Protein AF-A0A960YPJ4-F1 (afdb_monomer_lite)

Foldseek 3Di:
DQQQWDFDADPPPRDGPDIAHAAEPPDPHRDNWDWDDWDQDPVVRWIWTDTQFAIWTADPVNNYIHGDPQGTDDDLVVDPVLCVVQVVVLVVCVVVVFQWKFKWFDDPLFWWIATQHTNNRDPPDDHHPDTDPGTDDPQQSCCQVVQDKDWDDFDQDPVPGTKTKIKGFDADPVGHGGMIMMTIHHCVVVVVVVVVVVVVVVVVVVVVVVVVVVVVVCCCVQPVVLVVLLVVVLVCLVVVNADDQRDDDDDPVSRVVSVVSNVVSVVVVVVVVVVVVVVVVVVVVVVVVVVVVVCVVVCVPDDDDDDPDPPDLAQKEWDDDPFKIKIFGFDDDPDSVVSVVVNVVCNVLQVVCCVPPVPCNVVVCQVCQVGTAKMWMAGQVQRKIKIAGNAWKWKWFQAPQQFTDTDTDGHGIDIDGGHHTFKMKMKPAPPDDDCRVVSRDHDDDCVVVVVVVGDPPIDMDMDGD

Radius of gyration: 75.47 Å; chains: 1; bounding box: 128×49×184 Å

Secondary structure (DSSP, 8-state):
-TTSEEEEEPTTT--EEEEEE-B-TTSSSBPSS-EEEEEEETTTTEEEEEESSEEEEE-TTT-BEEEEEEEE-S-GGG-HHHHHHHHHHHHHHHHHT-SEEEEEEESSSSSBEEEEEETT--TTPPPTTPPPSSBPPHHHHHHHHH---EEPPSEEETTTEEEEEEEEEEE-TTS-EEEEEEEEEE-HHHHHHHHHHHHHHHHHHHHHHHHHHHHHHHHIIIIIHHHHHHHHHHHHHHTT---------SSHHHHHHHHHHHHHHHHHHHHHHHHHHHHHHHHHHHHHHHHHHHHHHHHTTS-------TT---SEEEEE-SSEEEEEE----S-HHHHHHHHHHHHHHHHHHHHH-GGGHHHHHGGGTTT-SEEEEEETTT--EEEEESS-EEEEEEETTS-B--EEE-SEEEEE--SSEEEEEEE--SS----TTTT-SS----HHHHHTT--TT--EEEEE-

Structure (mmCIF, N/CA/C/O backbone):
data_AF-A0A960YPJ4-F1
#
_entry.id   AF-A0A960YPJ4-F1
#
loop_
_atom_site.group_PDB
_atom_site.id
_atom_site.type_symbol
_atom_site.label_atom_id
_atom_site.label_alt_id
_atom_site.label_comp_id
_atom_site.label_asym_id
_atom_site.label_entity_id
_atom_site.label_seq_id
_atom_site.pdbx_PDB_ins_code
_atom_site.Cartn_x
_atom_site.Cartn_y
_atom_site.Cartn_z
_atom_site.occupancy
_atom_site.B_iso_or_equiv
_atom_site.auth_seq_id
_atom_site.auth_comp_id
_atom_site.auth_asym_id
_atom_site.auth_atom_id
_atom_site.pdbx_PDB_model_num
ATOM 1 N N . THR A 1 1 ? 51.411 17.695 -60.878 1.00 45.34 1 THR A N 1
ATOM 2 C CA . THR A 1 1 ? 51.989 18.753 -60.005 1.00 45.34 1 THR A CA 1
ATOM 3 C C . THR A 1 1 ? 50.868 19.485 -59.275 1.00 45.34 1 THR A C 1
ATOM 5 O O . THR A 1 1 ? 49.739 19.438 -59.752 1.00 45.34 1 THR A O 1
ATOM 8 N N . ASN A 1 2 ? 51.149 20.204 -58.177 1.00 50.31 2 ASN A N 1
ATOM 9 C CA . ASN A 1 2 ? 50.180 21.051 -57.434 1.00 50.31 2 ASN A CA 1
ATOM 10 C C . ASN A 1 2 ? 49.534 22.189 -58.265 1.00 50.31 2 ASN A C 1
ATOM 12 O O . ASN A 1 2 ? 48.888 23.071 -57.719 1.00 50.31 2 ASN A O 1
ATOM 16 N N . HIS A 1 3 ? 49.750 22.205 -59.580 1.00 54.28 3 HIS A N 1
ATOM 17 C CA . HIS A 1 3 ? 49.311 23.253 -60.495 1.00 54.28 3 HIS A CA 1
ATOM 18 C C . HIS A 1 3 ? 48.054 22.854 -61.285 1.00 54.28 3 HIS A C 1
ATOM 20 O O . HIS A 1 3 ? 47.686 23.564 -62.215 1.00 54.28 3 HIS A O 1
ATOM 26 N N . PHE A 1 4 ? 47.414 21.724 -60.945 1.00 73.56 4 PHE A N 1
ATOM 27 C CA . PHE A 1 4 ? 46.169 21.248 -61.570 1.00 73.56 4 PHE A CA 1
ATOM 28 C C . PHE A 1 4 ? 46.222 21.242 -63.107 1.00 73.56 4 PHE A C 1
ATOM 30 O O . PHE A 1 4 ? 45.236 21.525 -63.782 1.00 73.56 4 PHE A O 1
ATOM 37 N N . GLN A 1 5 ? 47.399 20.969 -63.675 1.00 82.50 5 GLN A N 1
ATOM 38 C CA . GLN A 1 5 ? 47.633 20.979 -65.113 1.00 82.50 5 GLN A CA 1
ATOM 39 C C . GLN A 1 5 ? 48.712 19.969 -65.507 1.00 82.50 5 GLN A C 1
ATOM 41 O O . GLN A 1 5 ? 49.647 19.716 -64.743 1.00 82.50 5 GLN A O 1
ATOM 46 N N . ILE A 1 6 ? 48.586 19.418 -66.711 1.00 82.88 6 ILE A N 1
ATOM 47 C CA . ILE A 1 6 ? 49.595 18.594 -67.379 1.00 82.88 6 ILE A CA 1
ATOM 48 C C . ILE A 1 6 ? 50.412 19.507 -68.291 1.00 82.88 6 ILE A C 1
ATOM 50 O O . ILE A 1 6 ? 49.844 20.285 -69.057 1.00 82.88 6 ILE A O 1
ATOM 54 N N . LEU A 1 7 ? 51.738 19.418 -68.203 1.00 85.44 7 LEU A N 1
ATOM 55 C CA . LEU A 1 7 ? 52.663 20.144 -69.070 1.00 85.44 7 LEU A CA 1
ATOM 56 C C . LEU A 1 7 ? 53.291 19.162 -70.056 1.00 85.44 7 LEU A C 1
ATOM 58 O O . LEU A 1 7 ? 53.812 18.127 -69.649 1.00 85.44 7 LEU A O 1
ATOM 62 N N . PHE A 1 8 ? 53.244 19.501 -71.337 1.00 83.94 8 PHE A N 1
ATOM 63 C CA . PHE A 1 8 ? 53.968 18.806 -72.391 1.00 83.94 8 PHE A CA 1
ATOM 64 C C . PHE A 1 8 ? 55.266 19.566 -72.618 1.00 83.94 8 PHE A C 1
ATOM 66 O O . PHE A 1 8 ? 55.231 20.749 -72.965 1.00 83.94 8 PHE A O 1
ATOM 73 N N . LEU A 1 9 ? 56.387 18.901 -72.360 1.00 86.75 9 LEU A N 1
ATOM 74 C CA . LEU A 1 9 ? 57.717 19.481 -72.476 1.00 86.75 9 LEU A CA 1
ATOM 75 C C . LEU A 1 9 ? 58.381 19.002 -73.762 1.00 86.75 9 LEU A C 1
ATOM 77 O O . LEU A 1 9 ? 58.233 17.837 -74.137 1.00 86.75 9 LEU A O 1
ATOM 81 N N . ASP A 1 10 ? 59.130 19.891 -74.402 1.00 87.31 10 ASP A N 1
ATOM 82 C CA . ASP A 1 10 ? 60.068 19.515 -75.446 1.00 87.31 10 ASP A CA 1
ATOM 83 C C . ASP A 1 10 ? 61.181 18.645 -74.829 1.00 87.31 10 ASP A C 1
ATOM 85 O O . ASP A 1 10 ? 61.840 19.089 -73.883 1.00 87.31 10 ASP A O 1
ATOM 89 N N . PRO A 1 11 ? 61.417 17.418 -75.321 1.00 84.00 11 PRO A N 1
ATOM 90 C CA . PRO A 1 11 ? 62.430 16.538 -74.745 1.00 84.00 11 PRO A CA 1
ATOM 91 C C . PRO A 1 11 ? 63.865 17.070 -74.864 1.00 84.00 11 PRO A C 1
ATOM 93 O O . PRO A 1 11 ? 64.715 16.687 -74.062 1.00 84.00 11 PRO A O 1
ATOM 96 N N . ALA A 1 12 ? 64.152 17.908 -75.865 1.00 88.25 12 ALA A N 1
ATOM 97 C CA . ALA A 1 12 ? 65.491 18.412 -76.155 1.00 88.25 12 ALA A CA 1
ATOM 98 C C . ALA A 1 12 ? 65.787 19.738 -75.442 1.00 88.25 12 ALA A C 1
ATOM 100 O O . ALA A 1 12 ? 66.910 19.941 -74.980 1.00 88.25 12 ALA A O 1
ATOM 101 N N . THR A 1 13 ? 64.802 20.636 -75.349 1.00 90.31 13 THR A N 1
ATOM 102 C CA . THR A 1 13 ? 64.992 21.975 -74.757 1.00 90.31 13 THR A CA 1
ATOM 103 C C . THR A 1 13 ? 64.404 22.113 -73.353 1.00 90.31 13 THR A C 1
ATOM 105 O O . THR A 1 13 ? 64.778 23.028 -72.622 1.00 90.31 13 THR A O 1
ATOM 108 N N . GLY A 1 14 ? 63.493 21.221 -72.954 1.00 86.94 14 GLY A N 1
ATOM 109 C CA . GLY A 1 14 ? 62.742 21.322 -71.701 1.00 86.94 14 GLY A CA 1
ATOM 110 C C . GLY A 1 14 ? 61.677 22.425 -71.701 1.00 86.94 14 GLY A C 1
ATOM 111 O O . GLY A 1 14 ? 61.039 22.653 -70.671 1.00 86.94 14 GLY A O 1
ATOM 112 N N . GLU A 1 15 ? 61.467 23.114 -72.826 1.00 89.19 15 GLU A N 1
ATOM 113 C CA . GLU A 1 15 ? 60.466 24.174 -72.938 1.00 89.19 15 GLU A CA 1
ATOM 114 C C . GLU A 1 15 ? 59.041 23.610 -72.909 1.00 89.19 15 GLU A C 1
ATOM 116 O O . GLU A 1 15 ? 58.755 22.527 -73.422 1.00 89.19 15 GLU A O 1
ATOM 121 N N . VAL A 1 16 ? 58.112 24.362 -72.314 1.00 86.81 16 VAL A N 1
ATOM 122 C CA . VAL A 1 16 ? 56.696 23.981 -72.267 1.00 86.81 16 VAL A CA 1
ATOM 123 C C . VAL A 1 16 ? 56.066 24.216 -73.639 1.00 86.81 16 VAL A C 1
ATOM 125 O O . VAL A 1 16 ? 55.789 25.353 -74.012 1.00 86.81 16 VAL A O 1
ATOM 128 N N . GLN A 1 17 ? 55.772 23.139 -74.363 1.00 87.44 17 GLN A N 1
ATOM 129 C CA . GLN A 1 17 ? 55.108 23.194 -75.668 1.00 87.44 17 GLN A CA 1
ATOM 130 C C . GLN A 1 17 ? 53.591 23.374 -75.542 1.00 87.44 17 GLN A C 1
ATOM 132 O O . GLN A 1 17 ? 52.955 24.049 -76.350 1.00 87.44 17 GLN A O 1
ATOM 137 N N . LYS A 1 18 ? 52.984 22.745 -74.530 1.00 85.69 18 LYS A N 1
ATOM 138 C CA . LYS A 1 18 ? 51.537 22.795 -74.294 1.00 85.69 18 LYS A CA 1
ATOM 139 C C . LYS A 1 18 ? 51.241 22.625 -72.810 1.00 85.69 18 LYS A C 1
ATOM 141 O O . LYS A 1 18 ? 51.907 21.857 -72.121 1.00 85.69 18 LYS A O 1
ATOM 146 N N . SER A 1 19 ? 50.199 23.290 -72.324 1.00 86.00 19 SER A N 1
ATOM 147 C CA . SER A 1 19 ? 49.628 23.045 -71.001 1.00 86.00 19 SER A CA 1
ATOM 148 C C . SER A 1 19 ? 48.157 22.651 -71.119 1.00 86.00 19 SER A C 1
ATOM 150 O O . SER A 1 19 ? 47.420 23.165 -71.961 1.00 86.00 19 SER A O 1
ATOM 152 N N . LEU A 1 20 ? 47.727 21.703 -70.290 1.00 87.44 20 LEU A N 1
ATOM 153 C CA . LEU A 1 20 ? 46.347 21.237 -70.211 1.00 87.44 20 LEU A CA 1
ATOM 154 C C . LEU A 1 20 ? 45.872 21.345 -68.766 1.00 87.44 20 LEU A C 1
ATOM 156 O O . LEU A 1 20 ? 46.346 20.606 -67.908 1.00 87.44 20 LEU A O 1
ATOM 160 N N . LYS A 1 21 ? 44.932 22.253 -68.492 1.00 88.06 21 LYS A N 1
ATOM 161 C CA . LYS A 1 21 ? 44.326 22.381 -67.161 1.00 88.06 21 LYS A CA 1
ATOM 162 C C . LYS A 1 21 ? 43.356 21.233 -66.911 1.00 88.06 21 LYS A C 1
ATOM 164 O O . LYS A 1 21 ? 42.469 21.001 -67.726 1.00 88.06 21 LYS A O 1
ATOM 169 N N . LEU A 1 22 ? 43.511 20.574 -65.770 1.00 88.06 22 LEU A N 1
ATOM 170 C CA . LEU A 1 22 ? 42.661 19.483 -65.320 1.00 88.06 22 LEU A CA 1
ATOM 171 C C . LEU A 1 22 ? 41.389 20.037 -64.678 1.00 88.06 22 LEU A C 1
ATOM 173 O O . LEU A 1 22 ? 41.462 20.888 -63.788 1.00 88.06 22 LEU A O 1
ATOM 177 N N . ARG A 1 23 ? 40.227 19.560 -65.119 1.00 87.81 23 ARG A N 1
ATOM 178 C CA . ARG A 1 23 ? 38.905 20.037 -64.692 1.00 87.81 23 ARG A CA 1
ATOM 179 C C . ARG A 1 23 ? 38.054 18.896 -64.154 1.00 87.81 23 ARG A C 1
ATOM 181 O O . ARG A 1 23 ? 38.188 17.759 -64.599 1.00 87.81 23 ARG A O 1
ATOM 188 N N . SER A 1 24 ? 37.182 19.209 -63.202 1.00 83.88 24 SER A N 1
ATOM 189 C CA . SER A 1 24 ? 36.220 18.239 -62.667 1.00 83.88 24 SER A CA 1
ATOM 190 C C . SER A 1 24 ? 35.100 17.971 -63.686 1.00 83.88 24 SER A C 1
ATOM 192 O O . SER A 1 24 ? 34.730 18.908 -64.404 1.00 83.88 24 SER A O 1
ATOM 194 N N . PRO A 1 25 ? 34.522 16.754 -63.729 1.00 82.69 25 PRO A N 1
ATOM 195 C CA . PRO A 1 25 ? 33.559 16.368 -64.756 1.00 82.69 25 PRO A CA 1
ATOM 196 C C . PRO A 1 25 ? 32.373 17.322 -64.862 1.00 82.69 25 PRO A C 1
ATOM 198 O O . PRO A 1 25 ? 31.802 17.713 -63.843 1.00 82.69 25 PRO A O 1
ATOM 201 N N . GLY A 1 26 ? 32.016 17.720 -66.083 1.00 78.69 26 GLY A N 1
ATOM 202 C CA . GLY A 1 26 ? 30.877 18.606 -66.348 1.00 78.69 26 GLY A CA 1
ATOM 203 C C . GLY A 1 26 ? 30.973 20.014 -65.739 1.00 78.69 26 GLY A C 1
ATOM 204 O O . GLY A 1 26 ? 29.963 20.715 -65.677 1.00 78.69 26 GLY A O 1
ATOM 205 N N . THR A 1 27 ? 32.151 20.454 -65.277 1.00 79.12 27 THR A N 1
ATOM 206 C CA . THR A 1 27 ? 32.341 21.788 -64.681 1.00 79.12 27 THR A CA 1
ATOM 207 C C . THR A 1 27 ? 33.597 22.486 -65.200 1.00 79.12 27 THR A C 1
ATOM 209 O O . THR A 1 27 ? 34.561 21.857 -65.626 1.00 79.12 27 THR A O 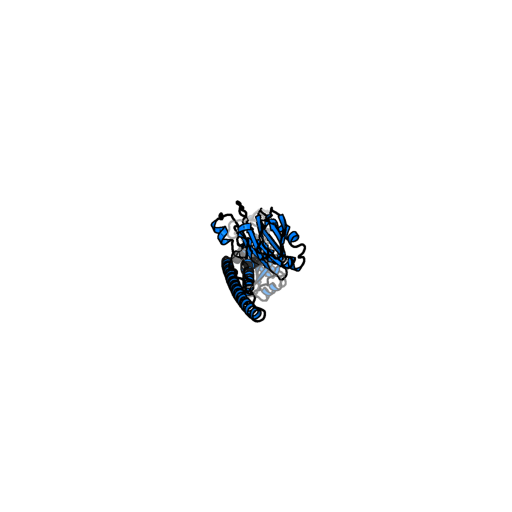1
ATOM 212 N N . GLU A 1 28 ? 33.639 23.815 -65.095 1.00 78.94 28 GLU A N 1
ATOM 213 C CA . GLU A 1 28 ? 34.864 24.584 -65.367 1.00 78.94 28 GLU A CA 1
ATOM 214 C C . GLU A 1 28 ? 35.840 24.625 -64.180 1.00 78.94 28 GLU A C 1
ATOM 216 O O . GLU A 1 28 ? 36.924 25.205 -64.279 1.00 78.94 28 GLU A O 1
ATOM 221 N N . LYS A 1 29 ? 35.476 24.018 -63.044 1.00 83.88 29 LYS A N 1
ATOM 222 C CA . LYS A 1 29 ? 36.307 24.018 -61.838 1.00 83.88 29 LYS A CA 1
ATOM 223 C C . LYS A 1 29 ? 37.515 23.110 -62.029 1.00 83.88 29 LYS A C 1
ATOM 225 O O . LYS A 1 29 ? 37.398 22.017 -62.579 1.00 83.88 29 LYS A O 1
ATOM 230 N N . ALA A 1 30 ? 38.665 23.544 -61.516 1.00 83.06 30 ALA A N 1
ATOM 231 C CA . ALA A 1 30 ? 39.867 22.721 -61.490 1.00 83.06 30 ALA A CA 1
ATOM 232 C C . ALA A 1 30 ? 39.598 21.394 -60.759 1.00 83.06 30 ALA A C 1
ATOM 234 O O . ALA A 1 30 ? 38.867 21.368 -59.765 1.00 83.06 30 ALA A O 1
ATOM 235 N N . TYR A 1 31 ? 40.170 20.297 -61.256 1.00 83.75 31 TYR A N 1
ATOM 236 C CA . TYR A 1 31 ? 40.159 19.029 -60.531 1.00 83.75 31 TYR A CA 1
ATOM 237 C C . TYR A 1 31 ? 40.960 19.215 -59.233 1.00 83.75 31 TYR A C 1
ATOM 239 O O . TYR A 1 31 ? 42.114 19.626 -59.312 1.00 83.75 31 TYR A O 1
ATOM 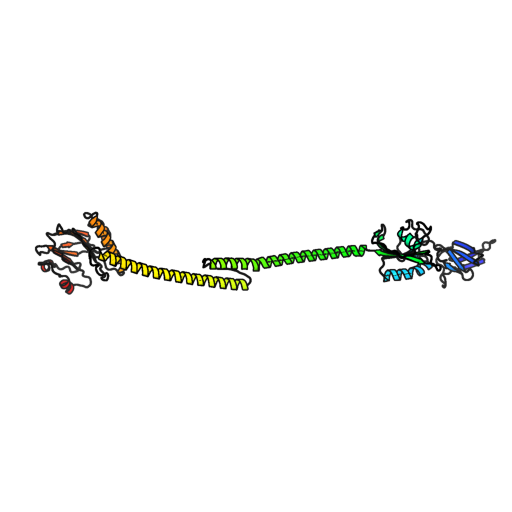247 N N . PRO A 1 32 ? 40.379 18.980 -58.044 1.00 76.88 32 PRO A N 1
ATOM 248 C CA . PRO A 1 32 ? 40.955 19.438 -56.776 1.00 76.88 32 PRO A CA 1
ATOM 249 C C . PRO A 1 32 ? 42.142 18.599 -56.286 1.00 76.88 32 PRO A C 1
ATOM 251 O O . PRO A 1 32 ? 42.755 18.941 -55.276 1.00 76.88 32 PRO A O 1
ATOM 254 N N . PHE A 1 33 ? 42.484 17.518 -56.988 1.00 79.00 33 PHE A N 1
ATOM 255 C CA . PHE A 1 33 ? 43.530 16.584 -56.594 1.00 79.00 33 PHE A CA 1
ATOM 256 C C . PHE A 1 33 ? 44.695 16.593 -57.586 1.00 79.00 33 PHE A C 1
ATOM 258 O O . PHE A 1 33 ? 44.521 16.747 -58.796 1.00 79.00 33 PHE A O 1
ATOM 265 N N . GLY A 1 34 ? 45.911 16.420 -57.069 1.00 76.31 34 GLY A N 1
ATOM 266 C CA . GLY A 1 34 ? 47.095 16.261 -57.908 1.00 76.31 34 GLY A CA 1
ATOM 267 C C . GLY A 1 34 ? 47.073 14.916 -58.631 1.00 76.31 34 GLY A C 1
ATOM 268 O O . GLY A 1 34 ? 46.733 13.909 -58.020 1.00 76.31 34 GLY A O 1
ATOM 269 N N . VAL A 1 35 ? 47.460 14.905 -59.910 1.00 81.25 35 VAL A N 1
ATOM 270 C CA . VAL A 1 35 ? 47.744 13.687 -60.688 1.00 81.25 35 VAL A CA 1
ATOM 271 C C . VAL A 1 35 ? 49.263 13.513 -60.780 1.00 81.25 35 VAL A C 1
ATOM 273 O O . VAL A 1 35 ? 49.973 14.475 -61.107 1.00 81.25 35 VAL A O 1
ATOM 276 N N . PHE A 1 36 ? 49.759 12.318 -60.446 1.00 80.06 36 PHE A N 1
ATOM 277 C CA . PHE A 1 36 ? 51.194 12.037 -60.270 1.00 80.06 36 PHE A CA 1
ATOM 278 C C . PHE A 1 36 ? 51.797 11.145 -61.350 1.00 80.06 36 PHE A C 1
ATOM 280 O O . PHE A 1 36 ? 52.995 11.228 -61.604 1.00 80.06 36 PHE A O 1
ATOM 287 N N . SER A 1 37 ? 50.984 10.322 -62.002 1.00 82.00 37 SER A N 1
ATOM 288 C CA . SER A 1 37 ? 51.407 9.460 -63.103 1.00 82.00 37 SER A CA 1
ATOM 289 C C . SER A 1 37 ? 50.406 9.544 -64.244 1.00 82.00 37 SER A C 1
ATOM 291 O O . SER A 1 37 ? 49.239 9.877 -64.029 1.00 82.00 37 SER A O 1
ATOM 293 N N . LEU A 1 38 ? 50.882 9.263 -65.455 1.00 85.00 38 LEU A N 1
ATOM 294 C CA . LEU A 1 38 ? 50.060 9.170 -66.649 1.00 85.00 38 LEU A CA 1
ATOM 295 C C . LEU A 1 38 ? 50.465 7.912 -67.421 1.00 85.00 38 LEU A C 1
ATOM 297 O O . LEU A 1 38 ? 51.647 7.713 -67.690 1.00 85.00 38 LEU A O 1
ATOM 301 N N . ALA A 1 39 ? 49.493 7.088 -67.780 1.00 87.38 39 ALA A N 1
ATOM 302 C CA . ALA A 1 39 ? 49.658 5.924 -68.634 1.00 87.38 39 ALA A CA 1
ATOM 303 C C . ALA A 1 39 ? 48.670 6.024 -69.796 1.00 87.38 39 ALA A C 1
ATOM 305 O O . ALA A 1 39 ? 47.524 6.435 -69.613 1.00 87.38 39 ALA A O 1
ATOM 306 N N . TYR A 1 40 ? 49.114 5.664 -70.994 1.00 88.06 40 TYR A N 1
ATOM 307 C CA . TYR A 1 40 ? 48.234 5.531 -72.146 1.00 88.06 40 TYR A CA 1
ATOM 308 C C . TYR A 1 40 ? 47.868 4.061 -72.313 1.00 88.06 40 TYR A C 1
ATOM 310 O O . TYR A 1 40 ? 48.757 3.218 -72.411 1.00 88.06 40 TYR A O 1
ATOM 318 N N . ASP A 1 41 ? 46.575 3.764 -72.328 1.00 85.69 41 ASP A N 1
ATOM 319 C CA . ASP A 1 41 ? 46.077 2.436 -72.662 1.00 85.69 41 ASP A CA 1
ATOM 320 C C . ASP A 1 41 ? 45.730 2.382 -74.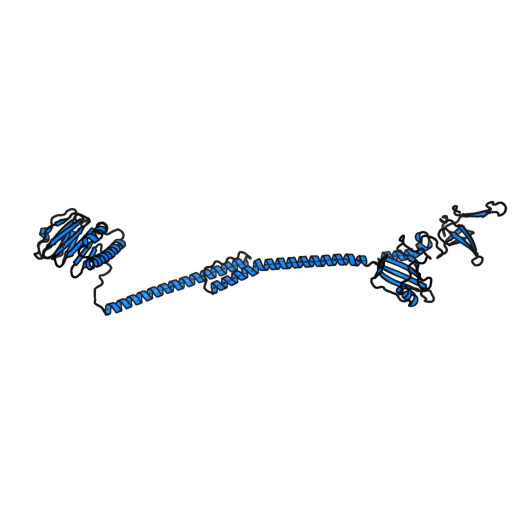154 1.00 85.69 41 ASP A C 1
ATOM 322 O O . ASP A 1 41 ? 44.815 3.069 -74.620 1.00 85.69 41 ASP A O 1
ATOM 326 N N . GLU A 1 42 ? 46.453 1.548 -74.901 1.00 83.50 42 GLU A N 1
ATOM 327 C CA . GLU A 1 42 ? 46.227 1.347 -76.333 1.00 83.50 42 GLU A CA 1
ATOM 328 C C . GLU A 1 42 ? 44.885 0.662 -76.633 1.00 83.50 42 GLU A C 1
ATOM 330 O O . GLU A 1 42 ? 44.295 0.915 -77.688 1.00 83.50 42 GLU A O 1
ATOM 335 N N . VAL A 1 43 ? 44.365 -0.158 -75.710 1.00 84.06 43 VAL A N 1
ATOM 336 C CA . VAL A 1 43 ? 43.126 -0.927 -75.905 1.00 84.06 43 VAL A CA 1
ATOM 337 C C . VAL A 1 43 ? 41.912 -0.011 -75.819 1.00 84.06 43 VAL A C 1
ATOM 339 O O . VAL A 1 43 ? 41.080 0.018 -76.727 1.00 84.06 43 VAL A O 1
ATOM 342 N N . THR A 1 44 ? 41.814 0.780 -74.750 1.00 80.69 44 THR A N 1
ATOM 343 C CA . THR A 1 44 ? 40.703 1.727 -74.556 1.00 80.69 44 THR A CA 1
ATOM 344 C C . THR A 1 44 ? 40.965 3.105 -75.169 1.00 80.69 44 THR A C 1
ATOM 346 O O . THR A 1 44 ? 40.105 3.988 -75.082 1.00 80.69 44 THR A O 1
ATOM 349 N N . ARG A 1 45 ? 42.142 3.312 -75.783 1.00 85.44 45 ARG A N 1
ATOM 350 C CA . ARG A 1 45 ? 42.621 4.589 -76.349 1.00 85.44 45 ARG A CA 1
ATOM 351 C C . ARG A 1 45 ? 42.472 5.764 -75.379 1.00 85.44 45 ARG A C 1
ATOM 353 O O . ARG A 1 45 ? 42.163 6.883 -75.793 1.00 85.44 45 ARG A O 1
ATOM 360 N N . SER A 1 46 ? 42.669 5.503 -74.091 1.00 85.94 46 SER A N 1
ATOM 361 C CA . SER A 1 46 ? 42.403 6.445 -73.005 1.00 85.94 46 SER A CA 1
ATOM 362 C C . SER A 1 46 ? 43.662 6.713 -72.191 1.00 85.94 46 SER A C 1
ATOM 364 O O . SER A 1 46 ? 44.501 5.834 -72.005 1.00 85.94 46 SER A O 1
ATOM 366 N N . TYR A 1 47 ? 43.786 7.940 -71.686 1.00 89.75 47 TYR A N 1
ATOM 367 C CA . TYR A 1 47 ? 44.836 8.283 -70.736 1.00 89.75 47 TYR A CA 1
ATOM 368 C C . TYR A 1 47 ? 44.327 8.060 -69.322 1.00 89.75 47 TYR A C 1
ATOM 370 O O . TYR A 1 47 ? 43.301 8.616 -68.925 1.00 89.75 47 TYR A O 1
ATOM 378 N N . PHE A 1 48 ? 45.064 7.264 -68.566 1.00 89.62 48 PHE A N 1
ATOM 379 C CA . PHE A 1 48 ? 44.847 7.048 -67.149 1.00 89.62 48 PHE A CA 1
ATOM 380 C C . PHE A 1 48 ? 45.906 7.786 -66.350 1.00 89.62 48 PHE A C 1
ATOM 382 O O . PHE A 1 48 ? 47.038 7.950 -66.796 1.00 89.62 48 PHE A O 1
ATOM 389 N N . GLY A 1 49 ? 45.552 8.216 -65.152 1.00 86.75 49 GLY A N 1
ATOM 390 C CA . GLY A 1 49 ? 46.498 8.732 -64.185 1.00 86.75 49 GLY A CA 1
ATOM 391 C C . GLY A 1 49 ? 46.139 8.309 -62.776 1.00 86.75 49 GLY A C 1
ATOM 392 O O . GLY A 1 49 ? 45.035 7.834 -62.515 1.00 86.75 49 GLY A O 1
ATOM 393 N N . VAL A 1 50 ? 47.079 8.485 -61.858 1.00 84.94 50 VAL A N 1
ATOM 394 C CA . VAL A 1 50 ? 46.847 8.257 -60.429 1.00 84.94 50 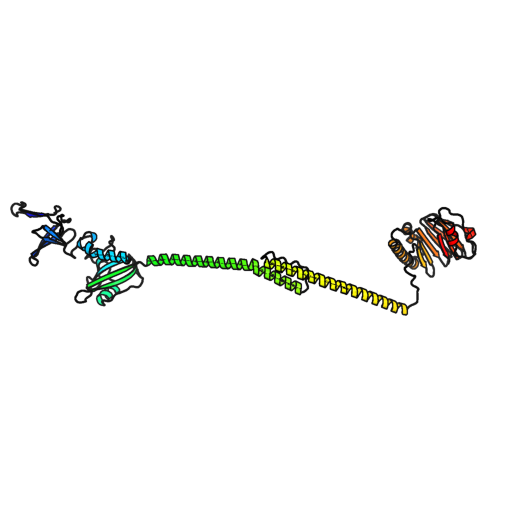VAL A CA 1
ATOM 395 C C . VAL A 1 50 ? 46.735 9.609 -59.741 1.00 84.94 50 VAL A C 1
ATOM 397 O O . VAL A 1 50 ? 47.682 10.402 -59.777 1.00 84.94 50 VAL A O 1
ATOM 400 N N . SER A 1 51 ? 45.571 9.886 -59.152 1.00 80.75 51 SER A N 1
ATOM 401 C CA . SER A 1 51 ? 45.359 11.036 -58.275 1.00 80.75 51 SER A CA 1
ATOM 402 C C . SER A 1 51 ? 45.625 10.676 -56.812 1.00 80.75 51 SER A C 1
ATOM 404 O O . SER A 1 51 ? 45.817 9.509 -56.476 1.00 80.75 51 SER A O 1
ATOM 406 N N . THR A 1 52 ? 45.611 11.663 -55.910 1.00 73.25 52 THR A N 1
ATOM 407 C CA . THR A 1 52 ? 45.701 11.403 -54.457 1.00 73.25 52 THR A CA 1
ATOM 408 C C . THR A 1 52 ? 44.562 10.535 -53.918 1.00 73.25 52 THR A C 1
ATOM 410 O O . THR A 1 52 ? 44.688 10.017 -52.814 1.00 73.25 52 THR A O 1
ATOM 413 N N . VAL A 1 53 ? 43.441 10.429 -54.641 1.00 71.88 53 VAL A N 1
ATOM 414 C CA . VAL A 1 53 ? 42.213 9.792 -54.140 1.00 71.88 53 VAL A CA 1
ATOM 415 C C . VAL A 1 53 ? 41.652 8.698 -55.042 1.00 71.88 53 VAL A C 1
ATOM 417 O O . VAL A 1 53 ? 40.723 8.015 -54.627 1.00 71.88 53 VAL A O 1
ATOM 420 N N . SER A 1 54 ? 42.147 8.532 -56.271 1.00 78.19 54 SER A N 1
ATOM 421 C CA . SER A 1 54 ? 41.630 7.521 -57.199 1.00 78.19 54 SER A CA 1
ATOM 422 C C . SER A 1 54 ? 42.549 7.309 -58.402 1.00 78.19 54 SER A C 1
ATOM 424 O O . SER A 1 54 ? 43.356 8.174 -58.749 1.00 78.19 54 SER A O 1
ATOM 426 N N . ILE A 1 55 ? 42.366 6.202 -59.120 1.00 84.19 55 ILE A N 1
ATOM 427 C CA . ILE A 1 55 ? 42.711 6.156 -60.547 1.00 84.19 55 ILE A CA 1
ATOM 428 C C . ILE A 1 55 ? 41.730 7.063 -61.297 1.00 84.19 55 ILE A C 1
ATOM 430 O O . ILE A 1 55 ? 40.526 7.051 -61.030 1.00 84.19 55 ILE A O 1
ATOM 434 N N . VAL A 1 56 ? 42.240 7.869 -62.222 1.00 86.94 56 VAL A N 1
ATOM 435 C CA . VAL A 1 56 ? 41.459 8.811 -63.023 1.00 86.94 56 VAL A CA 1
ATOM 436 C C . VAL A 1 56 ? 41.667 8.559 -64.509 1.00 86.94 56 VAL A C 1
ATOM 438 O O . VAL A 1 56 ? 42.767 8.234 -64.944 1.00 86.94 56 VAL A O 1
ATOM 441 N N . ARG A 1 57 ? 40.617 8.744 -65.301 1.00 90.19 57 ARG A N 1
ATOM 442 C CA . ARG A 1 57 ? 40.675 8.834 -66.757 1.00 90.19 57 ARG A CA 1
ATOM 443 C C . ARG A 1 57 ? 40.681 10.304 -67.159 1.00 90.19 57 ARG A C 1
ATOM 445 O O . ARG A 1 57 ? 39.880 11.081 -66.647 1.00 90.19 57 ARG A O 1
ATOM 452 N N . ILE A 1 58 ? 41.573 10.682 -68.065 1.00 89.88 58 ILE A N 1
ATOM 453 C CA . ILE A 1 58 ? 41.801 12.075 -68.453 1.00 89.88 58 ILE A CA 1
ATOM 454 C C . ILE A 1 58 ? 41.521 12.230 -69.946 1.00 89.88 58 ILE A C 1
ATOM 456 O O . ILE A 1 58 ? 42.154 11.578 -70.780 1.00 89.88 58 ILE A O 1
ATOM 460 N N . ASP A 1 59 ? 40.594 13.120 -70.294 1.00 88.81 59 ASP A N 1
ATOM 461 C CA . ASP A 1 59 ? 40.406 13.548 -71.678 1.00 88.81 59 ASP A CA 1
ATOM 462 C C . ASP A 1 59 ? 41.481 14.586 -72.033 1.00 88.81 59 ASP A C 1
ATOM 464 O O . ASP A 1 59 ? 41.479 15.721 -71.557 1.00 88.81 59 ASP A O 1
ATOM 468 N N . MET A 1 60 ? 42.425 14.203 -72.895 1.00 86.00 60 MET A N 1
ATOM 469 C CA . MET A 1 60 ? 43.560 15.057 -73.267 1.00 86.00 60 MET A CA 1
ATOM 470 C C . MET A 1 60 ? 43.197 16.226 -74.200 1.00 86.00 60 MET A C 1
ATOM 472 O O . MET A 1 60 ? 44.053 17.074 -74.487 1.00 86.00 60 MET A O 1
ATOM 476 N N . LYS A 1 61 ? 41.955 16.290 -74.698 1.00 85.44 61 LYS A N 1
ATOM 477 C CA . LYS A 1 61 ? 41.432 17.416 -75.484 1.00 85.44 61 LYS A CA 1
ATOM 478 C C . LYS A 1 61 ? 40.770 18.452 -74.584 1.00 85.44 61 LYS A C 1
ATOM 480 O O . LYS A 1 61 ? 41.042 19.639 -74.749 1.00 85.44 61 LYS A O 1
ATOM 485 N N . THR A 1 62 ? 39.920 18.016 -73.655 1.00 86.88 62 THR A N 1
ATOM 486 C CA . THR A 1 62 ? 39.124 18.916 -72.799 1.00 86.88 62 THR A CA 1
ATOM 487 C C . THR A 1 62 ? 39.780 19.200 -71.447 1.00 86.88 62 THR A C 1
ATOM 489 O O . THR A 1 62 ? 39.498 20.227 -70.829 1.00 86.88 62 THR A O 1
ATOM 492 N N . GLY A 1 63 ? 40.682 18.324 -70.997 1.00 86.44 63 GLY A N 1
ATOM 493 C CA . GLY A 1 63 ? 41.266 18.351 -69.657 1.00 86.44 63 GLY A CA 1
ATOM 494 C C . GLY A 1 63 ? 40.328 17.806 -68.583 1.00 86.44 63 GLY A C 1
ATOM 495 O O . GLY A 1 63 ? 40.615 17.948 -67.397 1.00 86.44 63 GLY A O 1
ATOM 496 N N . GLU A 1 64 ? 39.201 17.212 -68.968 1.00 89.12 64 GLU A N 1
ATOM 497 C CA . GLU A 1 64 ? 38.234 16.645 -68.037 1.00 89.12 64 GLU A CA 1
ATOM 498 C C . GLU A 1 64 ? 38.794 15.381 -67.371 1.00 89.12 64 GLU A C 1
ATOM 500 O O . GLU A 1 64 ? 39.325 14.490 -68.039 1.00 89.12 64 GLU A O 1
ATOM 505 N N . VAL A 1 65 ? 38.700 15.324 -66.042 1.00 87.56 65 VAL A N 1
ATOM 506 C CA . VAL A 1 65 ? 39.222 14.231 -65.218 1.00 87.56 65 VAL A CA 1
ATO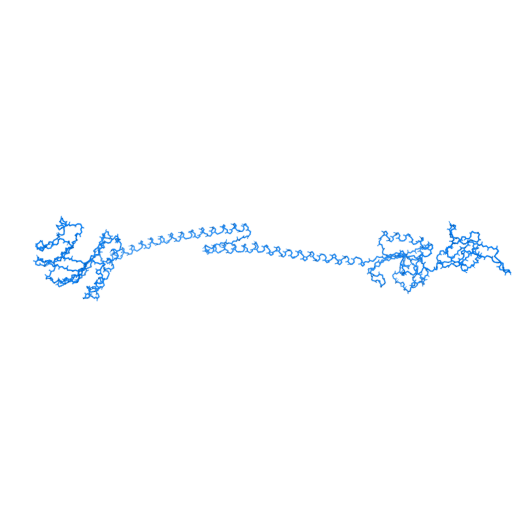M 507 C C . VAL A 1 65 ? 38.068 13.470 -64.598 1.00 87.56 65 VAL A C 1
ATOM 509 O O . VAL A 1 65 ? 37.382 13.989 -63.724 1.00 87.56 65 VAL A O 1
ATOM 512 N N . GLN A 1 66 ? 37.885 12.222 -65.008 1.00 88.00 66 GLN A N 1
ATOM 513 C CA . GLN A 1 66 ? 36.858 11.340 -64.473 1.00 88.00 66 GLN A CA 1
ATOM 514 C C . GLN A 1 66 ? 37.480 10.307 -63.534 1.00 88.00 66 GLN A C 1
ATOM 516 O O . GLN A 1 66 ? 38.352 9.542 -63.938 1.00 88.00 66 GLN A O 1
ATOM 521 N N . GLU A 1 67 ? 37.025 10.258 -62.285 1.00 83.06 67 GLU A N 1
ATOM 522 C CA . GLU A 1 67 ? 37.421 9.207 -61.342 1.00 83.06 67 GLU A CA 1
ATOM 523 C C . GLU A 1 67 ? 36.911 7.849 -61.838 1.00 83.06 67 GLU A C 1
ATOM 525 O O . GLU A 1 67 ? 35.744 7.717 -62.215 1.00 83.06 67 GLU A O 1
ATOM 530 N N . VAL A 1 68 ? 37.794 6.849 -61.885 1.00 77.88 68 VAL A N 1
ATOM 531 C CA . VAL A 1 68 ? 37.430 5.481 -62.262 1.00 77.88 68 VAL A CA 1
ATOM 532 C C . VAL A 1 68 ? 36.725 4.834 -61.066 1.00 77.88 68 VAL A C 1
ATOM 534 O O . VAL A 1 68 ? 37.343 4.692 -60.007 1.00 77.88 68 VAL A O 1
ATOM 537 N N . PRO A 1 69 ? 35.450 4.425 -61.201 1.00 64.69 69 PRO A N 1
ATOM 538 C CA . PRO A 1 69 ? 34.716 3.811 -60.101 1.00 64.69 69 PRO A CA 1
ATOM 539 C C . PRO A 1 69 ? 35.426 2.559 -59.572 1.00 64.69 69 PRO A C 1
ATOM 541 O O . PRO A 1 69 ? 35.894 1.732 -60.352 1.00 64.69 69 PRO A O 1
ATOM 544 N N . GLY A 1 70 ? 35.483 2.415 -58.246 1.00 59.12 70 GLY A N 1
ATOM 545 C CA . GLY A 1 70 ? 36.039 1.233 -57.577 1.00 59.12 70 GLY A CA 1
ATOM 546 C C . GLY A 1 70 ? 37.557 1.241 -57.356 1.00 59.12 70 GLY A C 1
ATOM 547 O O . GLY A 1 70 ? 38.050 0.377 -56.643 1.00 59.12 70 GLY A O 1
ATOM 548 N N . PHE A 1 71 ? 38.292 2.221 -57.891 1.00 63.75 71 PHE A N 1
ATOM 549 C CA . PHE A 1 71 ? 39.747 2.345 -57.715 1.00 63.75 71 PHE A CA 1
ATOM 550 C C . PHE A 1 71 ? 40.119 3.575 -56.887 1.00 63.75 71 PHE A C 1
ATOM 552 O O . PHE A 1 71 ? 40.865 4.442 -57.342 1.00 63.75 71 PHE A O 1
ATOM 559 N N . GLY A 1 72 ? 39.560 3.656 -55.682 1.00 63.38 72 GLY A N 1
ATOM 560 C CA . GLY A 1 72 ? 39.757 4.763 -54.757 1.00 63.38 72 GLY A CA 1
ATOM 561 C C . GLY A 1 72 ? 40.943 4.561 -53.811 1.00 63.38 72 GLY A C 1
ATOM 562 O O . GLY A 1 72 ? 41.180 3.464 -53.318 1.00 63.38 72 GLY A O 1
ATOM 563 N N . PHE A 1 73 ? 41.655 5.643 -53.512 1.00 61.72 73 PHE A N 1
ATOM 564 C CA . PHE A 1 73 ? 42.712 5.712 -52.506 1.00 61.72 73 PHE A CA 1
ATOM 565 C C . PHE A 1 73 ? 42.290 6.681 -51.387 1.00 61.72 73 PHE A C 1
ATOM 567 O O . PHE A 1 73 ? 41.646 7.701 -51.639 1.00 61.72 73 PHE A O 1
ATOM 574 N N . GLY A 1 74 ? 42.644 6.381 -50.136 1.00 61.66 74 GLY A N 1
ATOM 575 C CA . GLY A 1 74 ? 42.346 7.256 -48.994 1.00 61.66 74 GLY A CA 1
ATOM 576 C C . GLY A 1 74 ? 40.872 7.260 -48.538 1.00 61.66 74 GLY A C 1
ATOM 577 O O . GLY A 1 74 ? 40.101 6.382 -48.925 1.00 61.66 74 GLY A O 1
ATOM 578 N N . PRO A 1 75 ? 40.464 8.219 -47.678 1.00 61.97 75 PRO A N 1
ATOM 579 C CA . PRO A 1 75 ? 39.167 8.198 -46.993 1.00 61.97 75 PRO A CA 1
ATOM 580 C C . PRO A 1 75 ? 37.977 8.225 -47.954 1.00 61.97 75 PRO A C 1
ATOM 582 O O . PRO A 1 75 ? 37.917 9.071 -48.849 1.00 61.97 75 PRO A O 1
ATOM 585 N N . ALA A 1 76 ? 36.973 7.378 -47.710 1.00 63.06 76 ALA A N 1
ATOM 586 C CA . ALA A 1 76 ? 35.809 7.236 -48.589 1.00 63.06 76 ALA A CA 1
ATOM 587 C C . ALA A 1 76 ? 35.025 8.556 -48.775 1.00 63.06 76 ALA A C 1
ATOM 589 O O . ALA A 1 76 ? 34.500 8.845 -49.849 1.00 63.06 76 ALA A O 1
ATOM 590 N N . LYS A 1 77 ? 35.024 9.428 -47.754 1.00 63.88 77 LYS A N 1
ATOM 591 C CA . LYS A 1 77 ? 34.413 10.774 -47.790 1.00 63.88 77 LYS A CA 1
ATOM 592 C C . LYS A 1 77 ? 35.036 11.710 -48.839 1.00 63.88 77 LYS A C 1
ATOM 594 O O . LYS A 1 77 ? 34.376 12.658 -49.268 1.00 63.88 77 LYS A O 1
ATOM 599 N N . SER A 1 78 ? 36.284 11.468 -49.240 1.00 63.72 78 SER A N 1
ATOM 600 C CA . SER A 1 78 ? 37.023 12.310 -50.190 1.00 63.72 78 SER A CA 1
ATOM 601 C C . SER A 1 78 ? 36.740 11.958 -51.652 1.00 63.72 78 SER A C 1
ATOM 603 O O . SER A 1 78 ? 37.024 12.768 -52.532 1.00 63.72 78 SER A O 1
ATOM 605 N N . GLN A 1 79 ? 36.154 10.787 -51.916 1.00 69.00 79 GLN A N 1
ATOM 606 C CA . GLN A 1 79 ? 35.853 10.304 -53.264 1.00 69.00 79 GLN A CA 1
ATOM 607 C C . GLN A 1 79 ? 34.465 10.787 -53.703 1.00 69.00 79 GLN A C 1
ATOM 609 O O . GLN A 1 79 ? 33.473 10.651 -52.977 1.00 69.00 79 GLN A O 1
ATOM 614 N N . SER A 1 80 ? 34.374 11.384 -54.892 1.00 70.50 80 SER A N 1
ATOM 615 C CA . SER A 1 80 ? 33.111 11.947 -55.394 1.00 70.50 80 SER A CA 1
ATOM 616 C C . SER A 1 80 ? 32.066 10.856 -55.649 1.00 70.50 80 SER A C 1
ATOM 618 O O . SER A 1 80 ? 30.950 10.940 -55.137 1.00 70.50 80 SER A O 1
ATOM 620 N N . VAL A 1 81 ? 32.486 9.781 -56.316 1.00 71.62 81 VAL A N 1
ATOM 621 C CA . VAL A 1 81 ? 31.658 8.623 -56.674 1.00 71.62 81 VAL A CA 1
ATOM 622 C C . VAL A 1 81 ? 31.104 7.905 -55.437 1.00 71.62 81 VAL A C 1
ATOM 624 O O . VAL A 1 81 ? 29.919 7.586 -55.388 1.00 71.62 81 VAL A O 1
ATOM 627 N N . TYR A 1 82 ? 31.919 7.699 -54.396 1.00 74.56 82 TYR A N 1
ATOM 628 C CA . TYR A 1 82 ? 31.467 7.046 -53.160 1.00 74.56 82 TYR A CA 1
ATOM 629 C C . TYR A 1 82 ? 30.325 7.821 -52.489 1.00 74.56 82 TYR A C 1
ATOM 631 O O . TYR A 1 82 ? 29.317 7.236 -52.089 1.00 74.56 82 TYR A O 1
ATOM 639 N N . ARG A 1 83 ? 30.450 9.155 -52.402 1.00 75.94 83 ARG A N 1
ATOM 640 C CA . ARG A 1 83 ? 29.428 10.018 -51.787 1.00 75.94 83 ARG A CA 1
ATOM 641 C C . ARG A 1 83 ? 28.088 9.940 -52.510 1.00 75.94 83 ARG A C 1
ATOM 643 O O . ARG A 1 83 ? 27.049 9.935 -51.851 1.00 75.94 83 ARG A O 1
ATOM 650 N N . GLU A 1 84 ? 28.108 9.869 -53.836 1.00 79.38 84 GLU A N 1
ATOM 651 C CA . GLU A 1 84 ? 26.892 9.724 -54.638 1.00 79.38 84 GLU A CA 1
ATOM 652 C C . GLU A 1 84 ? 26.221 8.366 -54.403 1.00 79.38 84 GLU A C 1
ATOM 654 O O . GLU A 1 84 ? 25.006 8.310 -54.197 1.00 79.38 84 GLU A O 1
ATOM 659 N N . LEU A 1 85 ? 27.008 7.288 -54.350 1.00 80.00 85 LEU A N 1
ATOM 660 C CA . LEU A 1 85 ? 26.505 5.925 -54.163 1.00 80.00 85 LEU A CA 1
ATOM 661 C C . LEU A 1 85 ? 25.983 5.653 -52.745 1.00 80.00 85 LEU A C 1
ATOM 663 O O . LEU A 1 85 ? 24.993 4.941 -52.587 1.00 80.00 85 LEU A O 1
ATOM 667 N N . VAL A 1 86 ? 26.595 6.236 -51.710 1.00 82.50 86 VAL A N 1
ATOM 668 C CA . VAL A 1 86 ? 26.181 6.020 -50.311 1.00 82.50 86 VAL A CA 1
ATOM 669 C C . VAL A 1 86 ? 24.982 6.887 -49.895 1.00 82.50 86 VAL A C 1
ATOM 671 O O . VAL A 1 86 ? 24.258 6.554 -48.953 1.00 82.50 86 VAL A O 1
ATOM 674 N N . ALA A 1 87 ? 24.720 8.002 -50.588 1.00 85.38 87 ALA A N 1
ATOM 675 C CA . ALA A 1 87 ? 23.665 8.949 -50.215 1.00 85.38 87 ALA A CA 1
ATOM 676 C C . ALA A 1 87 ? 22.250 8.329 -50.114 1.00 85.38 87 ALA A C 1
ATOM 678 O O . ALA A 1 87 ? 21.534 8.649 -49.158 1.00 85.38 87 ALA A O 1
ATOM 679 N N . PRO A 1 88 ? 21.808 7.441 -51.028 1.00 90.06 88 PRO A N 1
ATOM 680 C CA . PRO A 1 88 ? 20.549 6.715 -50.872 1.00 90.06 88 PRO A CA 1
ATOM 681 C C . PRO A 1 88 ? 20.502 5.849 -49.609 1.00 90.06 88 PRO A C 1
ATOM 683 O O . PRO A 1 88 ? 19.491 5.871 -48.910 1.00 90.06 88 PRO A O 1
ATOM 686 N N . MET A 1 89 ? 21.592 5.150 -49.270 1.00 87.81 89 MET A N 1
ATOM 687 C CA . MET A 1 89 ? 21.657 4.298 -48.075 1.00 87.81 89 MET A CA 1
ATOM 688 C C . MET A 1 89 ? 21.505 5.121 -46.795 1.00 87.81 89 MET A C 1
ATOM 690 O O . MET A 1 89 ? 20.780 4.729 -45.888 1.00 87.81 89 MET A O 1
ATOM 694 N N . ILE A 1 90 ? 22.101 6.313 -46.739 1.00 87.19 90 ILE A N 1
ATOM 695 C CA . ILE A 1 90 ? 21.947 7.227 -45.595 1.00 87.19 90 ILE A CA 1
ATOM 696 C C . ILE A 1 90 ? 20.489 7.641 -45.414 1.00 87.19 90 ILE A C 1
ATOM 698 O O . ILE A 1 90 ? 19.984 7.624 -44.292 1.00 87.19 90 ILE A O 1
ATOM 702 N N . ARG A 1 91 ? 19.796 7.980 -46.510 1.00 91.12 91 ARG A N 1
ATOM 703 C CA . ARG A 1 91 ? 18.369 8.327 -46.452 1.00 91.12 91 ARG A CA 1
ATOM 704 C C . ARG A 1 91 ? 17.531 7.164 -45.933 1.00 91.12 91 ARG A C 1
ATOM 706 O O . ARG A 1 91 ? 16.659 7.389 -45.099 1.00 91.12 91 ARG A O 1
ATOM 713 N N . VAL A 1 92 ? 17.816 5.942 -46.389 1.00 91.00 92 VAL A N 1
ATOM 714 C CA . VAL A 1 92 ? 17.139 4.731 -45.905 1.00 91.00 92 VAL A CA 1
ATOM 715 C C . VAL A 1 92 ? 17.403 4.536 -44.417 1.00 91.00 92 VAL A C 1
ATOM 717 O O . VAL A 1 92 ? 16.443 4.474 -43.660 1.00 91.00 92 VAL A O 1
ATOM 720 N N . ARG A 1 93 ? 18.668 4.539 -43.979 1.00 90.19 93 ARG A N 1
ATOM 721 C CA . ARG A 1 93 ? 19.049 4.355 -42.570 1.00 90.19 93 ARG A CA 1
ATOM 722 C C . ARG A 1 93 ? 18.341 5.345 -41.642 1.00 90.19 93 ARG A C 1
ATOM 724 O O . ARG A 1 93 ? 17.751 4.944 -40.643 1.00 90.19 93 ARG A O 1
ATOM 731 N N . ILE A 1 94 ? 18.363 6.635 -41.987 1.00 89.00 94 ILE A N 1
ATOM 732 C CA . ILE A 1 94 ? 17.705 7.687 -41.195 1.00 89.00 94 ILE A CA 1
ATOM 733 C C . ILE A 1 94 ? 16.182 7.488 -41.187 1.00 89.00 94 ILE A C 1
ATOM 735 O O . ILE A 1 94 ? 15.551 7.633 -40.140 1.00 89.00 94 ILE A O 1
ATOM 739 N N . GLY A 1 95 ? 15.589 7.143 -42.334 1.00 90.88 95 GLY A N 1
ATOM 740 C CA . GLY A 1 95 ? 14.145 6.938 -42.468 1.00 90.88 95 GLY A CA 1
ATOM 741 C C . GLY A 1 95 ? 13.622 5.708 -41.721 1.00 90.88 95 GLY A C 1
ATOM 742 O O . GLY A 1 95 ? 12.536 5.763 -41.145 1.00 90.88 95 GLY A O 1
ATOM 743 N N . THR A 1 96 ? 14.390 4.618 -41.692 1.00 89.69 96 THR A N 1
ATOM 744 C CA . THR A 1 96 ? 14.018 3.359 -41.024 1.00 89.69 96 THR A CA 1
ATOM 745 C C . THR A 1 96 ? 14.489 3.275 -39.576 1.00 89.69 96 THR A C 1
ATOM 747 O O . THR A 1 96 ? 14.028 2.400 -38.847 1.00 89.69 96 THR A O 1
ATOM 750 N N . LYS A 1 97 ? 15.366 4.190 -39.139 1.00 87.44 97 LYS A N 1
ATOM 751 C CA . LYS A 1 97 ? 15.997 4.209 -37.807 1.00 87.44 97 LYS A CA 1
ATOM 752 C C . LYS A 1 97 ? 16.829 2.959 -37.495 1.00 87.44 97 LYS A C 1
ATOM 754 O O . LYS A 1 97 ? 16.963 2.581 -36.335 1.00 87.44 97 LYS A O 1
ATOM 759 N N . ILE A 1 98 ? 17.381 2.329 -38.525 1.00 88.00 98 ILE A N 1
ATOM 760 C CA . ILE A 1 98 ? 18.379 1.266 -38.371 1.00 88.00 98 ILE A CA 1
ATOM 761 C C . ILE A 1 98 ? 19.701 1.918 -37.926 1.00 88.00 98 ILE A C 1
ATOM 763 O O . ILE A 1 98 ? 20.011 3.034 -38.350 1.00 88.00 98 ILE A O 1
ATOM 767 N N . THR A 1 99 ? 20.472 1.262 -37.058 1.00 86.81 99 THR A N 1
ATOM 768 C CA . THR A 1 99 ? 21.710 1.827 -36.497 1.00 86.81 99 THR A CA 1
ATOM 769 C C . THR A 1 99 ? 22.842 1.813 -37.526 1.00 86.81 99 THR A C 1
ATOM 771 O O . THR A 1 99 ? 23.455 2.857 -37.787 1.00 86.81 99 THR A O 1
ATOM 774 N N . TYR A 1 100 ? 23.055 0.663 -38.173 1.00 86.00 100 TYR A N 1
ATOM 775 C CA . TYR A 1 100 ? 24.081 0.458 -39.200 1.00 86.00 100 TYR A CA 1
ATOM 776 C C . TYR A 1 100 ? 23.451 -0.073 -40.489 1.00 86.00 100 TYR A C 1
ATOM 778 O O . TYR A 1 100 ? 22.560 -0.915 -40.452 1.00 86.00 100 TYR A O 1
ATOM 786 N N . LEU A 1 101 ? 23.888 0.443 -41.639 1.00 87.94 101 LEU A N 1
ATOM 787 C CA . LEU A 1 101 ? 23.484 -0.061 -42.954 1.00 87.94 101 LEU A CA 1
ATOM 788 C C . LEU A 1 101 ? 24.684 0.016 -43.893 1.00 87.94 101 LEU A C 1
ATOM 790 O O . LEU A 1 101 ? 25.170 1.118 -44.182 1.00 87.94 101 LEU A O 1
ATOM 794 N N . TYR A 1 102 ? 25.125 -1.139 -44.374 1.00 86.12 102 TYR A N 1
ATOM 795 C CA . TYR A 1 102 ? 26.328 -1.287 -45.183 1.00 86.12 102 TYR A CA 1
ATOM 796 C C . TYR A 1 102 ? 26.176 -2.383 -46.238 1.00 86.12 102 TYR A C 1
ATOM 798 O O . TYR A 1 102 ? 25.237 -3.175 -46.219 1.00 86.12 102 TYR A O 1
ATOM 806 N N . SER A 1 103 ? 27.115 -2.425 -47.173 1.00 86.56 103 SER A N 1
ATOM 807 C CA . SER A 1 103 ? 27.285 -3.514 -48.128 1.00 86.56 103 SER A CA 1
ATOM 808 C C . SER A 1 103 ? 28.735 -3.950 -48.156 1.00 86.56 103 SER A C 1
ATOM 810 O O . SER A 1 103 ? 29.620 -3.089 -48.131 1.00 86.56 103 SER A O 1
ATOM 812 N N . ALA A 1 104 ? 28.979 -5.248 -48.277 1.00 82.56 104 ALA A N 1
ATOM 813 C CA . ALA A 1 104 ? 30.325 -5.781 -48.297 1.00 82.56 104 ALA A CA 1
ATOM 814 C C . ALA A 1 104 ? 30.479 -6.984 -49.238 1.00 82.56 104 ALA A C 1
ATOM 816 O O . ALA A 1 104 ? 29.505 -7.629 -49.633 1.00 82.56 104 ALA A O 1
ATOM 817 N N . ILE A 1 105 ? 31.721 -7.237 -49.642 1.00 80.56 105 ILE A N 1
ATOM 818 C CA . ILE A 1 105 ? 32.119 -8.258 -50.615 1.00 80.56 105 ILE A CA 1
ATOM 819 C C . ILE A 1 105 ? 33.043 -9.252 -49.915 1.00 80.56 105 ILE A C 1
ATOM 821 O O . ILE A 1 105 ? 33.907 -8.851 -49.139 1.00 80.56 105 ILE A O 1
ATOM 825 N N . LEU A 1 106 ? 32.886 -10.540 -50.214 1.00 76.25 106 LEU A N 1
ATOM 826 C CA . LEU A 1 106 ? 33.786 -11.585 -49.735 1.00 76.25 106 LEU A CA 1
ATOM 827 C C . LEU A 1 106 ? 34.987 -11.699 -50.688 1.00 76.25 106 LEU A C 1
ATOM 829 O O . LEU A 1 106 ? 34.796 -11.959 -51.875 1.00 76.25 106 LEU A O 1
ATOM 833 N N . VAL A 1 107 ? 36.207 -11.495 -50.190 1.00 69.06 107 VAL A N 1
ATOM 834 C CA . VAL A 1 107 ? 37.406 -11.373 -51.044 1.00 69.06 107 VAL A CA 1
ATOM 835 C C . VAL A 1 107 ? 37.953 -12.735 -51.480 1.00 69.06 107 VAL A C 1
ATOM 837 O O . VAL A 1 107 ? 38.184 -12.945 -52.665 1.00 69.06 107 VAL A O 1
ATOM 840 N N . ASP A 1 108 ? 38.076 -13.692 -50.555 1.00 65.50 108 ASP A N 1
ATOM 841 C CA . ASP A 1 108 ? 38.856 -14.924 -50.788 1.00 65.50 108 ASP A CA 1
ATOM 842 C C . ASP A 1 108 ? 38.049 -16.222 -50.661 1.00 65.50 108 ASP A C 1
ATOM 844 O O . ASP A 1 108 ? 38.599 -17.265 -50.321 1.00 65.50 108 ASP A O 1
ATOM 848 N N . ARG A 1 109 ? 36.725 -16.187 -50.872 1.00 57.91 109 ARG A N 1
ATOM 849 C CA . ARG A 1 109 ? 35.791 -17.315 -50.622 1.00 57.91 109 ARG A CA 1
ATOM 850 C C . ARG A 1 109 ? 35.826 -17.914 -49.208 1.00 57.91 109 ARG A C 1
ATOM 852 O O . ARG A 1 109 ? 34.960 -18.735 -48.906 1.00 57.91 109 ARG A O 1
ATOM 859 N N . GLU A 1 110 ? 36.746 -17.499 -48.336 1.00 58.69 110 GLU A N 1
ATOM 860 C CA . GLU A 1 110 ? 36.926 -18.149 -47.047 1.00 58.69 110 GLU A CA 1
ATOM 861 C C . GLU A 1 110 ? 36.832 -17.251 -45.820 1.00 58.69 110 GLU A C 1
ATOM 863 O O . GLU A 1 110 ? 36.204 -17.695 -44.875 1.00 58.69 110 GLU A O 1
ATOM 868 N N . THR A 1 111 ? 37.294 -16.001 -45.783 1.00 61.88 111 THR A N 1
ATOM 869 C CA . THR A 1 111 ? 37.125 -15.244 -44.522 1.00 61.88 111 THR A CA 1
ATOM 870 C C . THR A 1 111 ? 37.116 -13.733 -44.638 1.00 61.88 111 THR A C 1
ATOM 872 O O . THR A 1 111 ? 36.479 -13.109 -43.818 1.00 61.88 111 THR A O 1
ATOM 875 N N . HIS A 1 112 ? 37.770 -13.081 -45.591 1.00 70.12 112 HIS A N 1
ATOM 876 C CA . HIS A 1 112 ? 37.898 -11.619 -45.493 1.00 70.12 112 HIS A CA 1
ATOM 877 C C . HIS A 1 112 ? 36.733 -10.866 -46.140 1.00 70.12 112 HIS A C 1
ATOM 879 O O . HIS A 1 112 ? 36.300 -11.198 -47.252 1.00 70.12 112 HIS A O 1
ATOM 885 N N . ILE A 1 113 ? 36.247 -9.841 -45.437 1.00 75.00 113 ILE A N 1
ATOM 886 C CA . ILE A 1 113 ? 35.181 -8.947 -45.890 1.00 75.00 113 ILE A CA 1
ATOM 887 C C . ILE A 1 113 ? 35.791 -7.604 -46.287 1.00 75.00 113 ILE A C 1
ATOM 889 O O . ILE A 1 113 ? 36.515 -6.984 -45.514 1.00 75.00 113 ILE A O 1
ATOM 893 N N . ASN A 1 114 ? 35.432 -7.121 -47.474 1.00 75.06 114 ASN A N 1
ATOM 894 C CA . ASN A 1 114 ? 35.664 -5.743 -47.895 1.00 75.06 114 ASN A CA 1
ATOM 895 C C . ASN A 1 114 ? 34.357 -4.966 -47.812 1.00 75.06 114 ASN A C 1
ATOM 897 O O . ASN A 1 114 ? 33.449 -5.210 -48.613 1.00 75.06 114 ASN A O 1
ATOM 901 N N . TYR A 1 115 ? 34.269 -3.984 -46.917 1.00 76.19 115 TYR A N 1
ATOM 902 C CA . TYR A 1 115 ? 33.164 -3.029 -46.962 1.00 76.19 115 TYR A CA 1
ATOM 903 C C . TYR A 1 115 ? 33.238 -2.205 -48.252 1.00 76.19 115 TYR A C 1
ATOM 905 O O . TYR A 1 115 ? 34.267 -1.620 -48.595 1.00 76.19 115 TYR A O 1
ATOM 913 N N . ALA A 1 116 ? 32.128 -2.184 -48.987 1.00 76.69 116 ALA A N 1
ATOM 914 C CA . ALA A 1 116 ? 31.991 -1.451 -50.239 1.00 76.69 116 ALA A CA 1
ATOM 915 C C . ALA A 1 116 ? 31.329 -0.087 -50.020 1.00 76.69 116 ALA A C 1
ATOM 917 O O . ALA A 1 116 ? 31.857 0.927 -50.463 1.00 76.69 116 ALA A O 1
ATOM 918 N N . LEU A 1 117 ? 30.187 -0.052 -49.327 1.00 79.69 117 LEU A N 1
ATOM 919 C CA . LEU A 1 117 ? 29.451 1.168 -48.989 1.00 79.69 117 LEU A CA 1
ATOM 920 C C . LEU A 1 117 ? 28.970 1.069 -47.545 1.00 79.69 117 LEU A C 1
ATOM 922 O O . LEU A 1 117 ? 28.364 0.070 -47.172 1.00 79.69 117 LEU A O 1
ATOM 926 N N . ASP A 1 118 ? 29.185 2.116 -46.758 1.00 80.94 118 ASP A N 1
ATOM 927 C CA . ASP A 1 118 ? 28.719 2.217 -45.373 1.00 80.94 118 ASP A CA 1
ATOM 928 C C . ASP A 1 118 ? 28.099 3.596 -45.113 1.00 80.94 118 ASP A C 1
ATOM 930 O O . ASP A 1 118 ? 28.718 4.650 -45.307 1.00 80.94 118 ASP A O 1
ATOM 934 N N . SER A 1 119 ? 26.843 3.581 -44.668 1.00 81.44 119 SER A N 1
ATOM 935 C CA . SER A 1 119 ? 26.033 4.772 -44.414 1.00 81.44 119 SER A CA 1
ATOM 936 C C . SER A 1 119 ? 26.312 5.469 -43.078 1.00 81.44 119 SER A C 1
ATOM 938 O O . SER A 1 119 ? 25.785 6.565 -42.851 1.00 81.44 119 SER A O 1
ATOM 940 N N . THR A 1 120 ? 27.106 4.879 -42.185 1.00 71.06 120 THR A N 1
ATOM 941 C CA . THR A 1 120 ? 27.362 5.433 -40.847 1.00 71.06 120 THR A CA 1
ATOM 942 C C . THR A 1 120 ? 28.384 6.560 -40.833 1.00 71.06 120 THR A C 1
ATOM 944 O O . THR A 1 120 ? 28.288 7.437 -39.975 1.00 71.06 120 THR A O 1
ATOM 947 N N . GLN A 1 121 ? 29.259 6.623 -41.844 1.00 62.16 121 GLN A N 1
ATOM 948 C CA . GLN A 1 121 ? 30.224 7.707 -42.074 1.00 62.16 121 GLN A CA 1
ATOM 949 C C . GLN A 1 121 ? 31.039 8.110 -40.822 1.00 62.16 121 GLN A C 1
ATOM 951 O O . GLN A 1 121 ? 31.345 9.292 -40.635 1.00 62.16 121 GLN A O 1
ATOM 956 N N . SER A 1 122 ? 31.402 7.148 -39.970 1.00 57.41 122 SER A N 1
ATOM 957 C CA . SER A 1 122 ? 32.271 7.369 -38.802 1.00 57.41 122 SER A CA 1
ATOM 958 C C . SER A 1 122 ? 33.761 7.346 -39.182 1.00 57.41 122 SER A C 1
ATOM 960 O O . SER A 1 122 ? 34.106 7.012 -40.313 1.00 57.41 122 SER A O 1
ATOM 962 N N . ASP A 1 123 ? 34.657 7.697 -38.259 1.00 50.66 123 ASP A N 1
ATOM 963 C CA . ASP A 1 123 ? 36.119 7.700 -38.467 1.00 50.66 123 ASP A CA 1
ATOM 964 C C . ASP A 1 123 ? 36.752 6.292 -38.379 1.00 50.66 123 ASP A C 1
ATOM 966 O O . ASP A 1 123 ? 37.956 6.139 -38.552 1.00 50.66 123 ASP A O 1
ATOM 970 N N . ILE A 1 124 ? 35.926 5.264 -38.158 1.00 46.34 124 ILE A N 1
ATOM 971 C CA . ILE A 1 124 ? 36.303 3.863 -37.890 1.00 46.34 124 ILE A CA 1
ATOM 972 C C . ILE A 1 124 ? 35.925 2.903 -39.039 1.00 46.34 124 ILE A C 1
ATOM 974 O O . ILE A 1 124 ? 35.739 1.714 -38.818 1.00 46.34 124 ILE A O 1
ATOM 978 N N . HIS A 1 125 ? 35.776 3.397 -40.273 1.00 56.69 125 HIS A N 1
ATOM 979 C CA . HIS A 1 125 ? 35.430 2.543 -41.418 1.00 56.69 125 HIS A CA 1
ATOM 980 C C . HIS A 1 125 ? 36.678 1.993 -42.118 1.00 56.69 125 HIS A C 1
ATOM 982 O O . HIS A 1 125 ? 37.640 2.730 -42.353 1.00 56.69 125 HIS A O 1
ATOM 988 N N . SER A 1 126 ? 36.627 0.726 -42.533 1.00 54.41 126 SER A N 1
ATOM 989 C CA . SER A 1 126 ? 37.591 0.171 -43.484 1.00 54.41 126 SER A CA 1
ATOM 990 C C . SER A 1 126 ? 37.534 0.967 -44.787 1.00 54.41 126 SER A C 1
ATOM 992 O O . SER A 1 126 ? 36.457 1.293 -45.298 1.00 54.41 126 SER A O 1
ATOM 994 N N . PHE A 1 127 ? 38.699 1.326 -45.324 1.00 55.06 127 PHE A N 1
ATOM 995 C CA . PHE A 1 127 ? 38.766 2.010 -46.611 1.00 55.06 127 PHE A CA 1
ATOM 996 C C . PHE A 1 127 ? 38.191 1.108 -47.710 1.00 55.06 127 PHE A C 1
ATOM 998 O O . PHE A 1 127 ? 38.376 -0.108 -47.690 1.00 55.06 127 PHE A O 1
ATOM 1005 N N . VAL A 1 128 ? 37.518 1.709 -48.693 1.00 57.12 128 VAL A N 1
ATOM 1006 C CA . VAL A 1 128 ? 36.948 0.973 -49.831 1.00 57.12 128 VAL A CA 1
ATOM 1007 C C . VAL A 1 128 ? 38.061 0.180 -50.523 1.00 57.12 128 VAL A C 1
ATOM 1009 O O . VAL A 1 128 ? 39.057 0.758 -50.953 1.00 57.12 128 VAL A O 1
ATOM 1012 N N . GLY A 1 129 ? 37.883 -1.139 -50.623 1.00 54.69 129 GLY A N 1
ATOM 1013 C CA . GLY A 1 129 ? 38.858 -2.050 -51.232 1.00 54.69 129 GLY A CA 1
ATOM 1014 C C . GLY A 1 129 ? 39.931 -2.595 -50.282 1.00 54.69 129 GLY A C 1
ATOM 1015 O O . GLY A 1 129 ? 40.761 -3.387 -50.726 1.00 54.69 129 GLY A O 1
ATOM 1016 N N . ILE A 1 130 ? 39.912 -2.220 -49.000 1.00 58.47 130 ILE A N 1
ATOM 1017 C CA . ILE A 1 130 ? 40.772 -2.806 -47.967 1.00 58.47 130 ILE A CA 1
ATOM 1018 C C . ILE A 1 130 ? 39.982 -3.859 -47.188 1.00 58.47 130 ILE A C 1
ATOM 1020 O O . ILE A 1 130 ? 38.875 -3.589 -46.719 1.00 58.47 130 ILE A O 1
ATOM 1024 N N . ALA A 1 131 ? 40.584 -5.043 -47.058 1.00 59.75 131 ALA A N 1
ATOM 1025 C CA . ALA A 1 131 ? 40.071 -6.126 -46.231 1.00 59.75 131 ALA A CA 1
ATOM 1026 C C . ALA A 1 131 ? 40.014 -5.709 -44.775 1.00 59.75 131 ALA A C 1
ATOM 1028 O O . ALA A 1 131 ? 40.988 -5.188 -44.230 1.00 59.75 131 ALA A O 1
ATOM 1029 N N . ASP A 1 132 ? 38.854 -5.945 -44.168 1.00 65.62 132 ASP A N 1
ATOM 1030 C CA . ASP A 1 132 ? 38.732 -5.928 -42.726 1.00 65.62 132 ASP A CA 1
ATOM 1031 C C . ASP A 1 132 ? 39.722 -6.944 -42.136 1.00 65.62 132 ASP A C 1
ATOM 1033 O O . ASP A 1 132 ? 39.950 -8.024 -42.695 1.00 65.62 132 ASP A O 1
ATOM 1037 N N . SER A 1 133 ? 40.343 -6.571 -41.020 1.00 59.56 133 SER A N 1
ATOM 1038 C CA . SER A 1 133 ? 41.233 -7.453 -40.272 1.00 59.56 133 SER A CA 1
ATOM 1039 C C . SER A 1 133 ? 40.485 -8.638 -39.670 1.00 59.56 133 SER A C 1
ATOM 1041 O O . SER A 1 133 ? 41.105 -9.666 -39.396 1.00 59.56 133 SER A O 1
ATOM 1043 N N . ASN A 1 134 ? 39.170 -8.504 -39.474 1.00 62.59 134 ASN A N 1
ATOM 1044 C CA . ASN A 1 134 ? 38.351 -9.545 -38.877 1.00 62.59 134 ASN A CA 1
ATOM 1045 C C . ASN A 1 134 ? 37.747 -10.476 -39.946 1.00 62.59 134 ASN A C 1
ATOM 1047 O O . ASN A 1 134 ? 37.231 -10.008 -40.966 1.00 62.59 134 ASN A O 1
ATOM 1051 N N . PRO A 1 135 ? 37.789 -11.804 -39.729 1.00 63.31 135 PRO A N 1
ATOM 1052 C CA . PRO A 1 135 ? 37.144 -12.755 -40.618 1.00 63.31 135 PRO A CA 1
ATOM 1053 C C . PRO A 1 135 ? 35.610 -12.645 -40.543 1.00 63.31 135 PRO A C 1
ATOM 1055 O O . PRO A 1 135 ? 35.033 -12.344 -39.502 1.00 63.31 135 PRO A O 1
ATOM 1058 N N . ALA A 1 136 ? 34.954 -12.950 -41.657 1.00 63.53 136 ALA A N 1
ATOM 1059 C CA . ALA A 1 136 ? 33.526 -13.121 -41.815 1.00 63.53 136 ALA A CA 1
ATOM 1060 C C . ALA A 1 136 ? 33.037 -14.240 -40.909 1.00 63.53 136 ALA A C 1
ATOM 1062 O O . ALA A 1 136 ? 33.570 -15.351 -40.950 1.00 63.53 136 ALA A O 1
ATOM 1063 N N . GLU A 1 137 ? 31.971 -13.971 -40.164 1.00 67.62 137 GLU A N 1
ATOM 1064 C CA . GLU A 1 137 ? 31.252 -15.017 -39.451 1.00 67.62 137 GLU A CA 1
ATOM 1065 C C . GLU A 1 137 ? 30.691 -16.059 -40.431 1.00 67.62 137 GLU A C 1
ATOM 1067 O O . GLU A 1 137 ? 30.281 -15.737 -41.553 1.00 67.62 137 GLU A O 1
ATOM 1072 N N . ASP A 1 138 ? 30.595 -17.312 -39.982 1.00 63.22 138 ASP A N 1
ATOM 1073 C CA . ASP A 1 138 ? 30.051 -18.419 -40.780 1.00 63.22 138 ASP A CA 1
ATOM 1074 C C . ASP A 1 138 ? 28.625 -18.133 -41.288 1.00 63.22 138 ASP A C 1
ATOM 1076 O O . ASP A 1 138 ? 28.258 -18.513 -42.401 1.00 63.22 138 ASP A O 1
ATOM 1080 N N . ASN A 1 139 ? 27.857 -17.347 -40.532 1.00 73.44 139 ASN A N 1
ATOM 1081 C CA . ASN A 1 139 ? 26.505 -16.918 -40.889 1.00 73.44 139 ASN A CA 1
ATOM 1082 C C . ASN A 1 139 ? 26.466 -15.994 -42.122 1.00 73.44 139 ASN A C 1
ATOM 1084 O O . ASN A 1 139 ? 25.517 -16.035 -42.902 1.00 73.44 139 ASN A O 1
ATOM 1088 N N . ILE A 1 140 ? 27.502 -15.175 -42.333 1.00 73.81 140 ILE A N 1
ATOM 1089 C CA . ILE A 1 140 ? 27.626 -14.296 -43.510 1.00 73.81 140 ILE A CA 1
ATOM 1090 C C . ILE A 1 140 ? 28.025 -15.124 -44.736 1.00 73.81 140 ILE A C 1
ATOM 1092 O O . ILE A 1 140 ? 27.553 -14.877 -45.850 1.00 73.81 140 ILE A O 1
ATOM 1096 N N . ARG A 1 141 ? 28.861 -16.149 -44.537 1.00 73.25 141 ARG A N 1
ATOM 1097 C CA . ARG A 1 141 ? 29.241 -17.092 -45.601 1.00 73.25 141 ARG A CA 1
ATOM 1098 C C . ARG A 1 141 ? 28.009 -17.831 -46.110 1.00 73.25 141 ARG A C 1
ATOM 1100 O O . ARG A 1 141 ? 27.819 -17.929 -47.321 1.00 73.25 141 ARG A O 1
ATOM 1107 N N . ASP A 1 142 ? 27.136 -18.253 -45.202 1.00 77.88 142 ASP A N 1
ATOM 1108 C CA . ASP A 1 142 ? 25.859 -18.881 -45.532 1.00 77.88 142 ASP A CA 1
ATOM 1109 C C . ASP A 1 142 ? 24.941 -17.975 -46.363 1.00 77.88 142 ASP A C 1
ATOM 1111 O O . ASP A 1 142 ? 24.329 -18.455 -47.312 1.00 77.88 142 ASP A O 1
ATOM 1115 N N . VAL A 1 143 ? 24.890 -16.668 -46.099 1.00 82.44 143 VAL A N 1
ATOM 1116 C CA . VAL A 1 143 ? 24.084 -15.713 -46.891 1.00 82.44 143 VAL A CA 1
ATOM 1117 C C . VAL A 1 143 ? 24.522 -15.692 -48.353 1.00 82.44 143 VAL A C 1
ATOM 1119 O O . VAL A 1 143 ? 23.687 -15.710 -49.260 1.00 82.44 143 VAL A O 1
ATOM 1122 N N . ILE A 1 144 ? 25.833 -15.690 -48.600 1.00 81.50 144 ILE A N 1
ATOM 1123 C CA . ILE A 1 144 ? 26.388 -15.686 -49.959 1.00 81.50 144 ILE A CA 1
ATOM 1124 C C . ILE A 1 144 ? 26.241 -17.069 -50.609 1.00 81.50 144 ILE A C 1
ATOM 1126 O O . ILE A 1 144 ? 25.809 -17.170 -51.758 1.00 81.50 144 ILE A O 1
ATOM 1130 N N . LEU A 1 145 ? 26.571 -18.146 -49.891 1.00 79.56 145 LEU A N 1
ATOM 1131 C CA . LEU A 1 145 ? 26.560 -19.509 -50.432 1.00 79.56 145 LEU A CA 1
ATOM 1132 C C . LEU A 1 145 ? 25.140 -20.036 -50.666 1.00 79.56 145 LEU A C 1
ATOM 1134 O O . LEU A 1 145 ? 24.862 -20.596 -51.728 1.00 79.56 145 LEU A O 1
ATOM 1138 N N . LYS A 1 146 ? 24.240 -19.846 -49.696 1.00 83.88 146 LYS A N 1
ATOM 1139 C CA . LYS A 1 146 ? 22.847 -20.317 -49.739 1.00 83.88 146 LYS A CA 1
ATOM 1140 C C . LYS A 1 146 ? 21.919 -19.340 -50.456 1.00 83.88 146 LYS A C 1
ATOM 1142 O O . LYS A 1 146 ? 20.847 -19.748 -50.884 1.00 83.88 146 LYS A O 1
ATOM 1147 N N . ARG A 1 147 ? 22.342 -18.082 -50.649 1.00 86.25 147 ARG A N 1
ATOM 1148 C CA . ARG A 1 147 ? 21.548 -17.011 -51.287 1.00 86.25 147 ARG A CA 1
ATOM 1149 C C . ARG A 1 147 ? 20.248 -16.717 -50.531 1.00 86.25 147 ARG A C 1
ATOM 1151 O O . ARG A 1 147 ? 19.251 -16.313 -51.127 1.00 86.25 147 ARG A O 1
ATOM 1158 N N . GLU A 1 148 ? 20.271 -16.900 -49.217 1.00 85.44 148 GLU A N 1
ATOM 1159 C CA . GLU A 1 148 ? 19.129 -16.684 -48.334 1.00 85.44 148 GLU A CA 1
ATOM 1160 C C . GLU A 1 148 ? 19.355 -15.469 -47.441 1.00 85.44 148 GLU A C 1
ATOM 1162 O O . GLU A 1 148 ? 20.485 -15.098 -47.122 1.00 85.44 148 GLU A O 1
ATOM 1167 N N . ILE A 1 149 ? 18.252 -14.838 -47.037 1.00 88.06 149 ILE A N 1
ATOM 1168 C CA . ILE A 1 149 ? 18.292 -13.777 -46.036 1.00 88.06 149 ILE A CA 1
ATOM 1169 C C . ILE A 1 149 ? 18.599 -14.421 -44.690 1.00 88.06 149 ILE A C 1
ATOM 1171 O O . ILE A 1 149 ? 17.866 -15.303 -44.244 1.00 88.06 149 ILE A O 1
ATOM 1175 N N . TYR A 1 150 ? 19.635 -13.930 -44.023 1.00 88.50 150 TYR A N 1
ATOM 1176 C CA . TYR A 1 150 ? 19.928 -14.304 -42.649 1.00 88.50 150 TYR A CA 1
ATOM 1177 C C . TYR A 1 150 ? 19.445 -13.218 -41.696 1.00 88.50 150 TYR A C 1
ATOM 1179 O O . TYR A 1 150 ? 19.584 -12.017 -41.954 1.00 88.50 150 TYR A O 1
ATOM 1187 N N . LEU A 1 151 ? 18.882 -13.653 -40.577 1.00 88.56 151 LEU A N 1
ATOM 1188 C CA . LEU A 1 151 ? 18.513 -12.801 -39.462 1.00 88.56 151 LEU A CA 1
ATOM 1189 C C . LEU A 1 151 ? 19.161 -13.384 -38.212 1.00 88.56 151 LEU A C 1
ATOM 1191 O O . LEU A 1 151 ? 18.884 -14.529 -37.862 1.00 88.56 151 LEU A O 1
ATOM 1195 N N . SER A 1 152 ? 20.010 -12.602 -37.554 1.00 86.56 152 SER A N 1
ATOM 1196 C CA . SER A 1 152 ? 20.658 -13.026 -36.321 1.00 86.56 152 SER A CA 1
ATOM 1197 C C . SER A 1 152 ? 19.679 -12.994 -35.147 1.00 86.56 152 SER A C 1
ATOM 1199 O O . SER A 1 152 ? 18.717 -12.210 -35.109 1.00 86.56 152 SER A O 1
ATOM 1201 N N . ASP A 1 153 ? 19.985 -13.794 -34.131 1.00 86.56 153 ASP A N 1
ATOM 1202 C CA . ASP A 1 153 ? 19.512 -13.521 -32.782 1.00 86.56 153 ASP A CA 1
ATOM 1203 C C . ASP A 1 153 ? 20.163 -12.241 -32.231 1.00 86.56 153 ASP A C 1
ATOM 1205 O O . ASP A 1 153 ? 21.052 -11.641 -32.844 1.00 86.56 153 ASP A O 1
ATOM 1209 N N . ILE A 1 154 ? 19.676 -11.784 -31.079 1.00 85.44 154 ILE A N 1
ATOM 1210 C CA . ILE A 1 154 ? 20.296 -10.671 -30.361 1.00 85.44 154 ILE A CA 1
ATOM 1211 C C . ILE A 1 154 ? 21.620 -11.170 -29.781 1.00 85.44 154 ILE A C 1
ATOM 1213 O O . ILE A 1 154 ? 21.612 -12.052 -28.921 1.00 85.44 154 ILE A O 1
ATOM 1217 N N . GLN A 1 155 ? 22.736 -10.594 -30.223 1.00 82.12 155 GLN A N 1
ATOM 1218 C CA . GLN A 1 155 ? 24.070 -11.017 -29.799 1.00 82.12 155 GLN A CA 1
ATOM 1219 C C . GLN A 1 155 ? 24.985 -9.820 -29.505 1.00 82.12 155 GLN A C 1
ATOM 1221 O O . GLN A 1 155 ? 24.806 -8.748 -30.090 1.00 82.12 155 GLN A O 1
ATOM 1226 N N . PRO A 1 156 ? 25.939 -9.959 -28.568 1.00 80.31 156 PRO A N 1
ATOM 1227 C CA . PRO A 1 156 ? 26.897 -8.905 -28.264 1.00 80.31 156 PRO A CA 1
ATOM 1228 C C . PRO A 1 156 ? 28.016 -8.873 -29.309 1.00 80.31 156 PRO A C 1
ATOM 1230 O O . PRO A 1 156 ? 28.625 -9.897 -29.604 1.00 80.31 156 PRO A O 1
ATOM 1233 N N . TRP A 1 157 ? 28.309 -7.682 -29.817 1.00 74.94 157 TRP A N 1
ATOM 1234 C CA . TRP A 1 157 ? 29.435 -7.390 -30.697 1.00 74.94 157 TRP A CA 1
ATOM 1235 C C . TRP A 1 157 ? 30.459 -6.558 -29.930 1.00 74.94 157 TRP A C 1
ATOM 1237 O O . TRP A 1 157 ? 30.099 -5.542 -29.333 1.00 74.94 157 TRP A O 1
ATOM 1247 N N . GLU A 1 158 ? 31.724 -6.986 -29.946 1.00 68.38 158 GLU A N 1
ATOM 1248 C CA . GLU A 1 158 ? 32.797 -6.411 -29.118 1.00 68.38 158 GLU A CA 1
ATOM 1249 C C . GLU A 1 158 ? 32.948 -4.895 -29.322 1.00 68.38 158 GLU A C 1
ATOM 1251 O O . GLU A 1 158 ? 32.959 -4.141 -28.350 1.00 68.38 158 GLU A O 1
ATOM 1256 N N . ASP A 1 159 ? 32.928 -4.447 -30.579 1.00 68.88 159 ASP A N 1
ATOM 1257 C CA . ASP A 1 159 ? 33.098 -3.033 -30.935 1.00 68.88 159 ASP A CA 1
ATOM 1258 C C . ASP A 1 159 ? 31.777 -2.265 -31.115 1.00 68.88 159 ASP A C 1
ATOM 1260 O O . ASP A 1 159 ? 31.772 -1.033 -31.175 1.00 68.88 159 ASP A O 1
ATOM 1264 N N . TRP A 1 160 ? 30.643 -2.971 -31.209 1.00 70.81 160 TRP A N 1
ATOM 1265 C CA . TRP A 1 160 ? 29.383 -2.395 -31.708 1.00 70.81 160 TRP A CA 1
ATOM 1266 C C . TRP A 1 160 ? 28.174 -2.577 -30.779 1.00 70.81 160 TRP A C 1
ATOM 1268 O O . TRP A 1 160 ? 27.099 -2.047 -31.058 1.00 70.81 160 TRP A O 1
ATOM 1278 N N . GLY A 1 161 ? 28.342 -3.262 -29.645 1.00 75.88 161 GLY A N 1
ATOM 1279 C CA . GLY A 1 161 ? 27.302 -3.423 -28.629 1.00 75.88 161 GLY A CA 1
ATOM 1280 C C . GLY A 1 161 ? 26.309 -4.545 -28.935 1.00 75.88 161 GLY A C 1
ATOM 1281 O O . GLY A 1 161 ? 26.602 -5.485 -29.667 1.00 75.88 161 GLY A O 1
ATOM 1282 N N . LEU A 1 162 ? 25.130 -4.500 -28.314 1.00 85.62 162 LEU A N 1
ATOM 1283 C CA . LEU A 1 162 ? 24.139 -5.569 -28.432 1.00 85.62 162 LEU A CA 1
ATOM 1284 C C . LEU A 1 162 ? 23.300 -5.352 -29.700 1.00 85.62 162 LEU A C 1
ATOM 1286 O O . LEU A 1 162 ? 22.440 -4.470 -29.744 1.00 85.62 162 LEU A O 1
ATOM 1290 N N . LEU A 1 163 ? 23.562 -6.146 -30.737 1.00 86.81 163 LEU A N 1
ATOM 1291 C CA . LEU A 1 163 ? 22.969 -5.955 -32.057 1.00 86.81 163 LEU A CA 1
ATOM 1292 C C . LEU A 1 163 ? 22.014 -7.084 -32.427 1.00 86.81 163 LEU A C 1
ATOM 1294 O O . LEU A 1 163 ? 22.202 -8.250 -32.071 1.00 86.81 163 LEU A O 1
ATOM 1298 N N . LYS A 1 164 ? 21.000 -6.714 -33.209 1.00 89.38 164 LYS A N 1
ATOM 1299 C CA . LYS A 1 164 ? 20.256 -7.636 -34.061 1.00 89.38 164 LYS A CA 1
ATOM 1300 C C . LYS A 1 164 ? 20.503 -7.266 -35.517 1.00 89.38 164 LYS A C 1
ATOM 1302 O O . LYS A 1 164 ? 20.183 -6.147 -35.923 1.00 89.38 164 LYS A O 1
ATOM 1307 N N . SER A 1 165 ? 21.023 -8.217 -36.275 1.00 88.69 165 SER A N 1
ATOM 1308 C CA . SER A 1 165 ? 21.567 -8.007 -37.612 1.00 88.69 165 SER A CA 1
ATOM 1309 C C . SER A 1 165 ? 20.785 -8.792 -38.653 1.00 88.69 165 SER A C 1
ATOM 1311 O O . SER A 1 165 ? 20.348 -9.918 -38.411 1.00 88.69 165 SER A O 1
ATOM 1313 N N . SER A 1 166 ? 20.601 -8.210 -39.833 1.00 90.94 166 SER A N 1
ATOM 1314 C CA . SER A 1 166 ? 20.077 -8.911 -41.002 1.00 90.94 166 SER A CA 1
ATOM 1315 C C . SER A 1 166 ? 21.017 -8.749 -42.183 1.00 90.94 166 SER A C 1
ATOM 1317 O O . SER A 1 166 ? 21.458 -7.639 -42.480 1.00 90.94 166 SER A O 1
ATOM 1319 N N . TYR A 1 167 ? 21.283 -9.858 -42.869 1.00 90.00 167 TYR A N 1
ATOM 1320 C CA . TYR A 1 167 ? 22.138 -9.911 -44.046 1.00 90.00 167 TYR A CA 1
ATOM 1321 C C . TYR A 1 167 ? 21.339 -10.404 -45.248 1.00 90.00 167 TYR A C 1
ATOM 1323 O O . TYR A 1 167 ? 20.657 -11.428 -45.180 1.00 90.00 167 TYR A O 1
ATOM 1331 N N . VAL A 1 168 ? 21.434 -9.677 -46.358 1.00 91.50 168 VAL A N 1
ATOM 1332 C CA . VAL A 1 168 ? 20.729 -9.977 -47.610 1.00 91.50 168 VAL A CA 1
ATOM 1333 C C . VAL A 1 168 ? 21.749 -10.105 -48.740 1.00 91.50 168 VAL A C 1
ATOM 1335 O O . VAL A 1 168 ? 22.569 -9.198 -48.903 1.00 91.50 168 VAL A O 1
ATOM 1338 N N . PRO A 1 169 ? 21.715 -11.173 -49.554 1.00 91.62 169 PRO A N 1
ATOM 1339 C CA . PRO A 1 169 ? 22.648 -11.324 -50.662 1.00 91.62 169 PRO A CA 1
ATOM 1340 C C . PRO A 1 169 ? 22.330 -10.334 -51.789 1.00 91.62 169 PRO A C 1
ATOM 1342 O O . PRO A 1 169 ? 21.174 -10.091 -52.137 1.00 91.62 169 PRO A O 1
ATOM 1345 N N . ILE A 1 170 ? 23.377 -9.787 -52.397 1.00 89.31 170 ILE A N 1
ATOM 1346 C CA . ILE A 1 170 ? 23.309 -8.961 -53.601 1.00 89.31 170 ILE A CA 1
ATOM 1347 C C . ILE A 1 170 ? 23.688 -9.853 -54.780 1.00 89.31 170 ILE A C 1
ATOM 1349 O O . ILE A 1 170 ? 24.806 -10.371 -54.850 1.00 89.31 170 ILE A O 1
ATOM 1353 N N . LEU A 1 171 ? 22.740 -10.035 -55.698 1.00 89.56 171 LEU A N 1
ATOM 1354 C CA . LEU A 1 171 ? 22.874 -10.944 -56.832 1.00 89.56 171 LEU A CA 1
ATOM 1355 C C . LEU A 1 171 ? 23.354 -10.207 -58.091 1.00 89.56 171 LEU A C 1
ATOM 1357 O O . LEU A 1 171 ? 22.965 -9.062 -58.338 1.00 89.56 171 LEU A O 1
ATOM 1361 N N . ASN A 1 172 ? 24.176 -10.871 -58.903 1.00 87.69 172 ASN A N 1
ATOM 1362 C CA . ASN A 1 172 ? 24.492 -10.432 -60.265 1.00 87.69 172 ASN A CA 1
ATOM 1363 C C . ASN A 1 172 ? 23.344 -10.772 -61.244 1.00 87.69 172 ASN A C 1
ATOM 1365 O O . ASN A 1 172 ? 22.275 -11.240 -60.846 1.00 87.69 172 ASN A O 1
ATOM 1369 N N . ARG A 1 173 ? 23.543 -10.523 -62.546 1.00 88.81 173 ARG A N 1
ATOM 1370 C CA . ARG A 1 173 ? 22.518 -10.792 -63.575 1.00 88.81 173 ARG A CA 1
ATOM 1371 C C . ARG A 1 173 ? 22.305 -12.286 -63.817 1.00 88.81 173 ARG A C 1
ATOM 1373 O O . ARG A 1 173 ? 21.235 -12.682 -64.267 1.00 88.81 173 ARG A O 1
ATOM 1380 N N . GLU A 1 174 ? 23.314 -13.084 -63.509 1.00 89.62 174 GLU A N 1
ATOM 1381 C CA . GLU A 1 174 ? 23.343 -14.538 -63.612 1.00 89.62 174 GLU A CA 1
ATOM 1382 C C . GLU A 1 174 ? 22.676 -15.221 -62.398 1.00 89.62 174 GLU A C 1
ATOM 1384 O O . GLU A 1 174 ? 22.426 -16.424 -62.423 1.00 89.62 174 GLU A O 1
ATOM 1389 N N . GLY A 1 175 ? 22.325 -14.452 -61.358 1.00 85.44 175 GLY A N 1
ATOM 1390 C CA . GLY A 1 175 ? 21.669 -14.927 -60.137 1.00 85.44 175 GLY A CA 1
ATOM 1391 C C . GLY A 1 175 ? 22.626 -15.410 -59.042 1.00 85.44 175 GLY A C 1
ATOM 1392 O O . GLY A 1 175 ? 22.169 -15.969 -58.042 1.00 85.44 175 GLY A O 1
ATOM 1393 N N . ASP A 1 176 ? 23.932 -15.206 -59.199 1.00 86.44 176 ASP A N 1
ATOM 1394 C CA . ASP A 1 176 ? 24.949 -15.533 -58.200 1.00 86.44 176 ASP A CA 1
ATOM 1395 C C . ASP A 1 176 ? 25.116 -14.397 -57.187 1.00 86.44 176 ASP A C 1
ATOM 1397 O O . ASP A 1 176 ? 25.138 -13.219 -57.551 1.00 86.44 176 ASP A O 1
ATOM 1401 N N . ALA A 1 177 ? 25.266 -14.746 -55.907 1.00 86.62 177 ALA A N 1
ATOM 1402 C CA . ALA A 1 177 ? 25.565 -13.777 -54.861 1.00 86.62 177 ALA A CA 1
ATOM 1403 C C . ALA A 1 177 ? 27.020 -13.306 -54.977 1.00 86.62 177 ALA A C 1
ATOM 1405 O O . ALA A 1 177 ? 27.954 -14.094 -54.833 1.00 86.62 177 ALA A O 1
ATOM 1406 N N . VAL A 1 178 ? 27.201 -12.013 -55.239 1.00 85.44 178 VAL A N 1
ATOM 1407 C CA . VAL A 1 178 ? 28.519 -11.375 -55.419 1.00 85.44 178 VAL A CA 1
ATOM 1408 C C . VAL A 1 178 ? 28.891 -10.446 -54.264 1.00 85.44 178 VAL A C 1
ATOM 1410 O O . VAL A 1 178 ? 30.050 -10.071 -54.121 1.00 85.44 178 VAL A O 1
ATOM 1413 N N . ALA A 1 179 ? 27.914 -10.073 -53.440 1.00 85.62 179 ALA A N 1
ATOM 1414 C CA . ALA A 1 179 ? 28.077 -9.237 -52.257 1.00 85.62 179 ALA A CA 1
ATOM 1415 C C . ALA A 1 179 ? 26.908 -9.487 -51.292 1.00 85.62 179 ALA A C 1
ATOM 1417 O O . ALA A 1 179 ? 25.996 -10.257 -51.600 1.00 85.62 179 ALA A O 1
ATOM 1418 N N . TYR A 1 180 ? 26.897 -8.813 -50.147 1.00 87.81 180 TYR A N 1
ATOM 1419 C CA . TYR A 1 180 ? 25.741 -8.768 -49.255 1.00 87.81 180 TYR A CA 1
ATOM 1420 C C . TYR A 1 180 ? 25.517 -7.354 -48.716 1.00 87.81 180 TYR A C 1
ATOM 1422 O O . TYR A 1 180 ? 26.436 -6.536 -48.668 1.00 87.81 180 TYR A O 1
ATOM 1430 N N . ALA A 1 181 ? 24.280 -7.065 -48.323 1.00 89.56 181 ALA A N 1
ATOM 1431 C CA . ALA A 1 181 ? 23.897 -5.881 -47.570 1.00 89.56 181 ALA A CA 1
ATOM 1432 C C . ALA A 1 181 ? 23.598 -6.279 -46.120 1.00 89.56 181 ALA A C 1
ATOM 1434 O O . ALA A 1 181 ? 22.848 -7.229 -45.897 1.00 89.56 181 ALA A O 1
ATOM 1435 N N . GLY A 1 182 ? 24.181 -5.565 -45.159 1.00 89.44 182 GLY A N 1
ATOM 1436 C CA . GLY A 1 182 ? 23.959 -5.741 -43.725 1.00 89.44 182 GLY A CA 1
ATOM 1437 C C . GLY A 1 182 ? 23.190 -4.569 -43.126 1.00 89.44 182 GLY A C 1
ATOM 1438 O O . GLY A 1 182 ? 23.441 -3.412 -43.476 1.00 89.44 182 GLY A O 1
ATOM 1439 N N . ALA A 1 183 ? 22.243 -4.871 -42.242 1.00 89.94 183 ALA A N 1
ATOM 1440 C CA . ALA A 1 183 ? 21.455 -3.895 -41.503 1.00 89.94 183 ALA A CA 1
ATOM 1441 C C . ALA A 1 183 ? 21.342 -4.296 -40.029 1.00 89.94 183 ALA A C 1
ATOM 1443 O O . ALA A 1 183 ? 20.800 -5.360 -39.726 1.00 89.94 183 ALA A O 1
ATOM 1444 N N . ASP A 1 184 ? 21.776 -3.415 -39.128 1.00 88.75 184 ASP A N 1
ATOM 1445 C CA . ASP A 1 184 ? 21.864 -3.719 -37.699 1.00 88.75 184 ASP A CA 1
ATOM 1446 C C . ASP A 1 184 ? 21.066 -2.732 -36.851 1.00 88.75 184 ASP A C 1
ATOM 1448 O O . ASP A 1 184 ? 21.092 -1.514 -37.069 1.00 88.75 184 ASP A O 1
ATOM 1452 N N . VAL A 1 185 ? 20.386 -3.260 -35.837 1.00 88.00 185 VAL A N 1
ATOM 1453 C CA . VAL A 1 185 ? 19.675 -2.482 -34.822 1.00 88.00 185 VAL A CA 1
ATOM 1454 C C . VAL A 1 185 ? 20.350 -2.684 -33.474 1.00 88.00 185 VAL A C 1
ATOM 1456 O O . VAL A 1 185 ? 20.452 -3.810 -32.990 1.00 88.00 185 VAL A O 1
ATOM 1459 N N . ASP A 1 186 ? 20.750 -1.577 -32.855 1.00 85.50 186 ASP A N 1
ATOM 1460 C CA . ASP A 1 186 ? 21.241 -1.556 -31.477 1.00 85.50 186 ASP A CA 1
ATOM 1461 C C . ASP A 1 186 ? 20.067 -1.709 -30.504 1.00 85.50 186 ASP A C 1
ATOM 1463 O O . ASP A 1 186 ? 19.203 -0.832 -30.365 1.00 85.50 186 ASP A O 1
ATOM 1467 N N . ILE A 1 187 ? 20.028 -2.859 -29.836 1.00 81.75 187 ILE A N 1
ATOM 1468 C CA . ILE A 1 187 ? 18.965 -3.229 -28.906 1.00 81.75 187 ILE A CA 1
ATOM 1469 C C . ILE A 1 187 ? 19.242 -2.731 -27.479 1.00 81.75 187 ILE A C 1
ATOM 1471 O O . ILE A 1 187 ? 18.333 -2.738 -26.645 1.00 81.75 187 ILE A O 1
ATOM 1475 N N . THR A 1 188 ? 20.446 -2.226 -27.189 1.00 74.56 188 THR A N 1
ATOM 1476 C CA . THR A 1 188 ? 20.832 -1.667 -25.876 1.00 74.56 188 THR A CA 1
ATOM 1477 C C . THR A 1 188 ? 19.886 -0.530 -25.455 1.00 74.56 188 THR A C 1
ATOM 1479 O O . THR A 1 188 ? 19.546 -0.344 -24.278 1.00 74.56 188 THR A O 1
ATOM 1482 N N . ILE A 1 189 ? 19.368 0.208 -26.442 1.00 64.69 189 ILE A N 1
ATOM 1483 C CA . ILE A 1 189 ? 18.361 1.265 -26.264 1.00 64.69 189 ILE A CA 1
ATOM 1484 C C . ILE A 1 189 ? 17.045 0.706 -25.693 1.00 64.69 189 ILE A C 1
ATOM 1486 O O . ILE A 1 189 ? 16.349 1.393 -24.939 1.00 64.69 189 ILE A O 1
ATOM 1490 N N . ILE A 1 190 ? 16.696 -0.538 -26.021 1.00 65.94 190 ILE A N 1
ATOM 1491 C CA . ILE A 1 190 ? 15.474 -1.194 -25.549 1.00 65.94 190 ILE A CA 1
ATOM 1492 C C . ILE A 1 190 ? 15.666 -1.743 -24.133 1.00 65.94 190 ILE A C 1
ATOM 1494 O O . ILE A 1 190 ? 14.777 -1.575 -23.296 1.00 65.94 190 ILE A O 1
ATOM 1498 N N . GLU A 1 191 ? 16.819 -2.331 -23.810 1.00 67.81 191 GLU A N 1
ATOM 1499 C CA . GLU A 1 191 ? 17.068 -2.884 -22.469 1.00 67.81 191 GLU A CA 1
ATOM 1500 C C . GLU A 1 191 ? 17.042 -1.814 -21.369 1.00 67.81 191 GLU A C 1
ATOM 1502 O O . GLU A 1 191 ? 16.391 -1.986 -20.332 1.00 67.81 191 GLU A O 1
ATOM 1507 N N . SER A 1 192 ? 17.684 -0.668 -21.608 1.00 65.12 192 SER A N 1
ATOM 1508 C CA . SER A 1 192 ? 17.746 0.428 -20.630 1.00 65.12 192 SER A CA 1
ATOM 1509 C C . SER A 1 192 ? 16.365 1.018 -20.315 1.00 65.12 192 SER A C 1
ATOM 1511 O O . SER A 1 192 ? 16.034 1.263 -19.150 1.00 65.12 192 SER A O 1
ATOM 1513 N N . ARG A 1 193 ? 15.514 1.184 -21.334 1.00 71.38 193 ARG A N 1
ATOM 1514 C CA . ARG A 1 193 ? 14.130 1.651 -21.162 1.00 71.38 193 ARG A CA 1
ATOM 1515 C C . ARG A 1 193 ? 13.251 0.600 -20.494 1.00 71.38 193 ARG A C 1
ATOM 1517 O O . ARG A 1 193 ? 12.452 0.953 -19.628 1.00 71.38 193 ARG A O 1
ATOM 1524 N N . THR A 1 194 ? 13.434 -0.674 -20.835 1.00 78.50 194 THR A N 1
ATOM 1525 C CA . THR A 1 194 ? 12.704 -1.785 -20.208 1.00 78.50 194 THR A CA 1
ATOM 1526 C C . THR A 1 194 ? 13.021 -1.883 -18.718 1.00 78.50 194 THR A C 1
ATOM 1528 O O . THR A 1 194 ? 12.108 -2.038 -17.910 1.00 78.50 194 THR A O 1
ATOM 1531 N N . ARG A 1 195 ? 14.283 -1.698 -18.312 1.00 79.25 195 ARG A N 1
ATOM 1532 C CA . ARG A 1 195 ? 14.674 -1.717 -16.893 1.00 79.25 195 ARG A CA 1
ATOM 1533 C C . ARG A 1 195 ? 14.022 -0.591 -16.089 1.00 79.25 195 ARG A C 1
ATOM 1535 O O . ARG A 1 195 ? 13.555 -0.830 -14.977 1.00 79.25 195 ARG A O 1
ATOM 1542 N N . LEU A 1 196 ? 13.957 0.619 -16.649 1.00 79.94 196 LEU A N 1
ATOM 1543 C CA . LEU A 1 196 ? 13.259 1.744 -16.019 1.00 79.94 196 LEU A CA 1
ATOM 1544 C C . LEU A 1 196 ? 11.750 1.491 -15.918 1.00 79.94 196 LEU A C 1
ATOM 1546 O O . LEU A 1 196 ? 11.167 1.732 -14.862 1.00 79.94 196 LEU A O 1
ATOM 1550 N N . ALA A 1 197 ? 11.131 0.958 -16.975 1.00 81.25 197 ALA A N 1
ATOM 1551 C CA . ALA A 1 197 ? 9.714 0.600 -16.966 1.00 81.25 197 ALA A CA 1
ATOM 1552 C C . ALA A 1 197 ? 9.403 -0.483 -15.917 1.00 81.25 197 ALA A C 1
ATOM 1554 O O . ALA A 1 197 ? 8.449 -0.347 -15.154 1.00 81.25 197 ALA A O 1
ATOM 1555 N N . LEU A 1 198 ? 10.242 -1.519 -15.808 1.00 89.25 198 LEU A N 1
ATOM 1556 C CA . LEU A 1 198 ? 10.109 -2.555 -14.779 1.00 89.25 198 LEU A CA 1
ATOM 1557 C C . LEU A 1 198 ? 10.216 -1.970 -13.367 1.00 89.25 198 LEU A C 1
ATOM 1559 O O . LEU A 1 198 ? 9.404 -2.296 -12.504 1.00 89.25 198 LEU A O 1
ATOM 1563 N N . LEU A 1 199 ? 11.169 -1.065 -13.132 1.00 91.25 199 LEU A N 1
ATOM 1564 C CA . LEU A 1 199 ? 11.320 -0.397 -11.838 1.00 91.25 199 LEU A CA 1
ATOM 1565 C C . LEU A 1 199 ? 10.096 0.468 -11.494 1.00 91.25 199 LEU A C 1
ATOM 1567 O O . LEU A 1 199 ? 9.647 0.459 -10.349 1.00 91.25 199 LEU A O 1
ATOM 1571 N N . GLN A 1 200 ? 9.502 1.152 -12.475 1.00 91.31 200 GLN A N 1
ATOM 1572 C CA . GLN A 1 200 ? 8.246 1.887 -12.284 1.00 91.31 200 GLN A CA 1
ATOM 1573 C C . GLN A 1 200 ? 7.090 0.958 -11.898 1.00 91.31 200 GLN A C 1
ATOM 1575 O O . GLN A 1 200 ? 6.367 1.259 -10.949 1.00 91.31 200 GLN A O 1
ATOM 1580 N N . VAL A 1 201 ? 6.939 -0.184 -12.575 1.00 95.06 201 VAL A N 1
ATOM 1581 C CA . VAL A 1 201 ? 5.905 -1.181 -12.245 1.00 95.06 201 VAL A CA 1
ATOM 1582 C C . VAL A 1 201 ? 6.082 -1.700 -10.819 1.00 95.06 201 VAL A C 1
ATOM 1584 O O . VAL A 1 201 ? 5.109 -1.767 -10.069 1.00 95.06 201 VAL A O 1
ATOM 1587 N N . VAL A 1 202 ? 7.317 -2.007 -10.413 1.00 95.69 202 VAL A N 1
ATOM 1588 C CA . VAL A 1 202 ? 7.628 -2.456 -9.046 1.00 95.69 202 VAL A CA 1
ATOM 1589 C C . VAL A 1 202 ? 7.262 -1.381 -8.021 1.00 95.69 202 VAL A C 1
ATOM 1591 O O . VAL A 1 202 ? 6.599 -1.690 -7.034 1.00 95.69 202 VAL A O 1
ATOM 1594 N N . ILE A 1 203 ? 7.629 -0.117 -8.258 1.00 96.25 203 ILE A N 1
ATOM 1595 C CA . ILE A 1 203 ? 7.290 0.998 -7.358 1.00 96.25 203 ILE A CA 1
ATOM 1596 C C . ILE A 1 203 ? 5.773 1.155 -7.232 1.00 96.25 203 ILE A C 1
ATOM 1598 O O . ILE A 1 203 ? 5.263 1.249 -6.116 1.00 96.25 203 ILE A O 1
ATOM 1602 N N . ILE A 1 204 ? 5.043 1.143 -8.349 1.00 96.94 204 ILE A N 1
ATOM 1603 C CA . ILE A 1 204 ? 3.576 1.226 -8.345 1.00 96.94 204 ILE A CA 1
ATOM 1604 C C . ILE A 1 204 ? 2.982 0.052 -7.560 1.00 96.94 204 ILE A C 1
ATOM 1606 O O . ILE A 1 204 ? 2.089 0.261 -6.741 1.00 96.94 204 ILE A O 1
ATOM 1610 N N . GLY A 1 205 ? 3.504 -1.162 -7.753 1.00 97.25 205 GLY A N 1
ATOM 1611 C CA . GLY A 1 205 ? 3.083 -2.351 -7.013 1.00 97.25 205 GLY A CA 1
ATOM 1612 C C . GLY A 1 205 ? 3.296 -2.217 -5.503 1.00 97.25 205 GLY A C 1
ATOM 1613 O O . GLY A 1 205 ? 2.380 -2.491 -4.728 1.00 97.25 205 GLY A O 1
ATOM 1614 N N . VAL A 1 206 ? 4.464 -1.733 -5.074 1.00 97.56 206 VAL A N 1
ATOM 1615 C CA . VAL A 1 206 ? 4.773 -1.498 -3.652 1.00 97.56 206 VAL A CA 1
ATOM 1616 C C . VAL A 1 206 ? 3.864 -0.421 -3.058 1.00 97.56 206 VAL A C 1
ATOM 1618 O O . VAL A 1 206 ? 3.327 -0.611 -1.967 1.00 97.56 206 VAL A O 1
ATOM 1621 N N . VAL A 1 207 ? 3.641 0.686 -3.770 1.00 97.56 207 VAL A N 1
ATOM 1622 C CA . VAL A 1 207 ? 2.745 1.765 -3.321 1.00 97.56 207 VAL A CA 1
ATOM 1623 C C . VAL A 1 207 ? 1.303 1.269 -3.215 1.00 97.56 207 VAL A C 1
ATOM 1625 O O . VAL A 1 207 ? 0.639 1.542 -2.216 1.00 97.56 207 VAL A O 1
ATOM 1628 N N . ALA A 1 208 ? 0.823 0.503 -4.196 1.00 97.56 208 ALA A N 1
ATOM 1629 C CA . ALA A 1 208 ? -0.513 -0.084 -4.171 1.00 97.56 208 ALA A CA 1
ATOM 1630 C C . ALA A 1 208 ? -0.681 -1.070 -3.004 1.00 97.56 208 ALA A C 1
ATOM 1632 O O . ALA A 1 208 ? -1.697 -1.032 -2.310 1.00 97.56 208 ALA A O 1
ATOM 1633 N N . LEU A 1 209 ? 0.330 -1.905 -2.737 1.00 97.56 209 LEU A N 1
ATOM 1634 C CA . LEU A 1 209 ? 0.331 -2.826 -1.600 1.00 97.56 209 LEU A CA 1
ATOM 1635 C C . LEU A 1 209 ? 0.302 -2.071 -0.264 1.00 97.56 209 LEU A C 1
ATOM 1637 O O . LEU A 1 209 ? -0.511 -2.387 0.604 1.00 97.56 209 LEU A O 1
ATOM 1641 N N . ALA A 1 210 ? 1.146 -1.048 -0.109 1.00 97.38 210 ALA A N 1
ATOM 1642 C CA . ALA A 1 210 ? 1.180 -0.213 1.089 1.00 97.38 210 ALA A CA 1
ATOM 1643 C C . ALA A 1 210 ? -0.155 0.518 1.312 1.00 97.38 210 ALA A C 1
ATOM 1645 O O . ALA A 1 210 ? -0.663 0.544 2.433 1.00 97.38 210 ALA A O 1
ATOM 1646 N N . ALA A 1 211 ? -0.762 1.053 0.249 1.00 97.44 211 ALA A N 1
ATOM 1647 C CA . ALA A 1 211 ? -2.081 1.676 0.308 1.00 97.44 211 ALA A CA 1
ATOM 1648 C C . ALA A 1 211 ? -3.170 0.665 0.703 1.00 97.44 211 ALA A C 1
ATOM 1650 O O . ALA A 1 211 ? -3.998 0.964 1.563 1.00 97.44 211 ALA A O 1
ATOM 1651 N N . GLY A 1 212 ? -3.142 -0.546 0.139 1.00 97.88 212 GLY A N 1
ATOM 1652 C CA . GLY A 1 212 ? -4.056 -1.628 0.504 1.00 97.88 212 GLY A CA 1
ATOM 1653 C C . GLY A 1 212 ? -3.948 -2.014 1.981 1.00 97.88 212 GLY A C 1
ATOM 1654 O O . GLY A 1 212 ? -4.966 -2.109 2.667 1.00 97.88 212 GLY A O 1
ATOM 1655 N N . LEU A 1 213 ? -2.724 -2.155 2.498 1.00 97.19 213 LEU A N 1
ATOM 1656 C CA . LEU A 1 213 ? -2.471 -2.424 3.918 1.00 97.19 213 LEU A CA 1
ATOM 1657 C C . LEU A 1 213 ? -2.949 -1.280 4.816 1.00 97.19 213 LEU A C 1
ATOM 1659 O O . LEU A 1 213 ? -3.585 -1.534 5.839 1.00 97.19 213 LEU A O 1
ATOM 1663 N N . ALA A 1 214 ? -2.700 -0.028 4.427 1.00 97.06 214 ALA A N 1
ATOM 1664 C CA . ALA A 1 214 ? -3.174 1.135 5.169 1.00 97.06 214 ALA A CA 1
ATOM 1665 C C . ALA A 1 214 ? -4.709 1.162 5.240 1.00 97.06 214 ALA A C 1
ATOM 1667 O O . ALA A 1 214 ? -5.274 1.306 6.324 1.00 97.06 214 ALA A O 1
ATOM 1668 N N . ILE A 1 215 ? -5.396 0.958 4.112 1.00 96.50 215 ILE A N 1
ATOM 1669 C CA . ILE A 1 215 ? -6.864 0.899 4.060 1.00 96.50 215 ILE A CA 1
ATOM 1670 C C . ILE A 1 215 ? -7.388 -0.246 4.936 1.00 96.50 215 ILE A C 1
ATOM 1672 O O . ILE A 1 215 ? -8.295 -0.028 5.740 1.00 96.50 215 ILE A O 1
ATOM 1676 N N . ALA A 1 216 ? -6.804 -1.442 4.837 1.00 95.94 216 ALA A N 1
ATOM 1677 C CA . ALA A 1 216 ? -7.195 -2.592 5.653 1.00 95.94 216 ALA A CA 1
ATOM 1678 C C . ALA A 1 216 ? -7.021 -2.326 7.159 1.00 95.94 216 ALA A C 1
ATOM 1680 O O . ALA A 1 216 ? -7.901 -2.665 7.958 1.00 95.94 216 ALA A O 1
ATOM 1681 N N . TYR A 1 217 ? -5.925 -1.670 7.546 1.00 96.25 217 TYR A N 1
ATOM 1682 C CA . TYR A 1 217 ? -5.691 -1.232 8.920 1.00 96.25 217 TYR A CA 1
ATOM 1683 C C . TYR A 1 217 ? -6.773 -0.248 9.390 1.00 96.25 217 TYR A C 1
ATOM 1685 O O . TYR A 1 217 ? -7.386 -0.456 10.439 1.00 96.25 217 TYR A O 1
ATOM 1693 N N . PHE A 1 218 ? -7.092 0.773 8.586 1.00 93.56 218 PHE A N 1
ATOM 1694 C CA . PHE A 1 218 ? -8.144 1.739 8.920 1.00 93.56 218 PHE A CA 1
ATOM 1695 C C . PHE A 1 218 ? -9.533 1.102 9.024 1.00 93.56 218 PHE A C 1
ATOM 1697 O O . PHE A 1 218 ? -10.283 1.452 9.935 1.00 93.56 218 PHE A O 1
ATOM 1704 N N . ILE A 1 219 ? -9.881 0.166 8.135 1.00 93.00 219 ILE A N 1
ATOM 1705 C CA . ILE A 1 219 ? -11.148 -0.581 8.206 1.00 93.00 219 ILE A CA 1
ATOM 1706 C C . ILE A 1 219 ? -11.206 -1.399 9.496 1.00 93.00 219 ILE A C 1
ATOM 1708 O O . ILE A 1 219 ? -12.225 -1.400 10.187 1.00 93.00 219 ILE A O 1
ATOM 1712 N N . THR A 1 220 ? -10.110 -2.068 9.846 1.00 93.62 220 THR A N 1
ATOM 1713 C CA . THR A 1 220 ? -10.051 -2.888 11.057 1.00 93.62 220 THR A CA 1
ATOM 1714 C C . THR A 1 220 ? -10.260 -2.038 12.306 1.00 93.62 220 THR A C 1
ATOM 1716 O O . THR A 1 220 ? -11.097 -2.379 13.143 1.00 93.62 220 THR A O 1
ATOM 1719 N N . GLU A 1 221 ? -9.569 -0.903 12.405 1.00 90.69 221 GLU A N 1
ATOM 1720 C CA . GLU A 1 221 ? -9.621 -0.057 13.597 1.00 90.69 221 GLU A CA 1
ATOM 1721 C C . GLU A 1 221 ? -10.922 0.750 13.699 1.00 90.69 221 GLU A C 1
ATOM 1723 O O . GLU A 1 221 ? -11.460 0.917 14.792 1.00 90.69 221 GLU A O 1
ATOM 1728 N N . ARG A 1 222 ? -11.472 1.227 12.575 1.00 89.62 222 ARG A N 1
ATOM 1729 C CA . ARG A 1 222 ? -12.696 2.047 12.579 1.00 89.62 222 ARG A CA 1
ATOM 1730 C C . ARG A 1 222 ? -13.985 1.246 12.489 1.00 89.62 222 ARG A C 1
ATOM 1732 O O . ARG A 1 222 ? -15.023 1.769 12.870 1.00 89.62 222 ARG A O 1
ATOM 1739 N N . LEU A 1 223 ? -13.951 0.022 11.974 1.00 90.62 223 LEU A N 1
ATOM 1740 C CA . LEU A 1 223 ? -15.160 -0.756 11.712 1.00 90.62 223 LEU A CA 1
ATOM 1741 C C . LEU A 1 223 ? -15.136 -2.085 12.461 1.00 90.62 223 LEU A C 1
ATOM 1743 O O . LEU A 1 223 ? -15.971 -2.317 13.334 1.00 90.62 223 LEU A O 1
ATOM 1747 N N . THR A 1 224 ? -14.157 -2.941 12.171 1.00 92.62 224 THR A N 1
ATOM 1748 C CA . THR A 1 224 ? -14.138 -4.319 12.683 1.00 92.62 224 THR A CA 1
ATOM 1749 C C . THR A 1 224 ? -14.014 -4.372 14.205 1.00 92.62 224 THR A C 1
ATOM 1751 O O . THR A 1 224 ? -14.768 -5.094 14.861 1.00 92.62 224 THR A O 1
ATOM 1754 N N . ARG A 1 225 ? -13.095 -3.594 14.790 1.00 90.31 225 ARG A N 1
ATOM 1755 C CA . ARG A 1 225 ? -12.846 -3.587 16.236 1.00 90.31 225 ARG A CA 1
ATOM 1756 C C . ARG A 1 225 ? -14.045 -3.039 17.029 1.00 90.31 225 ARG A C 1
ATOM 1758 O O . ARG A 1 225 ? -14.488 -3.744 17.937 1.00 90.31 225 ARG A O 1
ATOM 1765 N N . PRO A 1 226 ? -14.654 -1.887 16.681 1.00 90.44 226 PRO A N 1
ATOM 1766 C CA . PRO A 1 226 ? -15.875 -1.432 17.347 1.00 90.44 226 PRO A CA 1
ATOM 1767 C C . PRO A 1 226 ? -17.067 -2.382 17.187 1.00 90.44 226 PRO A C 1
ATOM 1769 O O . PRO A 1 226 ? -17.806 -2.589 18.146 1.00 90.44 226 PRO A O 1
ATOM 1772 N N . ILE A 1 227 ? -17.241 -3.018 16.020 1.00 93.00 227 ILE A N 1
ATOM 1773 C CA . ILE A 1 227 ? -18.280 -4.047 15.828 1.00 93.00 227 ILE A CA 1
ATOM 1774 C C . ILE A 1 227 ? -18.056 -5.227 16.780 1.00 93.00 227 ILE A C 1
ATOM 1776 O O . ILE A 1 227 ? -19.014 -5.749 17.349 1.00 93.00 227 ILE A O 1
ATOM 1780 N N . HIS A 1 228 ? -16.803 -5.638 16.989 1.00 92.44 228 HIS A N 1
ATOM 1781 C CA . HIS A 1 228 ? -16.486 -6.701 17.938 1.00 92.44 228 HIS A CA 1
ATOM 1782 C C . HIS A 1 228 ? -16.840 -6.313 19.380 1.00 92.44 228 HIS A C 1
ATOM 1784 O O . HIS A 1 228 ? -17.434 -7.122 20.091 1.00 92.44 228 HIS A O 1
ATOM 1790 N N . VAL A 1 229 ? -16.547 -5.074 19.787 1.00 90.31 229 VAL A N 1
ATOM 1791 C CA . VAL A 1 229 ? -16.942 -4.540 21.104 1.00 90.31 229 VAL A CA 1
ATOM 1792 C C . VAL A 1 229 ? -18.464 -4.541 21.252 1.00 90.31 229 VAL A C 1
ATOM 1794 O O . VAL A 1 229 ? -18.979 -5.091 22.220 1.00 90.31 229 VAL A O 1
ATOM 1797 N N . LEU A 1 230 ? -19.200 -4.026 20.260 1.00 91.75 230 LEU A N 1
ATOM 1798 C CA . LEU A 1 230 ? -20.668 -4.036 20.267 1.00 91.75 230 LEU A CA 1
ATOM 1799 C C . LEU A 1 230 ? -21.235 -5.454 20.376 1.00 91.75 230 LEU A C 1
ATOM 1801 O O . LEU A 1 230 ? -22.174 -5.685 21.137 1.00 91.75 230 LEU A O 1
ATOM 1805 N N . LYS A 1 231 ? -20.651 -6.411 19.646 1.00 92.62 231 LYS A N 1
ATOM 1806 C CA . LYS A 1 231 ? -21.028 -7.826 19.724 1.00 92.62 231 LYS A CA 1
ATOM 1807 C C . LYS A 1 231 ? -20.820 -8.377 21.135 1.00 92.62 231 LYS A C 1
ATOM 1809 O O . LYS A 1 231 ? -21.709 -9.049 21.652 1.00 92.62 231 LYS A O 1
ATOM 1814 N N . GLN A 1 232 ? -19.666 -8.121 21.747 1.00 91.56 232 GLN A N 1
ATOM 1815 C CA . GLN A 1 232 ? -19.369 -8.595 23.100 1.00 91.56 232 GLN A CA 1
ATOM 1816 C C . GLN A 1 232 ? -20.321 -7.987 24.133 1.00 91.56 232 GLN A C 1
ATOM 1818 O O . GLN A 1 232 ? -20.887 -8.724 24.936 1.00 91.56 232 GLN A O 1
ATOM 1823 N N . SER A 1 233 ? -20.572 -6.679 24.071 1.00 90.19 233 SER A N 1
ATOM 1824 C CA . SER A 1 233 ? -21.510 -6.025 24.985 1.00 90.19 233 SER A CA 1
ATOM 1825 C C . SER A 1 233 ? -22.945 -6.524 24.801 1.00 90.19 233 SER A C 1
ATOM 1827 O O . SER A 1 233 ? -23.647 -6.743 25.781 1.00 90.19 233 SER A O 1
ATOM 1829 N N . ALA A 1 234 ? -23.385 -6.781 23.565 1.00 90.31 234 ALA A N 1
ATOM 1830 C CA . ALA A 1 234 ? -24.697 -7.380 23.319 1.00 90.31 234 ALA A CA 1
ATOM 1831 C C . ALA A 1 234 ? -24.818 -8.786 23.938 1.00 90.31 234 ALA A C 1
ATOM 1833 O O . ALA A 1 234 ? -25.860 -9.123 24.497 1.00 90.31 234 ALA A O 1
ATOM 1834 N N . LEU A 1 235 ? -23.752 -9.593 23.875 1.00 92.12 235 LEU A N 1
ATOM 1835 C CA . LEU A 1 235 ? -23.708 -10.908 24.522 1.00 92.12 235 LEU A CA 1
ATOM 1836 C C . LEU A 1 235 ? -23.728 -10.805 26.055 1.00 92.12 235 LEU A C 1
ATOM 1838 O O . LEU A 1 235 ? -24.392 -11.616 26.691 1.00 92.12 235 LEU A O 1
ATOM 1842 N N . GLN A 1 236 ? -23.058 -9.812 26.647 1.00 90.06 236 GLN A N 1
ATOM 1843 C CA . GLN A 1 236 ? -23.111 -9.556 28.096 1.00 90.06 236 GLN A CA 1
ATOM 1844 C C . GLN A 1 236 ? -24.528 -9.191 28.556 1.00 90.06 236 GLN A C 1
ATOM 1846 O O . GLN A 1 236 ? -25.043 -9.793 29.496 1.00 90.06 236 GLN A O 1
ATOM 1851 N N . VAL A 1 237 ? -25.200 -8.296 27.825 1.00 90.12 237 VAL A N 1
ATOM 1852 C CA . VAL A 1 237 ? -26.606 -7.943 28.078 1.00 90.12 237 VAL A CA 1
ATOM 1853 C C . VAL A 1 237 ? -27.504 -9.179 27.970 1.00 90.12 237 VAL A C 1
ATOM 1855 O O . VAL A 1 237 ? -28.360 -9.395 28.823 1.00 90.12 237 VAL A O 1
ATOM 1858 N N . ALA A 1 238 ? -27.293 -10.030 26.961 1.00 88.25 238 ALA A N 1
ATOM 1859 C CA . ALA A 1 238 ? -28.047 -11.277 26.809 1.00 88.25 238 ALA A CA 1
ATOM 1860 C C . ALA A 1 238 ? -27.783 -12.290 27.941 1.00 88.25 238 ALA A C 1
ATOM 1862 O O . ALA A 1 238 ? -28.663 -13.084 28.263 1.00 88.25 238 ALA A O 1
ATOM 1863 N N . ALA A 1 239 ? -26.599 -12.254 28.557 1.00 90.31 239 ALA A N 1
ATOM 1864 C CA . ALA A 1 239 ? -26.239 -13.086 29.704 1.00 90.31 239 ALA A CA 1
ATOM 1865 C C . ALA A 1 239 ? -26.784 -12.557 31.048 1.00 90.31 239 ALA A C 1
ATOM 1867 O O . ALA A 1 239 ? -26.601 -13.214 32.072 1.00 90.31 239 ALA A O 1
ATOM 1868 N N . GLY A 1 240 ? -27.465 -11.405 31.057 1.00 86.19 240 GLY A N 1
ATOM 1869 C CA . GLY A 1 240 ? -28.063 -10.812 32.257 1.00 86.19 240 GLY A CA 1
ATOM 1870 C C . GLY A 1 240 ? -27.198 -9.765 32.964 1.00 86.19 240 GLY A C 1
ATOM 1871 O O . GLY A 1 240 ? -27.592 -9.283 34.025 1.00 86.19 240 GLY A O 1
ATOM 1872 N N . ASP A 1 241 ? -26.047 -9.396 32.392 1.00 87.12 241 ASP A N 1
ATOM 1873 C CA . ASP A 1 241 ? -25.205 -8.304 32.891 1.00 87.12 241 ASP A CA 1
ATOM 1874 C C . ASP A 1 241 ? -25.701 -6.965 32.319 1.00 87.12 241 ASP A C 1
ATOM 1876 O O . ASP A 1 241 ? -25.300 -6.522 31.237 1.00 87.12 241 ASP A O 1
ATOM 1880 N N . PHE A 1 242 ? -26.669 -6.363 33.013 1.00 86.31 242 PHE A N 1
ATOM 1881 C CA . PHE A 1 242 ? -27.289 -5.099 32.619 1.00 86.31 242 PHE A CA 1
ATOM 1882 C C . PHE A 1 242 ? -26.643 -3.903 33.328 1.00 86.31 242 PHE A C 1
ATOM 1884 O O . PHE A 1 242 ? -26.364 -3.961 34.523 1.00 86.31 242 PHE A O 1
ATOM 1891 N N . GLY A 1 243 ? -26.518 -2.775 32.621 1.00 70.75 243 GLY A N 1
ATOM 1892 C CA . GLY A 1 243 ? -26.139 -1.486 33.219 1.00 70.75 243 GLY A CA 1
ATOM 1893 C C . GLY A 1 243 ? -24.786 -0.932 32.771 1.00 70.75 243 GLY A C 1
ATOM 1894 O O . GLY A 1 243 ? -24.460 0.205 33.105 1.00 70.75 243 GLY A O 1
ATOM 1895 N N . ASN A 1 244 ? -24.031 -1.679 31.965 1.00 76.12 244 ASN A N 1
ATOM 1896 C CA . ASN A 1 244 ? -22.785 -1.196 31.373 1.00 76.12 244 ASN A CA 1
ATOM 1897 C C . ASN A 1 244 ? -23.066 -0.225 30.209 1.00 76.12 244 ASN A C 1
ATOM 1899 O O . ASN A 1 244 ? -23.835 -0.532 29.295 1.00 76.12 244 ASN A O 1
ATOM 1903 N N . GLU A 1 245 ? -22.428 0.951 30.216 1.00 78.50 245 GLU A N 1
ATOM 1904 C CA . GLU A 1 245 ? -22.510 1.900 29.100 1.00 78.50 245 GLU A CA 1
ATOM 1905 C C . GLU A 1 245 ? -21.617 1.465 27.936 1.00 78.50 245 GLU A C 1
ATOM 1907 O O . GLU A 1 245 ? -20.403 1.305 28.075 1.00 78.50 245 GLU A O 1
ATOM 1912 N N . ILE A 1 246 ? -22.215 1.319 26.753 1.00 84.38 246 ILE A N 1
ATOM 1913 C CA . ILE A 1 246 ? -21.519 0.831 25.563 1.00 84.38 246 ILE A CA 1
ATOM 1914 C C . ILE A 1 246 ? -21.080 2.036 24.733 1.00 84.38 246 ILE A C 1
ATOM 1916 O O . ILE A 1 246 ? -21.836 2.578 23.919 1.00 84.38 246 ILE A O 1
ATOM 1920 N N . HIS A 1 247 ? -19.840 2.468 24.950 1.00 79.12 247 HIS A N 1
ATOM 1921 C CA . HIS A 1 247 ? -19.266 3.626 24.272 1.00 79.12 247 HIS A CA 1
ATOM 1922 C C . HIS A 1 247 ? -18.487 3.230 23.015 1.00 79.12 247 HIS A C 1
ATOM 1924 O O . HIS A 1 247 ? -17.474 2.536 23.076 1.00 79.12 247 HIS A O 1
ATOM 1930 N N . VAL A 1 248 ? -18.949 3.727 21.864 1.00 85.81 248 VAL A N 1
ATOM 1931 C CA . VAL A 1 248 ? -18.250 3.644 20.577 1.00 85.81 248 VAL A CA 1
ATOM 1932 C C . VAL A 1 248 ? -18.239 5.027 19.936 1.00 85.81 248 VAL A C 1
ATOM 1934 O O . VAL A 1 248 ? -19.291 5.583 19.624 1.00 85.81 248 VAL A O 1
ATOM 1937 N N . SER A 1 249 ? -17.048 5.586 19.726 1.00 76.31 249 SER A N 1
ATOM 1938 C CA . SER A 1 249 ? -16.883 6.989 19.321 1.00 76.31 249 SER A CA 1
ATOM 1939 C C . SER A 1 249 ? -16.893 7.221 17.803 1.00 76.31 249 SER A C 1
ATOM 1941 O O . SER A 1 249 ? -16.893 8.372 17.378 1.00 76.31 249 SER A O 1
ATOM 1943 N N . ASN A 1 250 ? -16.857 6.165 16.976 1.00 79.12 250 ASN A N 1
ATOM 1944 C CA . ASN A 1 250 ? -16.926 6.257 15.511 1.00 79.12 250 ASN A CA 1
ATOM 1945 C C . ASN A 1 250 ? -17.083 4.875 14.840 1.00 79.12 250 ASN A C 1
ATOM 1947 O O . ASN A 1 250 ? -16.661 3.879 15.432 1.00 79.12 250 ASN A O 1
ATOM 1951 N N . PRO A 1 251 ? -17.558 4.820 13.576 1.00 84.00 251 PRO A N 1
ATOM 1952 C CA . PRO A 1 251 ? -18.285 5.860 12.835 1.00 84.00 251 PRO A CA 1
ATOM 1953 C C . PRO A 1 251 ? -19.668 6.164 13.434 1.00 84.00 251 PRO A C 1
ATOM 1955 O O . PRO A 1 251 ? -20.154 5.433 14.298 1.00 84.00 251 PRO A O 1
ATOM 1958 N N . ALA A 1 252 ? -20.301 7.252 12.981 1.00 87.88 252 ALA A N 1
ATOM 1959 C CA . ALA A 1 252 ? -21.552 7.778 13.539 1.00 87.88 252 ALA A CA 1
ATOM 1960 C C . ALA A 1 252 ? -22.685 6.737 13.594 1.00 87.88 252 ALA A C 1
ATOM 1962 O O . ALA A 1 252 ? -23.473 6.717 14.543 1.00 87.88 252 ALA A O 1
ATOM 1963 N N . GLU A 1 253 ? -22.754 5.845 12.608 1.00 89.19 253 GLU A N 1
ATOM 1964 C CA . GLU A 1 253 ? -23.698 4.729 12.559 1.00 89.19 253 GLU A CA 1
ATOM 1965 C C . GLU A 1 253 ? -23.488 3.764 13.732 1.00 89.19 253 GLU A C 1
ATOM 1967 O O . GLU A 1 253 ? -24.458 3.364 14.380 1.00 89.19 253 GLU A O 1
ATOM 1972 N N . LEU A 1 254 ? -22.232 3.439 14.059 1.00 91.44 254 LEU A N 1
ATOM 1973 C CA . LEU A 1 254 ? -21.908 2.571 15.193 1.00 91.44 254 LEU A CA 1
ATOM 1974 C C . LEU A 1 254 ? -22.163 3.266 16.531 1.00 91.44 254 LEU A C 1
ATOM 1976 O O . LEU A 1 254 ? -22.636 2.616 17.458 1.00 91.44 254 LEU A O 1
ATOM 1980 N N . THR A 1 255 ? -21.944 4.577 16.629 1.00 89.81 255 THR A N 1
ATOM 1981 C CA . THR A 1 255 ? -22.314 5.360 17.820 1.00 89.81 255 THR A CA 1
ATOM 1982 C C . THR A 1 255 ? -23.830 5.369 18.042 1.00 89.81 255 THR A C 1
ATOM 1984 O O . THR A 1 255 ? -24.307 5.176 19.160 1.00 89.81 255 THR A O 1
ATOM 1987 N N . ARG A 1 256 ? -24.634 5.530 16.981 1.00 91.12 256 ARG A N 1
ATOM 1988 C CA . ARG A 1 256 ? -26.104 5.429 17.079 1.00 91.12 256 ARG A CA 1
ATOM 1989 C C . ARG A 1 256 ? -26.551 4.030 17.503 1.00 91.12 256 ARG A C 1
ATOM 1991 O O . ARG A 1 256 ? -27.495 3.899 18.292 1.00 91.12 256 ARG A O 1
ATOM 1998 N N . LEU A 1 257 ? -25.877 2.997 16.999 1.00 91.19 257 LEU A N 1
ATOM 1999 C CA . LEU A 1 257 ? -26.128 1.612 17.384 1.00 91.19 257 LEU A CA 1
ATOM 2000 C C . LEU A 1 257 ? -25.764 1.365 18.856 1.00 91.19 257 LEU A C 1
ATOM 2002 O O . LEU A 1 257 ? -26.584 0.816 19.589 1.00 91.19 257 LEU A O 1
ATOM 2006 N N . SER A 1 258 ? -24.603 1.838 19.315 1.00 92.38 258 SER A N 1
ATOM 2007 C CA . SER A 1 258 ? -24.161 1.709 20.710 1.00 92.38 258 SER A CA 1
ATOM 2008 C C . SER A 1 258 ? -25.111 2.418 21.678 1.00 92.38 258 SER A C 1
ATOM 2010 O O . SER A 1 258 ? -25.483 1.854 22.709 1.00 92.38 258 SER A O 1
ATOM 2012 N N . GLY A 1 259 ? -25.601 3.607 21.307 1.00 90.50 259 GLY A N 1
ATOM 2013 C CA . GLY A 1 259 ? -26.607 4.336 22.079 1.00 90.50 259 GLY A CA 1
ATOM 2014 C C . GLY A 1 259 ? -27.950 3.605 22.140 1.00 90.50 259 GLY A C 1
ATOM 2015 O O . GLY A 1 259 ? -28.617 3.597 23.173 1.00 90.50 259 GLY A O 1
ATOM 2016 N N . SER A 1 260 ? -28.350 2.940 21.056 1.00 90.75 260 SER A N 1
ATOM 2017 C CA . SER A 1 260 ? -29.581 2.140 21.030 1.00 90.75 260 SER A CA 1
ATOM 2018 C C . SER A 1 260 ? -29.454 0.866 21.868 1.00 90.75 260 SER A C 1
ATOM 2020 O O . SER A 1 260 ? -30.371 0.550 22.624 1.00 90.75 260 SER A O 1
ATOM 2022 N N . LEU A 1 261 ? -28.300 0.195 21.820 1.00 90.56 261 LEU A N 1
ATOM 2023 C CA . LEU A 1 261 ? -28.006 -0.978 22.645 1.00 90.56 261 LEU A CA 1
ATOM 2024 C C . LEU A 1 261 ? -27.912 -0.622 24.139 1.00 90.56 261 LEU A C 1
ATOM 2026 O O . LEU A 1 261 ? -28.456 -1.338 24.974 1.00 90.56 261 LEU A O 1
ATOM 2030 N N . THR A 1 262 ? -27.317 0.526 24.474 1.00 90.94 262 THR A N 1
ATOM 2031 C CA . THR A 1 262 ? -27.275 1.046 25.853 1.00 90.94 262 THR A CA 1
ATOM 2032 C C . THR A 1 262 ? -28.681 1.332 26.388 1.00 90.94 262 THR A C 1
ATOM 2034 O O . THR A 1 262 ? -29.011 0.933 27.504 1.00 90.94 262 THR A O 1
ATOM 2037 N N . ARG A 1 263 ? -29.551 1.967 25.586 1.00 90.75 263 ARG A N 1
ATOM 2038 C CA . ARG A 1 263 ? -30.960 2.192 25.964 1.00 90.75 263 ARG A CA 1
ATOM 2039 C C . ARG A 1 263 ? -31.708 0.883 26.215 1.00 90.75 263 ARG A C 1
ATOM 2041 O O . ARG A 1 263 ? -32.452 0.794 27.187 1.00 90.75 263 ARG A O 1
ATOM 2048 N N . LEU A 1 264 ? -31.478 -0.127 25.375 1.00 89.62 264 LEU A N 1
ATOM 2049 C CA . LEU A 1 264 ? -32.049 -1.462 25.554 1.00 89.62 264 LEU A CA 1
ATOM 2050 C C . LEU A 1 264 ? -31.559 -2.096 26.863 1.00 89.62 264 LEU A C 1
ATOM 2052 O O . LEU A 1 264 ? -32.382 -2.537 27.662 1.00 89.62 264 LEU A O 1
ATOM 2056 N N . SER A 1 265 ? -30.246 -2.084 27.125 1.00 92.31 265 SER A N 1
ATOM 2057 C CA . SER A 1 265 ? -29.685 -2.624 28.371 1.00 92.31 265 SER A CA 1
ATOM 2058 C C . SER A 1 265 ? -30.277 -1.954 29.610 1.00 92.31 265 SER A C 1
ATOM 2060 O O . SER A 1 265 ? -30.588 -2.654 30.571 1.00 92.31 265 SER A O 1
ATOM 2062 N N . ARG A 1 266 ? -30.451 -0.626 29.595 1.00 90.62 266 ARG A N 1
ATOM 2063 C CA . ARG A 1 266 ? -31.036 0.120 30.717 1.00 90.62 266 ARG A CA 1
ATOM 2064 C C . ARG A 1 266 ? -32.507 -0.238 30.931 1.00 90.62 266 ARG A C 1
ATOM 2066 O O . ARG A 1 266 ? -32.909 -0.497 32.057 1.00 90.62 266 ARG A O 1
ATOM 2073 N N . SER A 1 267 ? -33.286 -0.337 29.855 1.00 89.94 267 SER A N 1
ATOM 2074 C CA . SER A 1 267 ? -34.696 -0.735 29.940 1.00 89.94 267 SER A CA 1
ATOM 2075 C C . SER A 1 267 ? -34.869 -2.162 30.482 1.00 89.94 267 SER A C 1
ATOM 2077 O O . SER A 1 267 ? -35.763 -2.410 31.294 1.00 89.94 267 SER A O 1
ATOM 2079 N N . LEU A 1 268 ? -33.986 -3.096 30.106 1.00 89.94 268 LEU A N 1
ATOM 2080 C CA . LEU A 1 268 ? -33.973 -4.440 30.692 1.00 89.94 268 LEU A CA 1
ATOM 2081 C C . LEU A 1 268 ? -33.598 -4.413 32.176 1.00 89.94 268 LEU A C 1
ATOM 2083 O O . LEU A 1 268 ? -34.262 -5.076 32.969 1.00 89.94 268 LEU A O 1
ATOM 2087 N N . GLN A 1 269 ? -32.601 -3.613 32.566 1.00 91.00 269 GLN A N 1
ATOM 2088 C CA . GLN A 1 269 ? -32.237 -3.434 33.973 1.00 91.00 269 GLN A CA 1
ATOM 2089 C C . GLN A 1 269 ? -33.421 -2.919 34.800 1.00 91.00 269 GLN A C 1
ATOM 2091 O O . GLN A 1 269 ? -33.738 -3.492 35.841 1.00 91.00 269 GLN A O 1
ATOM 2096 N N . GLU A 1 270 ? -34.101 -1.872 34.329 1.00 90.50 270 GLU A N 1
ATOM 2097 C CA . GLU A 1 270 ? -35.300 -1.301 34.960 1.00 90.50 270 GLU A CA 1
ATOM 2098 C C . GLU A 1 270 ? -36.431 -2.332 35.067 1.00 90.50 270 GLU A C 1
ATOM 2100 O O . GLU A 1 270 ? -37.055 -2.475 36.116 1.00 90.50 270 GLU A O 1
ATOM 2105 N N . THR A 1 271 ? -36.656 -3.118 34.013 1.00 89.31 271 THR A N 1
ATOM 2106 C CA . THR A 1 271 ? -37.685 -4.169 34.015 1.00 89.31 271 THR A CA 1
ATOM 2107 C C . THR A 1 271 ? -37.357 -5.273 35.024 1.00 89.31 271 THR A C 1
ATOM 2109 O O . THR A 1 271 ? -38.218 -5.670 35.808 1.00 89.31 271 THR A O 1
ATOM 2112 N N . VAL A 1 272 ? -36.111 -5.754 35.060 1.00 89.62 272 VAL A N 1
ATOM 2113 C CA . VAL A 1 272 ? -35.667 -6.805 35.993 1.00 89.62 272 VAL A CA 1
ATOM 2114 C C . VAL A 1 272 ? -35.686 -6.309 37.441 1.00 89.62 272 VAL A C 1
ATOM 2116 O O . VAL A 1 272 ? -36.151 -7.024 38.329 1.00 89.62 272 VAL A O 1
ATOM 2119 N N . THR A 1 273 ? -35.233 -5.080 37.696 1.00 88.50 273 THR A N 1
ATOM 2120 C CA . THR A 1 273 ? -35.291 -4.448 39.030 1.00 88.50 273 THR A CA 1
ATOM 2121 C C . THR A 1 273 ? -36.725 -4.207 39.496 1.00 88.50 273 THR A C 1
ATOM 2123 O O . THR A 1 273 ? -37.040 -4.456 40.660 1.00 88.50 273 THR A O 1
ATOM 2126 N N . SER A 1 274 ? -37.626 -3.814 38.594 1.00 89.69 274 SER A N 1
ATOM 2127 C CA . SER A 1 274 ? -39.057 -3.714 38.890 1.00 89.69 274 SER A CA 1
ATOM 2128 C C . SER A 1 274 ? -39.657 -5.079 39.239 1.00 89.69 274 SER A C 1
ATOM 2130 O O . SER A 1 274 ? -40.294 -5.216 40.280 1.00 89.69 274 SER A O 1
ATOM 2132 N N . LEU A 1 275 ? -39.400 -6.113 38.430 1.00 87.69 275 LEU A N 1
ATOM 2133 C CA . LEU A 1 275 ? -39.895 -7.475 38.669 1.00 87.69 275 LEU A CA 1
ATOM 2134 C C . LEU A 1 275 ? -39.359 -8.078 39.972 1.00 87.69 275 LEU A C 1
ATOM 2136 O O . LEU A 1 275 ? -40.095 -8.732 40.708 1.00 87.69 275 LEU A O 1
ATOM 2140 N N . THR A 1 276 ? -38.079 -7.877 40.279 1.00 86.12 276 THR A N 1
ATOM 2141 C CA . THR A 1 276 ? -37.490 -8.327 41.551 1.00 86.12 276 THR A CA 1
ATOM 2142 C C . THR A 1 276 ? -38.071 -7.558 42.731 1.00 86.12 276 THR A C 1
ATOM 2144 O O . THR A 1 276 ? -38.449 -8.182 43.718 1.00 86.12 276 THR A O 1
ATOM 2147 N N . GLY A 1 277 ? -38.242 -6.238 42.624 1.00 84.31 277 GLY A N 1
ATOM 2148 C CA . GLY A 1 277 ? -38.913 -5.429 43.643 1.00 84.31 277 GLY A CA 1
ATOM 2149 C C . GLY A 1 277 ? -40.370 -5.844 43.883 1.00 84.31 277 GLY A C 1
ATOM 2150 O O . GLY A 1 277 ? -40.816 -5.916 45.031 1.00 84.31 277 GLY A O 1
ATOM 2151 N N . GLU A 1 278 ? -41.114 -6.168 42.825 1.00 82.38 278 GLU A N 1
ATOM 2152 C CA . GLU A 1 278 ? -42.470 -6.717 42.921 1.00 82.38 278 GLU A CA 1
ATOM 2153 C C . GLU A 1 278 ? -42.485 -8.101 43.574 1.00 82.38 278 GLU A C 1
ATOM 2155 O O . GLU A 1 278 ? -43.289 -8.328 44.480 1.00 82.38 278 GLU A O 1
ATOM 2160 N N . ASN A 1 279 ? -41.568 -8.995 43.196 1.00 80.50 279 ASN A N 1
ATOM 2161 C CA . ASN A 1 279 ? -41.423 -10.303 43.837 1.00 80.50 279 ASN A CA 1
ATOM 2162 C C . ASN A 1 279 ? -41.079 -10.176 45.325 1.00 80.50 279 ASN A C 1
ATOM 2164 O O . ASN A 1 279 ? -41.729 -10.822 46.142 1.00 80.50 279 ASN A O 1
ATOM 2168 N N . TYR A 1 280 ? -40.151 -9.291 45.705 1.00 79.44 280 TYR A N 1
ATOM 2169 C CA . TYR A 1 280 ? -39.854 -9.012 47.114 1.00 79.44 280 TYR A CA 1
ATOM 2170 C C . TYR A 1 280 ? -41.094 -8.522 47.865 1.00 79.44 280 TYR A C 1
ATOM 2172 O O . TYR A 1 280 ? -41.381 -9.008 48.954 1.00 79.44 280 TYR A O 1
ATOM 2180 N N . ARG A 1 281 ? -41.891 -7.619 47.281 1.00 79.25 281 ARG A N 1
ATOM 2181 C CA . ARG A 1 281 ? -43.155 -7.165 47.892 1.00 79.25 281 ARG A CA 1
ATOM 2182 C C . ARG A 1 281 ? -44.179 -8.293 48.035 1.00 79.25 281 ARG A C 1
ATOM 2184 O O . ARG A 1 281 ? -44.922 -8.313 49.020 1.00 79.25 281 ARG A O 1
ATOM 2191 N N . LEU A 1 282 ? -44.255 -9.206 47.068 1.00 79.81 282 LEU A N 1
ATOM 2192 C CA . LEU A 1 282 ? -45.130 -10.379 47.130 1.00 79.81 282 LEU A CA 1
ATOM 2193 C C . LEU A 1 282 ? -44.655 -11.380 48.191 1.00 79.81 282 LEU A C 1
ATOM 2195 O O . LEU A 1 282 ? -45.479 -11.869 48.965 1.00 79.81 282 LEU A O 1
ATOM 2199 N N . GLU A 1 283 ? -43.351 -11.635 48.288 1.00 80.69 283 GLU A N 1
ATOM 2200 C CA . GLU A 1 283 ? -42.759 -12.470 49.335 1.00 80.69 283 GLU A CA 1
ATOM 2201 C C . GLU A 1 283 ? -42.929 -11.869 50.727 1.00 80.69 283 GLU A C 1
ATOM 2203 O O . GLU A 1 283 ? -43.280 -12.595 51.650 1.00 80.69 283 GLU A O 1
ATOM 2208 N N . GLU A 1 284 ? -42.737 -10.560 50.895 1.00 80.12 284 GLU A N 1
ATOM 2209 C CA . GLU A 1 284 ? -42.936 -9.855 52.166 1.00 80.12 284 GLU A CA 1
ATOM 2210 C C . GLU A 1 284 ? -44.393 -9.994 52.630 1.00 80.12 284 GLU A C 1
ATOM 2212 O O . GLU A 1 284 ? -44.667 -10.341 53.781 1.00 80.12 284 GLU A O 1
ATOM 2217 N N . LYS A 1 285 ? -45.353 -9.801 51.710 1.00 80.19 285 LYS A N 1
ATOM 2218 C CA . LYS A 1 285 ? -46.781 -10.039 51.972 1.00 80.19 285 LYS A CA 1
ATOM 2219 C C . LYS A 1 285 ? -47.049 -11.496 52.341 1.00 80.19 285 LYS A C 1
ATOM 2221 O O . LYS A 1 285 ? -47.810 -11.753 53.274 1.00 80.19 285 LYS A O 1
ATOM 2226 N N . ARG A 1 286 ? -46.436 -12.445 51.631 1.00 79.00 286 ARG A N 1
ATOM 2227 C CA . ARG A 1 286 ? -46.601 -13.879 51.887 1.00 79.00 286 ARG A CA 1
ATOM 2228 C C . ARG A 1 286 ? -46.027 -14.274 53.248 1.00 79.00 286 ARG A C 1
ATOM 2230 O O . ARG A 1 286 ? -46.761 -14.851 54.042 1.00 79.00 286 ARG A O 1
ATOM 2237 N N . ARG A 1 287 ? -44.789 -13.875 53.561 1.00 79.62 287 ARG A N 1
ATOM 2238 C CA . ARG A 1 287 ? -44.148 -14.076 54.870 1.00 79.62 287 ARG A CA 1
ATOM 2239 C C . ARG A 1 287 ? -44.962 -13.450 55.988 1.00 79.62 287 ARG A C 1
ATOM 2241 O O . ARG A 1 287 ? -45.183 -14.102 56.999 1.00 79.62 287 ARG A O 1
ATOM 2248 N N . ARG A 1 288 ? -45.461 -12.223 55.810 1.00 78.00 288 ARG A N 1
ATOM 2249 C CA . ARG A 1 288 ? -46.336 -11.568 56.793 1.00 78.00 288 ARG A CA 1
ATOM 2250 C C . ARG A 1 288 ? -47.597 -12.391 57.060 1.00 78.00 288 ARG A C 1
ATOM 2252 O O . ARG A 1 288 ? -47.950 -12.588 58.218 1.00 78.00 288 ARG A O 1
ATOM 2259 N N . ASN A 1 289 ? -48.252 -12.894 56.017 1.00 77.38 28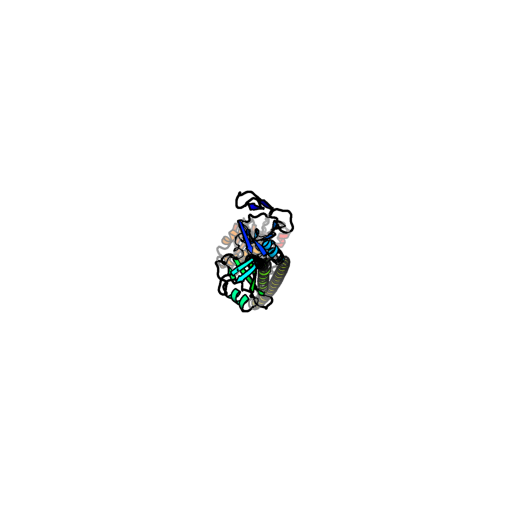9 ASN A N 1
ATOM 2260 C CA . ASN A 1 289 ? -49.452 -13.720 56.159 1.00 77.38 289 ASN A CA 1
ATOM 2261 C C . ASN A 1 289 ? -49.151 -15.090 56.787 1.00 77.38 289 ASN A C 1
ATOM 2263 O O . ASN A 1 289 ? -49.921 -15.564 57.618 1.00 77.38 289 ASN A O 1
ATOM 2267 N N . GLU A 1 290 ? -48.022 -15.709 56.443 1.00 77.50 290 GLU A N 1
ATOM 2268 C CA . GLU A 1 290 ? -47.557 -16.953 57.066 1.00 77.50 290 GLU A CA 1
ATOM 2269 C C . GLU A 1 290 ? -47.224 -16.746 58.548 1.00 77.50 290 GLU A C 1
ATOM 2271 O O . GLU A 1 290 ? -47.611 -17.571 59.370 1.00 77.50 290 GLU A O 1
ATOM 2276 N N . LEU A 1 291 ? -46.603 -15.621 58.917 1.00 72.75 291 LEU A N 1
ATOM 2277 C CA . LEU A 1 291 ? -46.297 -15.276 60.308 1.00 72.75 291 LEU A CA 1
ATOM 2278 C C . LEU A 1 291 ? -47.571 -15.015 61.116 1.00 72.75 291 LEU A C 1
ATOM 2280 O O . LEU A 1 291 ? -47.690 -15.495 62.239 1.00 72.75 291 LEU A O 1
ATOM 2284 N N . ILE A 1 292 ? -48.548 -14.314 60.529 1.00 72.81 292 ILE A N 1
ATOM 2285 C CA . ILE A 1 292 ? -49.885 -14.141 61.111 1.00 72.81 292 ILE A CA 1
ATOM 2286 C C . ILE A 1 292 ? -50.527 -15.512 61.350 1.00 72.81 292 ILE A C 1
ATOM 2288 O O . ILE A 1 292 ? -50.982 -15.779 62.458 1.00 72.81 292 ILE A O 1
ATOM 2292 N N . ASN A 1 293 ? -50.508 -16.412 60.365 1.00 69.56 293 ASN A N 1
ATOM 2293 C CA . ASN A 1 293 ? -51.086 -17.752 60.500 1.00 69.56 293 ASN A CA 1
ATOM 2294 C C . ASN A 1 293 ? -50.335 -18.628 61.516 1.00 69.56 293 ASN A C 1
ATOM 2296 O O . ASN A 1 293 ? -50.967 -19.365 62.274 1.00 69.56 293 ASN A O 1
ATOM 2300 N N . LEU A 1 294 ? -49.005 -18.525 61.583 1.00 69.88 294 LEU A N 1
ATOM 2301 C CA . LEU A 1 294 ? -48.185 -19.220 62.571 1.00 69.88 294 LEU A CA 1
ATOM 2302 C C . LEU A 1 294 ? -48.500 -18.709 63.982 1.00 69.88 294 LEU A C 1
ATOM 2304 O O . LEU A 1 294 ? -48.749 -19.522 64.868 1.00 69.88 294 LEU A O 1
ATOM 2308 N N . ILE A 1 295 ? -48.581 -17.388 64.177 1.00 61.12 295 ILE A N 1
ATOM 2309 C CA . ILE A 1 295 ? -49.017 -16.765 65.435 1.00 61.12 295 ILE A CA 1
ATOM 2310 C C . ILE A 1 295 ? -50.426 -17.242 65.799 1.00 61.12 295 ILE A C 1
ATOM 2312 O O . ILE A 1 295 ? -50.623 -17.719 66.912 1.00 61.12 295 ILE A O 1
ATOM 2316 N N . TYR A 1 296 ? -51.384 -17.224 64.869 1.00 54.69 296 TYR A N 1
ATOM 2317 C CA . TYR A 1 296 ? -52.732 -17.757 65.102 1.00 54.69 296 TYR A CA 1
ATOM 2318 C C . TYR A 1 296 ? -52.713 -19.233 65.528 1.00 54.69 296 TYR A C 1
ATOM 2320 O O . TYR A 1 296 ? -53.448 -19.617 66.437 1.00 54.69 296 TYR A O 1
ATOM 2328 N N . SER A 1 297 ? -51.859 -20.062 64.921 1.00 57.25 297 SER A N 1
ATOM 2329 C CA . SER A 1 297 ? -51.734 -21.483 65.273 1.00 57.25 297 SER A CA 1
ATOM 2330 C C . SER A 1 297 ? -51.048 -21.717 66.628 1.00 57.25 297 SER A C 1
ATOM 2332 O O . SER A 1 297 ? -51.472 -22.590 67.385 1.00 57.25 297 SER A O 1
ATOM 2334 N N . LEU A 1 298 ? -50.046 -20.903 66.977 1.00 50.31 298 LEU A N 1
ATOM 2335 C CA . LEU A 1 298 ? -49.309 -20.979 68.241 1.00 50.31 298 LEU A CA 1
ATOM 2336 C C . LEU A 1 298 ? -50.146 -20.448 69.413 1.00 50.31 298 LEU A C 1
ATOM 2338 O O . LEU A 1 298 ? -50.149 -21.051 70.487 1.00 50.31 298 LEU A O 1
ATOM 2342 N N . MET A 1 299 ? -50.927 -19.388 69.190 1.00 47.19 299 MET A N 1
ATOM 2343 C CA . MET A 1 299 ? -51.890 -18.861 70.164 1.00 47.19 299 MET A CA 1
ATOM 2344 C C . MET A 1 299 ? -53.048 -19.831 70.425 1.00 47.19 299 MET A C 1
ATOM 2346 O O . MET A 1 299 ? -53.609 -19.832 71.517 1.00 47.19 299 MET A O 1
ATOM 2350 N N . LYS A 1 300 ? -53.386 -20.711 69.472 1.00 46.03 300 LYS A N 1
ATOM 2351 C CA . LYS A 1 300 ? -54.423 -21.732 69.683 1.00 46.03 300 LYS A CA 1
ATOM 2352 C C . LYS A 1 300 ? -53.980 -22.861 70.627 1.00 46.03 300 LYS A C 1
ATOM 2354 O O . LYS A 1 300 ? -54.839 -23.581 71.125 1.00 46.03 300 LYS A O 1
ATOM 2359 N N . HIS A 1 301 ? -52.674 -23.019 70.887 1.00 42.78 301 HIS A N 1
ATOM 2360 C CA . HIS A 1 301 ? -52.137 -24.143 71.668 1.00 42.78 301 HIS A CA 1
ATOM 2361 C C . HIS A 1 301 ? -51.431 -23.788 72.985 1.00 42.78 301 HIS A C 1
ATOM 2363 O O . HIS A 1 301 ? -51.115 -24.702 73.749 1.00 42.78 301 HIS A O 1
ATOM 2369 N N . LYS A 1 302 ? -51.226 -22.508 73.317 1.00 32.31 302 LYS A N 1
ATOM 2370 C CA . LYS A 1 302 ? -50.749 -22.092 74.646 1.00 32.31 302 LYS A CA 1
ATOM 2371 C C . LYS A 1 302 ? -51.423 -20.795 75.087 1.00 32.31 302 LYS A C 1
ATOM 2373 O O . LYS A 1 302 ? -51.156 -19.746 74.523 1.00 32.31 302 LYS A O 1
ATOM 2378 N N . SER A 1 303 ? -52.256 -20.946 76.115 1.00 34.03 303 SER A N 1
ATOM 2379 C CA . SER A 1 303 ? -52.702 -19.963 77.109 1.00 34.03 303 SER A CA 1
ATOM 2380 C C . SER A 1 303 ? -52.999 -18.548 76.611 1.00 34.03 303 SER A C 1
ATOM 2382 O O . SER A 1 303 ? -52.100 -17.752 76.358 1.00 34.03 303 SER A O 1
ATOM 2384 N N . ALA A 1 304 ? -54.295 -18.232 76.590 1.00 39.38 304 ALA A N 1
ATOM 2385 C CA . ALA A 1 304 ? -54.835 -16.889 76.462 1.00 39.38 304 ALA A CA 1
ATOM 2386 C C . ALA A 1 304 ? -54.143 -15.914 77.429 1.00 39.38 304 ALA A C 1
ATOM 2388 O O . ALA A 1 304 ? -54.243 -16.059 78.647 1.00 39.38 304 ALA A O 1
ATOM 2389 N N . VAL A 1 305 ? -53.454 -14.924 76.872 1.00 39.03 305 VAL A N 1
ATOM 2390 C CA . VAL A 1 305 ? -53.100 -13.687 77.565 1.00 39.03 305 VAL A CA 1
ATOM 2391 C C . VAL A 1 305 ? -53.470 -12.565 76.611 1.00 39.03 305 VAL A C 1
ATOM 2393 O O . VAL A 1 305 ? -52.940 -12.485 75.502 1.00 39.03 305 VAL A O 1
ATOM 2396 N N . ASP A 1 306 ? -54.437 -11.760 77.041 1.00 34.72 306 ASP A N 1
ATOM 2397 C CA . ASP A 1 306 ? -54.956 -10.606 76.322 1.00 34.72 306 ASP A CA 1
ATOM 2398 C C . ASP A 1 306 ? -53.816 -9.656 75.951 1.00 34.72 306 ASP A C 1
ATOM 2400 O O . ASP A 1 306 ? -53.149 -9.068 76.807 1.00 34.72 306 ASP A O 1
ATOM 2404 N N . LEU A 1 307 ? -53.586 -9.506 74.647 1.00 36.28 307 LEU A N 1
ATOM 2405 C CA . LEU A 1 307 ? -52.702 -8.477 74.130 1.00 36.28 307 LEU A CA 1
ATOM 2406 C C . LEU A 1 307 ? -53.437 -7.140 74.276 1.00 36.28 307 LEU A C 1
ATOM 2408 O O . LEU A 1 307 ? -54.366 -6.840 73.529 1.00 36.28 307 LEU A O 1
ATOM 2412 N N . VAL A 1 308 ? -53.035 -6.365 75.281 1.00 37.84 308 VAL A N 1
ATOM 2413 C CA . VAL A 1 308 ? -53.494 -4.993 75.498 1.00 37.84 308 VAL A CA 1
ATOM 2414 C C . VAL A 1 308 ? -53.280 -4.181 74.218 1.00 37.84 308 VAL A C 1
ATOM 2416 O O . VAL A 1 308 ? -52.179 -4.089 73.679 1.00 37.84 308 VAL A O 1
ATOM 2419 N N . ASP A 1 309 ? -54.390 -3.622 73.757 1.00 38.12 309 ASP A N 1
ATOM 2420 C CA . ASP A 1 309 ? -54.600 -2.803 72.570 1.00 38.12 309 ASP A CA 1
ATOM 2421 C C . ASP A 1 309 ? -53.521 -1.710 72.395 1.00 38.12 309 ASP A C 1
ATOM 2423 O O . ASP A 1 309 ? -53.385 -0.791 73.209 1.00 38.12 309 ASP A O 1
ATOM 2427 N N . GLY A 1 310 ? -52.740 -1.818 71.313 1.00 41.16 310 GLY A N 1
ATOM 2428 C CA . GLY A 1 310 ? -51.623 -0.939 70.941 1.00 41.16 310 GLY A CA 1
ATOM 2429 C C . GLY A 1 310 ? -52.035 0.447 70.434 1.00 41.16 310 GLY A C 1
ATOM 2430 O O . GLY A 1 310 ? -51.366 1.009 69.570 1.00 41.16 310 GLY A O 1
ATOM 2431 N N . SER A 1 311 ? -53.137 1.000 70.942 1.00 39.44 311 SER A N 1
ATOM 2432 C CA . SER A 1 311 ? -53.715 2.269 70.483 1.00 39.44 311 SER A CA 1
ATOM 2433 C C . SER A 1 311 ? -53.767 3.370 71.549 1.00 39.44 311 SER A C 1
ATOM 2435 O O . SER A 1 311 ? -54.254 4.466 71.276 1.00 39.44 311 SER A O 1
ATOM 2437 N N . ARG A 1 312 ? -53.220 3.146 72.753 1.00 42.12 312 ARG A N 1
ATOM 2438 C CA . ARG A 1 312 ? -53.140 4.185 73.794 1.00 42.12 312 ARG A CA 1
ATOM 2439 C C . ARG A 1 312 ? -51.703 4.639 74.012 1.00 42.12 312 ARG A C 1
ATOM 2441 O O . ARG A 1 312 ? -50.923 3.961 74.671 1.00 42.12 312 ARG A O 1
ATOM 2448 N N . THR A 1 313 ? -51.397 5.818 73.473 1.00 52.53 313 THR A N 1
ATOM 2449 C CA . THR A 1 313 ? -50.300 6.699 73.895 1.00 52.53 313 THR A CA 1
ATOM 2450 C C . THR A 1 313 ? -50.197 6.684 75.416 1.00 52.53 313 THR A C 1
ATOM 2452 O O . THR A 1 313 ? -51.088 7.188 76.100 1.00 52.53 313 THR A O 1
ATOM 2455 N N . ARG A 1 314 ? -49.168 6.032 75.953 1.00 55.66 314 ARG A N 1
ATOM 2456 C CA . ARG A 1 314 ? -48.943 5.963 77.393 1.00 55.66 314 ARG A CA 1
ATOM 2457 C C . ARG A 1 314 ? -47.500 6.338 77.675 1.00 55.66 314 ARG A C 1
ATOM 2459 O O . ARG A 1 314 ? -46.593 5.524 77.543 1.00 55.66 314 ARG A O 1
ATOM 2466 N N . SER A 1 315 ? -47.349 7.564 78.148 1.00 67.81 315 SER A N 1
ATOM 2467 C CA . SER A 1 315 ? -46.273 8.089 78.994 1.00 67.81 315 SER A CA 1
ATOM 2468 C C . SER A 1 315 ? -46.093 7.322 80.310 1.00 67.81 315 SER A C 1
ATOM 2470 O O . SER A 1 315 ? -45.401 7.776 81.205 1.00 67.81 315 SER A O 1
ATOM 2472 N N . GLN A 1 316 ? -46.698 6.144 80.460 1.00 77.56 316 GLN A N 1
ATOM 2473 C CA . GLN A 1 316 ? -46.645 5.333 81.666 1.00 77.56 316 GLN A CA 1
ATOM 2474 C C . GLN A 1 316 ? -46.393 3.870 81.308 1.00 77.56 316 GLN A C 1
ATOM 2476 O O . GLN A 1 316 ? -46.952 3.350 80.335 1.00 77.56 316 GLN A O 1
ATOM 2481 N N . GLY A 1 317 ? -45.571 3.198 82.101 1.00 81.19 317 GLY A N 1
ATOM 2482 C CA . GLY A 1 317 ? -45.301 1.772 81.989 1.00 81.19 317 GLY A CA 1
ATOM 2483 C C . GLY A 1 317 ? -45.587 1.055 83.299 1.00 81.19 317 GLY A C 1
ATOM 2484 O O . GLY A 1 317 ? -45.475 1.629 84.382 1.00 81.19 317 GLY A O 1
ATOM 2485 N N . ILE A 1 318 ? -46.027 -0.196 83.183 1.00 85.81 318 ILE A N 1
ATOM 2486 C CA . ILE A 1 318 ? -46.363 -1.051 84.320 1.00 85.81 318 ILE A CA 1
ATOM 2487 C C . ILE A 1 318 ? -45.746 -2.422 84.066 1.00 85.81 318 ILE A C 1
ATOM 2489 O O . ILE A 1 318 ? -45.927 -2.999 82.992 1.00 85.81 318 ILE A O 1
ATOM 2493 N N . TYR A 1 319 ? -45.040 -2.949 85.058 1.00 84.62 319 TYR A N 1
ATOM 2494 C CA . TYR A 1 319 ? -44.577 -4.329 85.107 1.00 84.62 319 TYR A CA 1
ATOM 2495 C C . TYR A 1 319 ? -45.059 -4.971 86.404 1.00 84.62 319 TYR A C 1
ATOM 2497 O O . TYR A 1 319 ? -44.900 -4.403 87.482 1.00 84.62 319 TYR A O 1
ATOM 2505 N N . GLU A 1 320 ? -45.620 -6.169 86.305 1.00 84.38 320 GLU A N 1
ATOM 2506 C CA . GLU A 1 320 ? -46.163 -6.891 87.446 1.00 84.38 320 GLU A CA 1
ATOM 2507 C C . GLU A 1 320 ? -45.740 -8.359 87.400 1.00 84.38 320 GLU A C 1
ATOM 2509 O O . GLU A 1 320 ? -45.851 -9.022 86.366 1.00 84.38 320 GLU A O 1
ATOM 2514 N N . ASP A 1 321 ? -45.283 -8.875 88.539 1.00 82.50 321 ASP A N 1
ATOM 2515 C CA . ASP A 1 321 ? -45.123 -10.304 88.772 1.00 82.50 321 ASP A CA 1
ATOM 2516 C C . ASP A 1 321 ? -45.673 -10.716 90.152 1.00 82.50 321 ASP A C 1
ATOM 2518 O O . ASP A 1 321 ? -46.375 -9.956 90.831 1.00 82.50 321 ASP A O 1
ATOM 2522 N N . ALA A 1 322 ? -45.404 -11.961 90.555 1.00 81.94 322 ALA A N 1
ATOM 2523 C CA . ALA A 1 322 ? -45.899 -12.519 91.811 1.00 81.94 322 ALA A CA 1
ATOM 2524 C C . ALA A 1 322 ? -45.366 -11.795 93.064 1.00 81.94 322 ALA A C 1
ATOM 2526 O O . ALA A 1 322 ? -45.981 -11.898 94.124 1.00 81.94 322 ALA A O 1
ATOM 2527 N N . ARG A 1 323 ? -44.232 -11.087 92.974 1.00 83.25 323 ARG A N 1
ATOM 2528 C CA . ARG A 1 323 ? -43.555 -10.445 94.114 1.00 83.25 323 ARG A CA 1
ATOM 2529 C C . ARG A 1 323 ? -43.554 -8.921 94.026 1.00 83.25 323 ARG A C 1
ATOM 2531 O O . ARG A 1 323 ? -43.601 -8.266 95.069 1.00 83.25 323 ARG A O 1
ATOM 2538 N N . TYR A 1 324 ? -43.528 -8.368 92.816 1.00 87.12 324 TYR A N 1
ATOM 2539 C CA . TYR A 1 324 ? -43.308 -6.946 92.578 1.00 87.12 324 TYR A CA 1
ATOM 2540 C C . TYR A 1 324 ? -44.366 -6.331 91.662 1.00 87.12 324 TYR A C 1
ATOM 2542 O O . TYR A 1 324 ? -44.856 -6.968 90.728 1.00 87.12 324 TYR A O 1
ATOM 2550 N N . LEU A 1 325 ? -44.679 -5.062 91.913 1.00 87.88 325 LEU A N 1
ATOM 2551 C CA . LEU A 1 325 ? -45.361 -4.179 90.971 1.00 87.88 325 LEU A CA 1
ATOM 2552 C C . LEU A 1 325 ? -44.484 -2.944 90.770 1.00 87.88 325 LEU A C 1
ATOM 2554 O O . LEU A 1 325 ? -44.231 -2.205 91.719 1.00 87.88 325 LEU A O 1
ATOM 2558 N N . ALA A 1 326 ? -44.017 -2.732 89.547 1.00 89.31 326 ALA A N 1
ATOM 2559 C CA . ALA A 1 326 ? -43.270 -1.551 89.153 1.00 89.31 326 ALA A CA 1
ATOM 2560 C C . ALA A 1 326 ? -44.135 -0.675 88.245 1.00 89.31 326 ALA A C 1
ATOM 2562 O O . ALA A 1 326 ? -44.678 -1.154 87.249 1.00 89.31 326 ALA A O 1
ATOM 2563 N N . VAL A 1 327 ? -44.240 0.607 88.575 1.00 89.00 327 VAL A N 1
ATOM 2564 C CA . VAL A 1 327 ? -44.959 1.613 87.786 1.00 89.00 327 VAL A CA 1
ATOM 2565 C C . VAL A 1 327 ? -44.013 2.771 87.533 1.00 89.00 327 VAL A C 1
ATOM 2567 O O . VAL A 1 327 ? -43.408 3.274 88.475 1.00 89.00 327 VAL A O 1
ATOM 2570 N N . TRP A 1 328 ? -43.885 3.209 86.286 1.00 89.62 328 TRP A N 1
ATOM 2571 C CA . TRP A 1 328 ? -43.079 4.378 85.944 1.00 89.62 328 TRP A CA 1
ATOM 2572 C C . TRP A 1 328 ? -43.801 5.308 84.983 1.00 89.62 328 TRP A C 1
ATOM 2574 O O . TRP A 1 328 ? -44.703 4.895 84.250 1.00 89.62 328 TRP A O 1
ATOM 2584 N N . ILE A 1 329 ? -43.380 6.568 84.994 1.00 86.00 329 ILE A N 1
ATOM 2585 C CA . ILE A 1 329 ? -43.887 7.633 84.135 1.00 86.00 329 ILE A CA 1
ATOM 2586 C C . ILE A 1 329 ? -42.705 8.255 83.390 1.00 86.00 329 ILE A C 1
ATOM 2588 O O . ILE A 1 329 ? -41.693 8.625 83.986 1.00 86.00 329 ILE A O 1
ATOM 2592 N N . VAL A 1 330 ? -42.847 8.345 82.074 1.00 84.38 330 VAL A N 1
ATOM 2593 C CA . VAL A 1 330 ? -41.925 8.961 81.122 1.00 84.38 330 VAL A CA 1
ATOM 2594 C C . VAL A 1 330 ? -42.555 10.277 80.655 1.00 84.38 330 VAL A C 1
ATOM 2596 O O . VAL A 1 330 ? -43.742 10.271 80.323 1.00 84.38 330 VAL A O 1
ATOM 2599 N N . PRO A 1 331 ? -41.805 11.389 80.584 1.00 75.81 331 PRO A N 1
ATOM 2600 C CA . PRO A 1 331 ? -42.346 12.648 80.090 1.00 75.81 331 PRO A CA 1
ATOM 2601 C C . PRO A 1 331 ? -42.855 12.507 78.645 1.00 75.81 331 PRO A C 1
ATOM 2603 O O . PRO A 1 331 ? -42.260 11.815 77.809 1.00 75.81 331 PRO A O 1
ATOM 2606 N N . GLU A 1 332 ? -43.973 13.168 78.341 1.00 69.75 332 GLU A N 1
ATOM 2607 C CA . GLU A 1 332 ? -44.463 13.292 76.965 1.00 69.75 332 GLU A CA 1
ATOM 2608 C C . GLU A 1 332 ? -43.633 14.349 76.234 1.00 69.75 332 GLU A C 1
ATOM 2610 O O . GLU A 1 332 ? -43.778 15.544 76.480 1.00 69.75 332 GLU A O 1
ATOM 2615 N N . GLY A 1 333 ? -42.728 13.899 75.361 1.00 65.25 333 GLY A N 1
ATOM 2616 C CA . GLY A 1 333 ? -41.996 14.770 74.441 1.00 65.25 333 GLY A CA 1
ATOM 2617 C C . GLY A 1 333 ? -42.807 15.094 73.181 1.00 65.25 333 GLY A C 1
ATOM 2618 O O . GLY A 1 333 ? -43.858 14.499 72.936 1.00 65.25 333 GLY A O 1
ATOM 2619 N N . GLU A 1 334 ? -42.303 16.010 72.345 1.00 59.62 334 GLU A N 1
ATOM 2620 C CA . GLU A 1 334 ? -42.922 16.331 71.045 1.00 59.62 334 GLU A CA 1
ATOM 2621 C C . GLU A 1 334 ? -43.018 15.097 70.125 1.00 59.62 334 GLU A C 1
ATOM 2623 O O . GLU A 1 334 ? -44.002 14.943 69.397 1.00 59.62 334 GLU A O 1
ATOM 2628 N N . ASP A 1 335 ? -42.040 14.184 70.204 1.00 67.38 335 ASP A N 1
ATOM 2629 C CA . ASP A 1 335 ? -42.058 12.908 69.487 1.00 67.38 335 ASP A CA 1
ATOM 2630 C C . ASP A 1 335 ? -42.613 11.770 70.360 1.00 67.38 335 ASP A C 1
ATOM 2632 O O . ASP A 1 335 ? -41.943 11.187 71.217 1.00 67.38 335 ASP A O 1
ATOM 2636 N N . LYS A 1 336 ? -43.869 11.405 70.092 1.00 65.06 336 LYS A N 1
ATOM 2637 C CA . LYS A 1 336 ? -44.567 10.301 70.769 1.00 65.06 336 LYS A CA 1
ATOM 2638 C C . LYS A 1 336 ? -43.898 8.942 70.546 1.00 65.06 336 LYS A C 1
ATOM 2640 O O . LYS A 1 336 ? -44.112 8.025 71.344 1.00 65.06 336 LYS A O 1
ATOM 2645 N N . LEU A 1 337 ? -43.132 8.781 69.466 1.00 66.38 337 LEU A N 1
ATOM 2646 C CA . LEU A 1 337 ? -42.454 7.530 69.142 1.00 66.38 337 LEU A CA 1
ATOM 2647 C C . LEU A 1 337 ? -41.257 7.290 70.070 1.00 66.38 337 LEU A C 1
ATOM 2649 O O . LEU A 1 337 ? -41.011 6.147 70.461 1.00 66.38 337 LEU A O 1
ATOM 2653 N N . ASP A 1 338 ? -40.564 8.353 70.472 1.00 70.12 338 ASP A N 1
ATOM 2654 C CA . ASP A 1 338 ? -39.418 8.269 71.376 1.00 70.12 338 ASP A CA 1
ATOM 2655 C C . ASP A 1 338 ? -39.851 7.917 72.802 1.00 70.12 338 ASP A C 1
ATOM 2657 O O . ASP A 1 338 ? -39.285 6.998 73.401 1.00 70.12 338 ASP A O 1
ATOM 2661 N N . SER A 1 339 ? -40.933 8.521 73.310 1.00 69.38 339 SER A N 1
ATOM 2662 C CA . SER A 1 339 ? -41.523 8.123 74.598 1.00 69.38 339 SER A CA 1
ATOM 2663 C C . SER A 1 339 ? -41.992 6.659 74.584 1.00 69.38 339 SER A C 1
ATOM 2665 O O . SER A 1 339 ? -41.813 5.943 75.570 1.00 69.38 339 SER A O 1
ATOM 2667 N N . ALA A 1 340 ? -42.548 6.172 73.466 1.00 72.25 340 ALA A N 1
ATOM 2668 C CA . ALA A 1 340 ? -42.975 4.775 73.333 1.00 72.25 340 ALA A CA 1
ATOM 2669 C C . ALA A 1 340 ? -41.791 3.789 73.298 1.00 72.25 340 ALA A C 1
ATOM 2671 O O . ALA A 1 340 ? -41.852 2.727 73.924 1.00 72.25 340 ALA A O 1
ATOM 2672 N N . ARG A 1 341 ? -40.702 4.140 72.601 1.00 75.50 341 ARG A N 1
ATOM 2673 C CA . ARG A 1 341 ? -39.458 3.351 72.575 1.00 75.50 341 ARG A CA 1
ATOM 2674 C C . ARG A 1 341 ? -38.819 3.274 73.953 1.00 75.50 341 ARG A C 1
ATOM 2676 O O . ARG A 1 341 ? -38.550 2.173 74.429 1.00 75.50 341 ARG A O 1
ATOM 2683 N N . LEU A 1 342 ? -38.664 4.418 74.613 1.00 77.62 342 LEU A N 1
ATOM 2684 C CA . LEU A 1 342 ? -38.101 4.493 75.956 1.00 77.62 342 LEU A CA 1
ATOM 2685 C C . LEU A 1 342 ? -38.926 3.670 76.953 1.00 77.62 342 LEU A C 1
ATOM 2687 O O . LEU A 1 342 ? -38.365 2.916 77.742 1.00 77.62 342 LEU A O 1
ATOM 2691 N N . ASN A 1 343 ? -40.257 3.731 76.867 1.00 81.00 343 ASN A N 1
ATOM 2692 C CA . ASN A 1 343 ? -41.136 2.929 77.715 1.00 81.00 343 ASN A CA 1
ATOM 2693 C C . ASN A 1 343 ? -40.959 1.411 77.475 1.00 81.00 343 ASN A C 1
ATOM 2695 O O . ASN A 1 343 ? -40.901 0.627 78.425 1.00 81.00 343 ASN A O 1
ATOM 2699 N N . SER A 1 344 ? -40.798 0.986 76.216 1.00 77.50 344 SER A N 1
ATOM 2700 C CA . SER A 1 344 ? -40.496 -0.411 75.864 1.00 77.50 344 SER A CA 1
ATOM 2701 C C . SER A 1 344 ? -39.135 -0.874 76.403 1.00 77.50 344 SER A C 1
ATOM 2703 O O . SER A 1 344 ? -39.013 -1.999 76.901 1.00 77.50 344 SER A O 1
ATOM 2705 N N . ASP A 1 345 ? -38.107 -0.030 76.322 1.00 80.75 345 ASP A N 1
ATOM 2706 C CA . ASP A 1 345 ? -36.773 -0.356 76.832 1.00 80.75 345 ASP A CA 1
ATOM 2707 C C . ASP A 1 345 ? -36.760 -0.435 78.361 1.00 80.75 345 ASP A C 1
ATOM 2709 O O . ASP A 1 345 ? -36.259 -1.423 78.910 1.00 80.75 345 ASP A O 1
ATOM 2713 N N . LEU A 1 346 ? -37.405 0.517 79.046 1.00 82.88 346 LEU A N 1
ATOM 2714 C CA . LEU A 1 346 ? -37.595 0.483 80.498 1.00 82.88 346 LEU A CA 1
ATOM 2715 C C . LEU A 1 346 ? -38.341 -0.784 80.927 1.00 82.88 346 LEU A C 1
ATOM 2717 O O . LEU A 1 346 ? -37.867 -1.475 81.821 1.00 82.88 346 LEU A O 1
ATOM 2721 N N . TYR A 1 347 ? -39.413 -1.188 80.233 1.00 85.38 347 TYR A N 1
ATOM 2722 C CA . TYR A 1 347 ? -40.118 -2.438 80.546 1.00 85.38 347 TYR A CA 1
ATOM 2723 C C . TYR A 1 347 ? -39.191 -3.663 80.493 1.00 85.38 347 TYR A C 1
ATOM 2725 O O . TYR A 1 347 ? -39.213 -4.517 81.386 1.00 85.38 347 TYR A O 1
ATOM 2733 N N . ARG A 1 348 ? -38.349 -3.765 79.456 1.00 81.75 348 ARG A N 1
ATOM 2734 C CA . ARG A 1 348 ? -37.404 -4.884 79.297 1.00 81.75 348 ARG A CA 1
ATOM 2735 C C . ARG A 1 348 ? -36.323 -4.873 80.374 1.00 81.75 348 ARG A C 1
ATOM 2737 O O . ARG A 1 348 ? -35.986 -5.942 80.889 1.00 81.75 348 ARG A O 1
ATOM 2744 N N . ILE A 1 349 ? -35.792 -3.697 80.703 1.00 84.38 349 ILE A N 1
ATOM 2745 C CA . ILE A 1 349 ? -34.787 -3.510 81.755 1.00 84.38 349 ILE A CA 1
ATOM 2746 C C . ILE A 1 349 ? -35.395 -3.869 83.112 1.00 84.38 349 ILE A C 1
ATOM 2748 O O . ILE A 1 349 ? -34.844 -4.719 83.809 1.00 84.38 349 ILE A O 1
ATOM 2752 N N . THR A 1 350 ? -36.571 -3.329 83.437 1.00 85.19 350 THR A N 1
ATOM 2753 C CA . THR A 1 350 ? -37.301 -3.601 84.678 1.00 85.19 350 THR A CA 1
ATOM 2754 C C . THR A 1 350 ? -37.588 -5.078 84.859 1.00 85.19 350 THR A C 1
ATOM 2756 O O . THR A 1 350 ? -37.224 -5.653 85.887 1.00 85.19 350 THR A O 1
ATOM 2759 N N . ARG A 1 351 ? -38.146 -5.732 83.835 1.00 85.19 351 ARG A N 1
ATOM 2760 C CA . ARG A 1 351 ? -38.386 -7.177 83.861 1.00 85.19 351 ARG A CA 1
ATOM 2761 C C . ARG A 1 351 ? -37.102 -7.958 84.138 1.00 85.19 351 ARG A C 1
ATOM 2763 O O . ARG A 1 351 ? -37.119 -8.896 84.927 1.00 85.19 351 ARG A O 1
ATOM 2770 N N . ARG A 1 352 ? -35.991 -7.601 83.489 1.00 85.75 352 ARG A N 1
ATOM 2771 C CA . ARG A 1 352 ? -34.718 -8.315 83.647 1.00 85.75 352 ARG A CA 1
ATOM 2772 C C . ARG A 1 352 ? -34.104 -8.093 85.028 1.00 85.75 352 ARG A C 1
ATOM 2774 O O . ARG A 1 352 ? -33.691 -9.063 85.657 1.00 85.75 352 ARG A O 1
ATOM 2781 N N . LEU A 1 353 ? -34.066 -6.853 85.509 1.00 84.81 353 LEU A N 1
ATOM 2782 C CA . LEU A 1 353 ? -33.473 -6.511 86.802 1.00 84.81 353 LEU A CA 1
ATOM 2783 C C . LEU A 1 353 ? -34.274 -7.091 87.969 1.00 84.81 353 LEU A C 1
ATOM 2785 O O . LEU A 1 353 ? -33.676 -7.648 88.882 1.00 84.81 353 LEU A O 1
ATOM 2789 N N . LEU A 1 354 ? -35.609 -7.064 87.926 1.00 85.56 354 LEU A N 1
ATOM 2790 C CA . LEU A 1 354 ? -36.431 -7.676 88.979 1.00 85.56 354 LEU A CA 1
ATOM 2791 C C . LEU A 1 354 ? -36.340 -9.211 88.992 1.00 85.56 354 LEU A C 1
ATOM 2793 O O . LEU A 1 354 ? -36.522 -9.832 90.038 1.00 85.56 354 LEU A O 1
ATOM 2797 N N . GLN A 1 355 ? -36.008 -9.833 87.856 1.00 80.81 355 GLN A N 1
ATOM 2798 C CA . GLN A 1 355 ? -35.767 -11.276 87.778 1.00 80.81 355 GLN A CA 1
ATOM 2799 C C . GLN A 1 355 ? -34.351 -11.684 88.211 1.00 80.81 355 GLN A C 1
ATOM 2801 O O . GLN A 1 355 ? -34.188 -12.778 88.748 1.00 80.81 355 GLN A O 1
ATOM 2806 N N . GLN A 1 356 ? -33.337 -10.846 87.967 1.00 79.44 356 GLN A N 1
ATOM 2807 C CA . GLN A 1 356 ? -31.922 -11.197 88.169 1.00 79.44 356 GLN A CA 1
ATOM 2808 C C . GLN A 1 356 ? -31.290 -10.575 89.424 1.00 79.44 356 GLN A C 1
ATOM 2810 O O . GLN A 1 356 ? -30.434 -11.202 90.040 1.00 79.44 356 GLN A O 1
ATOM 2815 N N . SER A 1 357 ? -31.683 -9.358 89.799 1.00 75.50 357 SER A N 1
ATOM 2816 C CA . SER A 1 357 ? -31.021 -8.539 90.824 1.00 75.50 357 SER A CA 1
ATOM 2817 C C . SER A 1 357 ? -32.004 -7.571 91.500 1.00 75.50 357 SER A C 1
ATOM 2819 O O . SER A 1 357 ? -31.783 -6.358 91.527 1.00 75.50 357 SER A O 1
ATOM 2821 N N . SER A 1 358 ? -33.108 -8.098 92.038 1.00 79.81 358 SER A N 1
ATOM 2822 C CA . SER A 1 358 ? -34.206 -7.287 92.585 1.00 79.81 358 SER A CA 1
ATOM 2823 C C . SER A 1 358 ? -33.793 -6.362 93.736 1.00 79.81 358 SER A C 1
ATOM 2825 O O . SER A 1 358 ? -34.371 -5.293 93.877 1.00 79.81 358 SER A O 1
ATOM 2827 N N . GLU A 1 359 ? -32.790 -6.734 94.537 1.00 78.19 359 GLU A N 1
ATOM 2828 C CA . GLU A 1 359 ? -32.338 -5.939 95.694 1.00 78.19 359 GLU A CA 1
ATOM 2829 C C . GLU A 1 359 ? -31.661 -4.616 95.308 1.00 78.19 359 GLU A C 1
ATOM 2831 O O . GLU A 1 359 ? -31.768 -3.638 96.037 1.00 78.19 359 GLU A O 1
ATOM 2836 N N . HIS A 1 360 ? -31.018 -4.561 94.138 1.00 80.75 360 HIS A N 1
ATOM 2837 C CA . HIS A 1 360 ? -30.324 -3.367 93.636 1.00 80.75 360 HIS A CA 1
ATOM 2838 C C . HIS A 1 360 ? -31.115 -2.682 92.512 1.00 80.75 360 HIS A C 1
ATOM 2840 O O . HIS A 1 360 ? -30.564 -1.886 91.748 1.00 80.75 360 HIS A O 1
ATOM 2846 N N . TYR A 1 361 ? -32.405 -3.012 92.371 1.00 85.94 361 TYR A N 1
ATOM 2847 C CA . TYR A 1 361 ? -33.239 -2.523 91.276 1.00 85.94 361 TYR A CA 1
ATOM 2848 C C . TYR A 1 361 ? -33.267 -0.995 91.229 1.00 85.94 361 TYR A C 1
ATOM 2850 O O . TYR A 1 361 ? -32.948 -0.414 90.196 1.00 85.94 361 TYR A O 1
ATOM 2858 N N . LEU A 1 362 ? -33.590 -0.340 92.346 1.00 83.69 362 LEU A N 1
ATOM 2859 C CA . LEU A 1 362 ? -33.752 1.112 92.356 1.00 83.69 362 LEU A CA 1
ATOM 2860 C C . LEU A 1 362 ? -32.434 1.857 92.088 1.00 83.69 362 LEU A C 1
ATOM 2862 O O . LEU A 1 362 ? -32.443 2.872 91.404 1.00 83.69 362 LEU A O 1
ATOM 2866 N N . GLU A 1 363 ? -31.304 1.331 92.571 1.00 83.56 363 GLU A N 1
ATOM 2867 C CA . GLU A 1 363 ? -29.961 1.883 92.305 1.00 83.56 363 GLU A CA 1
ATOM 2868 C C . GLU A 1 363 ? -29.575 1.728 90.834 1.00 83.56 363 GLU A C 1
ATOM 2870 O O . GLU A 1 363 ? -29.041 2.642 90.216 1.00 83.56 363 GLU A O 1
ATOM 2875 N N . SER A 1 364 ? -29.926 0.589 90.236 1.00 86.31 364 SER A N 1
ATOM 2876 C CA . SER A 1 364 ? -29.714 0.347 88.806 1.00 86.31 364 SER A CA 1
ATOM 2877 C C . SER A 1 364 ? -30.587 1.250 87.927 1.00 86.31 364 SER A C 1
ATOM 2879 O O . SER A 1 364 ? -30.244 1.503 86.773 1.00 86.31 364 SER A O 1
ATOM 2881 N N . MET A 1 365 ? -31.714 1.725 88.463 1.00 86.31 365 MET A N 1
ATOM 2882 C CA . MET A 1 365 ? -32.649 2.614 87.775 1.00 86.31 365 MET A CA 1
ATOM 2883 C C . MET A 1 365 ? -32.336 4.103 87.993 1.00 86.31 365 MET A C 1
ATOM 2885 O O . MET A 1 365 ? -32.795 4.936 87.216 1.00 86.31 365 MET A O 1
ATOM 2889 N N . GLU A 1 366 ? -31.522 4.457 88.988 1.00 83.12 366 GLU A N 1
ATOM 2890 C CA . GLU A 1 366 ? -31.146 5.842 89.301 1.00 83.12 366 GLU A CA 1
ATOM 2891 C C . GLU A 1 366 ? -30.540 6.622 88.116 1.00 83.12 366 GLU A C 1
ATOM 2893 O O . GLU A 1 366 ? -30.947 7.761 87.899 1.00 83.12 366 GLU A O 1
ATOM 2898 N N . PRO A 1 367 ? -29.673 6.053 87.253 1.00 84.44 367 PRO A N 1
ATOM 2899 C CA . PRO A 1 367 ? -29.154 6.775 86.087 1.00 84.44 367 PRO A CA 1
ATOM 2900 C C . PRO A 1 367 ? -30.231 7.222 85.086 1.00 84.44 367 PRO A C 1
ATOM 2902 O O . PRO A 1 367 ? -29.985 8.108 84.269 1.00 84.44 367 PRO A O 1
ATOM 2905 N N . PHE A 1 368 ? -31.428 6.631 85.138 1.00 82.31 368 PHE A N 1
ATOM 2906 C CA . PHE A 1 368 ? -32.538 6.978 84.255 1.00 82.31 368 PHE A CA 1
ATOM 2907 C C . PHE A 1 368 ? -33.372 8.167 84.775 1.00 82.31 368 PHE A C 1
ATOM 2909 O O . PHE A 1 368 ? -34.309 8.566 84.086 1.00 82.31 368 PHE A O 1
ATOM 2916 N N . LEU A 1 369 ? -33.027 8.784 85.921 1.00 73.44 369 LEU A N 1
ATOM 2917 C CA . LEU A 1 369 ? -33.790 9.868 86.586 1.00 73.44 369 LEU A CA 1
ATOM 2918 C C . LEU A 1 369 ? -34.007 11.161 85.766 1.00 73.44 369 LEU A C 1
ATOM 2920 O O . LEU A 1 369 ? -34.687 12.069 86.230 1.00 73.44 369 LEU A O 1
ATOM 2924 N N . GLY A 1 370 ? -33.426 11.282 84.571 1.00 71.75 370 GLY A N 1
ATOM 2925 C CA . GLY A 1 370 ? -33.710 12.374 83.626 1.00 71.75 370 GLY A CA 1
ATOM 2926 C C . GLY A 1 370 ? -34.601 11.966 82.448 1.00 71.75 370 GLY A C 1
ATOM 2927 O O . GLY A 1 370 ? -35.185 12.820 81.790 1.00 71.75 370 GLY A O 1
ATOM 2928 N N . ALA A 1 371 ? -34.702 10.663 82.181 1.00 76.19 371 ALA A N 1
ATOM 2929 C CA . ALA A 1 371 ? -35.511 10.092 81.108 1.00 76.19 371 ALA A CA 1
ATOM 2930 C C . ALA A 1 371 ? -36.892 9.631 81.612 1.00 76.19 371 ALA A C 1
ATOM 2932 O O . ALA A 1 371 ? -37.823 9.497 80.826 1.00 76.19 371 ALA A O 1
ATOM 2933 N N . MET A 1 372 ? -37.038 9.407 82.920 1.00 83.38 372 MET A N 1
ATOM 2934 C CA . MET A 1 372 ? -38.308 9.134 83.592 1.00 83.38 372 MET A CA 1
ATOM 2935 C C . MET A 1 372 ? -38.534 10.150 84.712 1.00 83.38 372 MET A C 1
ATOM 2937 O O . MET A 1 372 ? -37.590 10.577 85.373 1.00 83.38 372 MET A O 1
ATOM 2941 N N . GLU A 1 373 ? -39.787 10.529 84.935 1.00 85.06 373 GLU A N 1
ATOM 2942 C CA . GLU A 1 373 ? -40.154 11.484 85.987 1.00 85.06 373 GLU A CA 1
ATOM 2943 C C . GLU A 1 373 ? -40.418 10.798 87.326 1.00 85.06 373 GLU A C 1
ATOM 2945 O O . GLU A 1 373 ? -40.214 11.375 88.398 1.00 85.06 373 GLU A O 1
ATOM 2950 N N . PHE A 1 374 ? -40.882 9.552 87.259 1.00 88.94 374 PHE A N 1
ATOM 2951 C CA . PHE A 1 374 ? -41.291 8.788 88.420 1.00 88.94 374 PHE A CA 1
ATOM 2952 C C . PHE A 1 374 ? -41.129 7.296 88.171 1.00 88.94 374 PHE A C 1
ATOM 2954 O O . PHE A 1 374 ? -41.495 6.795 87.109 1.00 88.94 374 PHE A O 1
ATOM 2961 N N . LEU A 1 375 ? -40.645 6.586 89.180 1.00 91.44 375 LEU A N 1
ATOM 2962 C CA . LEU A 1 375 ? -40.648 5.137 89.273 1.00 91.44 375 LEU A CA 1
ATOM 2963 C C . LEU A 1 375 ? -41.036 4.750 90.699 1.00 91.44 375 LEU A C 1
ATOM 2965 O O . LEU A 1 375 ? -40.454 5.225 91.671 1.00 91.44 375 LEU A O 1
ATOM 2969 N N . MET A 1 376 ? -41.991 3.840 90.811 1.00 91.12 376 MET A N 1
ATOM 2970 C CA . MET A 1 376 ? -42.414 3.226 92.057 1.00 91.12 376 MET A CA 1
ATOM 2971 C C . MET A 1 376 ? -42.254 1.718 91.949 1.00 91.12 376 MET A C 1
ATOM 2973 O O . MET A 1 376 ? -42.741 1.113 90.994 1.00 91.12 376 MET A O 1
ATOM 2977 N N . LEU A 1 377 ? -41.621 1.115 92.949 1.00 90.94 377 LEU A N 1
ATOM 2978 C CA . LEU A 1 377 ? -41.566 -0.325 93.142 1.00 90.94 377 LEU A CA 1
ATOM 2979 C C . LEU A 1 377 ? -42.306 -0.689 94.430 1.00 90.94 377 LEU A C 1
ATOM 2981 O O . LEU A 1 377 ? -41.904 -0.303 95.524 1.00 90.94 377 LEU A O 1
ATOM 2985 N N . LEU A 1 378 ? -43.365 -1.476 94.295 1.00 88.56 378 LEU A N 1
ATOM 2986 C CA . LEU A 1 378 ? -44.086 -2.075 95.407 1.00 88.56 378 LEU A CA 1
ATOM 2987 C C . LEU A 1 378 ? -43.634 -3.520 95.619 1.00 88.56 378 LEU A C 1
ATOM 2989 O O . LEU A 1 378 ? -43.720 -4.356 94.715 1.00 88.56 378 LEU A O 1
ATOM 2993 N N . HIS A 1 379 ? -43.248 -3.826 96.851 1.00 87.50 379 HIS A N 1
ATOM 2994 C CA . HIS A 1 379 ? -42.983 -5.176 97.327 1.00 87.50 379 HIS A CA 1
ATOM 2995 C C . HIS A 1 379 ? -44.282 -5.765 97.889 1.00 87.50 379 HIS A C 1
ATOM 2997 O O . HIS A 1 379 ? -44.653 -5.499 99.032 1.00 87.50 379 HIS A O 1
ATOM 3003 N N . LYS A 1 380 ? -44.983 -6.594 97.107 1.00 81.44 380 LYS A N 1
ATOM 3004 C CA . LYS A 1 380 ? -46.325 -7.097 97.467 1.00 81.44 380 LYS A CA 1
ATOM 3005 C C . LYS A 1 380 ? -46.353 -7.919 98.760 1.00 81.44 380 LYS A C 1
ATOM 3007 O O . LYS A 1 380 ? -47.370 -7.953 99.439 1.00 81.44 380 LYS A O 1
ATOM 3012 N N . GLY A 1 381 ? -45.242 -8.577 99.100 1.00 75.38 381 GLY A N 1
ATOM 3013 C CA . GLY A 1 381 ? -45.132 -9.400 100.308 1.00 75.38 381 GLY A CA 1
ATOM 3014 C C . GLY A 1 381 ? -44.909 -8.611 101.603 1.00 75.38 381 GLY A C 1
ATOM 3015 O O . GLY A 1 381 ? -45.349 -9.061 102.655 1.00 75.38 381 GLY A O 1
ATOM 3016 N N . SER A 1 382 ? -44.234 -7.457 101.543 1.00 78.06 382 SER A N 1
ATOM 3017 C CA . SER A 1 382 ? -43.929 -6.632 102.724 1.00 78.06 382 SER A CA 1
ATOM 3018 C C . SER A 1 382 ? -44.765 -5.355 102.815 1.00 78.06 382 SER A C 1
ATOM 3020 O O . SER A 1 382 ? -44.780 -4.733 103.869 1.00 78.06 382 SER A O 1
ATOM 3022 N N . GLY A 1 383 ? -45.434 -4.944 101.731 1.00 75.31 383 GLY A N 1
ATOM 3023 C CA . GLY A 1 383 ? -46.120 -3.649 101.642 1.00 75.31 383 GLY A CA 1
ATOM 3024 C C . GLY A 1 383 ? -45.167 -2.452 101.531 1.00 75.31 383 GLY A C 1
ATOM 3025 O O . GLY A 1 383 ? -45.611 -1.307 101.516 1.00 75.31 383 GLY A O 1
ATOM 3026 N N . GLN A 1 384 ? -43.861 -2.705 101.430 1.00 85.38 384 GLN A N 1
ATOM 3027 C CA . GLN A 1 384 ? -42.848 -1.671 101.273 1.00 85.38 384 GLN A CA 1
ATOM 3028 C C . GLN A 1 384 ? -42.910 -1.056 99.872 1.00 85.38 384 GLN A C 1
ATOM 3030 O O . GLN A 1 384 ? -42.960 -1.775 98.867 1.00 85.38 384 GLN A O 1
ATOM 3035 N N . VAL A 1 385 ? -42.828 0.272 99.815 1.00 88.88 385 VAL A N 1
ATOM 3036 C CA . VAL A 1 385 ? -42.753 1.043 98.575 1.00 88.88 385 VAL A CA 1
ATOM 3037 C C . VAL A 1 385 ? -41.407 1.749 98.486 1.00 88.88 385 VAL A C 1
ATOM 3039 O O . VAL A 1 385 ? -41.009 2.486 99.389 1.00 88.88 385 VAL A O 1
ATOM 3042 N N . GLU A 1 386 ? -40.715 1.545 97.374 1.00 91.19 386 GLU A N 1
ATOM 3043 C CA . GLU A 1 386 ? -39.536 2.316 96.998 1.00 91.19 386 GLU A CA 1
ATOM 3044 C C . GLU A 1 386 ? -39.892 3.256 95.850 1.00 91.19 386 GLU A C 1
ATOM 3046 O O . GLU A 1 386 ? -40.546 2.857 94.885 1.00 91.19 386 GLU A O 1
ATOM 3051 N N . ILE A 1 387 ? -39.489 4.516 95.970 1.00 91.56 387 ILE A N 1
ATOM 3052 C CA . ILE A 1 387 ? -39.852 5.582 95.040 1.00 91.56 387 ILE A CA 1
ATOM 3053 C C . ILE A 1 387 ? -38.586 6.271 94.574 1.00 91.56 387 ILE A C 1
ATOM 3055 O O . ILE A 1 387 ? -37.677 6.540 95.359 1.00 91.56 387 ILE A O 1
ATOM 3059 N N . LEU A 1 388 ? -38.561 6.577 93.289 1.00 91.25 388 LEU A N 1
ATOM 3060 C CA . LEU A 1 388 ? -37.507 7.313 92.634 1.00 91.25 388 LEU A CA 1
ATOM 3061 C C . LEU A 1 388 ? -38.161 8.400 91.767 1.00 91.25 388 LEU A C 1
ATOM 3063 O O . LEU A 1 388 ? -38.904 8.083 90.838 1.00 91.25 388 LEU A O 1
ATOM 3067 N N . ASN A 1 389 ? -37.942 9.673 92.096 1.00 91.25 389 ASN A N 1
ATOM 3068 C CA . ASN A 1 389 ? -38.628 10.810 91.464 1.00 91.25 389 ASN A CA 1
ATOM 3069 C C . ASN A 1 389 ? -37.673 11.947 91.086 1.00 91.25 389 ASN A C 1
ATOM 3071 O O . ASN A 1 389 ? -36.700 12.207 91.794 1.00 91.25 389 ASN A O 1
ATOM 3075 N N . SER A 1 390 ? -37.986 12.662 90.001 1.00 87.62 390 SER A N 1
ATOM 3076 C CA . SER A 1 390 ? -37.182 13.791 89.501 1.00 87.62 390 SER A CA 1
ATOM 3077 C C . SER A 1 390 ? -37.668 15.179 89.955 1.00 87.62 390 SER A C 1
ATOM 3079 O O . SER A 1 390 ? -36.920 16.148 89.846 1.00 87.62 390 SER A O 1
ATOM 3081 N N . ALA A 1 391 ? -38.887 15.286 90.498 1.00 86.44 391 ALA A N 1
ATOM 3082 C CA . ALA A 1 391 ? -39.516 16.534 90.953 1.00 86.44 391 ALA A CA 1
ATOM 3083 C C . ALA A 1 391 ? -40.163 16.373 92.341 1.00 86.44 391 ALA A C 1
ATOM 3085 O O . ALA A 1 391 ? -40.482 15.251 92.736 1.00 86.44 391 ALA A O 1
ATOM 3086 N N . ASP A 1 392 ? -40.375 17.475 93.071 1.00 88.06 392 ASP A N 1
ATOM 3087 C CA . ASP A 1 392 ? -41.105 17.448 94.348 1.00 88.06 392 ASP A CA 1
ATOM 3088 C C . ASP A 1 392 ? -42.523 16.874 94.151 1.00 88.06 392 ASP A C 1
ATOM 3090 O O . ASP A 1 392 ? -43.248 17.312 93.255 1.00 88.06 392 ASP A O 1
ATOM 3094 N N . LEU A 1 393 ? -42.945 15.945 95.009 1.00 90.19 393 LEU A N 1
ATOM 3095 C CA . LEU A 1 393 ? -44.275 15.330 94.951 1.00 90.19 393 LEU A CA 1
ATOM 3096 C C . LEU A 1 393 ? -44.824 15.023 96.345 1.00 90.19 393 LEU A C 1
ATOM 3098 O O . LEU A 1 393 ? -44.060 14.835 97.293 1.00 90.19 393 LEU A O 1
ATOM 3102 N N . ASP A 1 394 ? -46.146 14.932 96.471 1.00 89.81 394 ASP A N 1
ATOM 3103 C CA . ASP A 1 394 ? -46.777 14.348 97.653 1.00 89.81 394 ASP A CA 1
ATOM 3104 C C . ASP A 1 394 ? -47.258 12.931 97.368 1.00 89.81 394 ASP A C 1
ATOM 3106 O O . ASP A 1 394 ? -47.995 12.673 96.415 1.00 89.81 394 ASP A O 1
ATOM 3110 N N . PHE A 1 395 ? -46.848 12.011 98.230 1.00 89.69 395 PHE A N 1
ATOM 3111 C CA . PHE A 1 395 ? -47.179 10.601 98.165 1.00 89.69 395 PHE A CA 1
ATOM 3112 C C . PHE A 1 395 ? -48.131 10.226 99.302 1.00 89.69 395 PHE A C 1
ATOM 3114 O O . PHE A 1 395 ? -47.878 10.523 100.472 1.00 89.69 395 PHE A O 1
ATOM 3121 N N . TYR A 1 396 ? -49.220 9.551 98.956 1.00 88.44 396 TYR A N 1
ATOM 3122 C CA . TYR A 1 396 ? -50.278 9.147 99.872 1.00 88.44 396 TYR A CA 1
ATOM 3123 C C . TYR A 1 396 ? -50.510 7.635 99.756 1.00 88.44 396 TYR A C 1
ATOM 3125 O O . TYR A 1 396 ? -51.296 7.191 98.910 1.00 88.44 396 TYR A O 1
ATOM 3133 N N . PRO A 1 397 ? -49.851 6.814 100.589 1.00 87.62 397 PRO A N 1
ATOM 3134 C CA . PRO A 1 397 ? -50.209 5.413 100.714 1.00 87.62 397 PRO A CA 1
ATOM 3135 C C . PRO A 1 397 ? -51.544 5.303 101.457 1.00 87.62 397 PRO A C 1
ATOM 3137 O O . PRO A 1 397 ? -51.824 6.081 102.374 1.00 87.62 397 PRO A O 1
ATOM 3140 N N . VAL A 1 398 ? -52.372 4.340 101.068 1.00 86.19 398 VAL A N 1
ATOM 3141 C CA . VAL A 1 398 ? -53.570 3.932 101.806 1.00 86.19 398 VAL A CA 1
ATOM 3142 C C . VAL A 1 398 ? -53.349 2.513 102.292 1.00 86.19 398 VAL A C 1
ATOM 3144 O O . VAL A 1 398 ? -53.226 1.595 101.478 1.00 86.19 398 VAL A O 1
ATOM 3147 N N . ASP A 1 399 ? -53.271 2.351 103.610 1.00 81.62 399 ASP A N 1
ATOM 3148 C CA . ASP A 1 399 ? -53.076 1.045 104.231 1.00 81.62 399 ASP A CA 1
ATOM 3149 C C . ASP A 1 399 ? -54.359 0.186 104.203 1.00 81.62 399 ASP A C 1
ATOM 3151 O O . ASP A 1 399 ? -55.466 0.654 103.905 1.00 81.62 399 ASP A O 1
ATOM 3155 N N . ASP A 1 400 ? -54.221 -1.097 104.523 1.00 73.12 400 ASP A N 1
ATOM 3156 C CA . ASP A 1 400 ? -55.306 -2.081 104.614 1.00 73.12 400 ASP A CA 1
ATOM 3157 C C . ASP A 1 400 ? -56.359 -1.719 105.682 1.00 73.12 400 ASP A C 1
ATOM 3159 O O . ASP A 1 400 ? -57.534 -2.095 105.589 1.00 73.12 400 ASP A O 1
ATOM 3163 N N . LYS A 1 401 ? -55.960 -0.904 106.663 1.00 74.50 401 LYS A N 1
ATOM 3164 C CA . LYS A 1 401 ? -56.796 -0.298 107.706 1.00 74.50 401 LYS A CA 1
ATOM 3165 C C . LYS A 1 401 ? -57.475 0.990 107.251 1.00 74.50 401 LYS A C 1
ATOM 3167 O O . LYS A 1 401 ? -58.136 1.634 108.074 1.00 74.50 401 LYS A O 1
ATOM 3172 N N . LYS A 1 402 ? -57.411 1.313 105.954 1.00 79.38 402 LYS A N 1
ATOM 3173 C CA . LYS A 1 402 ? -58.109 2.431 105.307 1.00 79.38 402 LYS A CA 1
ATOM 3174 C C . LYS A 1 402 ? -57.634 3.803 105.787 1.00 79.38 402 LYS A C 1
ATOM 3176 O O . LYS A 1 402 ? -58.412 4.763 105.758 1.00 79.38 402 LYS A O 1
ATOM 3181 N N . LYS A 1 403 ? -56.386 3.899 106.243 1.00 81.31 403 LYS A N 1
ATOM 3182 C CA . LYS A 1 403 ? -55.747 5.142 106.666 1.00 81.31 403 LYS A CA 1
ATOM 3183 C C . LYS A 1 403 ? -54.733 5.610 105.639 1.00 81.31 403 LYS A C 1
ATOM 3185 O O . LYS A 1 403 ? -54.004 4.818 105.055 1.00 81.31 403 LYS A O 1
ATOM 3190 N N . SER A 1 404 ? -54.676 6.925 105.458 1.00 84.69 404 SER A N 1
ATOM 3191 C CA . SER A 1 404 ? -53.689 7.586 104.607 1.00 84.69 404 SER A CA 1
ATOM 3192 C C . SER A 1 404 ? -52.984 8.722 105.337 1.00 84.69 404 SER A C 1
ATOM 3194 O O . SER A 1 404 ? -53.603 9.420 106.145 1.00 84.69 404 SER A O 1
ATOM 3196 N N . GLN A 1 405 ? -51.703 8.920 105.038 1.00 85.25 405 GLN A N 1
ATOM 3197 C CA . GLN A 1 405 ? -50.889 10.025 105.537 1.00 85.25 405 GLN A CA 1
ATOM 3198 C C . GLN A 1 405 ? -50.117 10.662 104.378 1.00 85.25 405 GLN A C 1
ATOM 3200 O O . GLN A 1 405 ? -49.699 9.972 103.453 1.00 85.25 405 GLN A O 1
ATOM 3205 N N . ARG A 1 406 ? -49.929 11.984 104.424 1.00 88.56 406 ARG A N 1
ATOM 3206 C CA . ARG A 1 406 ? -49.113 12.714 103.448 1.00 88.56 406 ARG A CA 1
ATOM 3207 C C . ARG A 1 406 ? -47.625 12.472 103.691 1.00 88.56 406 ARG A C 1
ATOM 3209 O O . ARG A 1 406 ? -47.131 12.754 104.783 1.00 88.56 406 ARG A O 1
ATOM 3216 N N . HIS A 1 407 ? -46.908 12.066 102.650 1.00 88.94 407 HIS A N 1
ATOM 3217 C CA . HIS A 1 407 ? -45.448 12.063 102.596 1.00 88.94 407 HIS A CA 1
ATOM 3218 C C . HIS A 1 407 ? -44.989 13.055 101.527 1.00 88.94 407 HIS A C 1
ATOM 3220 O O . HIS A 1 407 ? -45.178 12.810 100.342 1.00 88.94 407 HIS A O 1
ATOM 3226 N N . SER A 1 408 ? -44.398 14.177 101.939 1.00 89.38 408 SER A N 1
ATOM 3227 C CA . SER A 1 408 ? -43.853 15.157 100.992 1.00 89.38 408 SER A CA 1
ATOM 3228 C C . SER A 1 408 ? -42.420 14.775 100.627 1.00 89.38 408 SER A C 1
ATOM 3230 O O . SER A 1 408 ? -41.547 14.752 101.499 1.00 89.38 408 SER A O 1
ATOM 3232 N N . LEU A 1 409 ? -42.190 14.422 99.363 1.00 90.81 409 LEU A N 1
ATOM 3233 C CA . LEU A 1 409 ? -40.934 13.864 98.862 1.00 90.81 409 LEU A CA 1
ATOM 3234 C C . LEU A 1 409 ? -40.241 14.860 97.927 1.00 90.81 409 LEU A C 1
ATOM 3236 O O . LEU A 1 409 ? -40.837 15.348 96.970 1.00 90.81 409 LEU A O 1
ATOM 3240 N N . LYS A 1 410 ? -38.957 15.123 98.187 1.00 88.69 410 LYS A N 1
ATOM 3241 C CA . LYS A 1 410 ? -38.070 15.883 97.285 1.00 88.69 410 LYS A CA 1
ATOM 3242 C C . LYS A 1 410 ? -37.542 14.991 96.151 1.00 88.69 410 LYS A C 1
ATOM 3244 O O . LYS A 1 410 ? -37.667 13.778 96.273 1.00 88.69 410 LYS A O 1
ATOM 3249 N N . PRO A 1 411 ? -36.935 15.511 95.071 1.00 89.12 411 PRO A N 1
ATOM 3250 C CA . PRO A 1 411 ? -36.270 14.676 94.069 1.00 89.12 411 PRO A CA 1
ATOM 3251 C C . PRO A 1 411 ? -35.243 13.722 94.695 1.00 89.12 411 PRO A C 1
ATOM 3253 O O . PRO A 1 411 ? -34.456 14.140 95.548 1.00 89.12 411 PRO A O 1
ATOM 3256 N N . GLY A 1 412 ? -35.248 12.454 94.282 1.00 86.06 412 GLY A N 1
ATOM 3257 C CA . GLY A 1 412 ? -34.314 11.429 94.755 1.00 86.06 412 GLY A CA 1
ATOM 3258 C C . GLY A 1 412 ? -34.968 10.080 95.060 1.00 86.06 412 GLY A C 1
ATOM 3259 O O . GLY A 1 412 ? -36.059 9.773 94.583 1.00 86.06 412 GLY A O 1
ATOM 3260 N N . LYS A 1 413 ? -34.266 9.254 95.844 1.00 89.12 413 LYS A N 1
ATOM 3261 C CA . LYS A 1 413 ? -34.710 7.926 96.292 1.00 89.12 413 LYS A CA 1
ATOM 3262 C C . LYS A 1 413 ? -35.372 8.016 97.665 1.00 89.12 413 LYS A C 1
ATOM 3264 O O . LYS A 1 413 ? -34.773 8.528 98.609 1.00 89.12 413 LYS A O 1
ATOM 3269 N N . HIS A 1 414 ? -36.562 7.439 97.793 1.00 90.44 414 HIS A N 1
ATOM 3270 C CA . HIS A 1 414 ? -37.328 7.379 99.039 1.00 90.44 414 HIS A CA 1
ATOM 3271 C C . HIS A 1 414 ? -37.823 5.964 99.305 1.00 90.44 414 HIS A C 1
ATOM 3273 O O . HIS A 1 414 ? -38.120 5.206 98.383 1.00 90.44 414 HIS A O 1
ATOM 3279 N N . ARG A 1 415 ? -37.938 5.617 100.585 1.00 89.81 415 ARG A N 1
ATOM 3280 C CA . ARG A 1 415 ? -38.476 4.336 101.048 1.00 89.81 415 ARG A CA 1
ATOM 3281 C C . ARG A 1 415 ? -39.589 4.608 102.045 1.00 89.81 415 ARG A C 1
ATOM 3283 O O . ARG A 1 415 ? -39.388 5.362 102.995 1.00 89.81 415 ARG A O 1
ATOM 3290 N N . ILE A 1 416 ? -40.748 4.008 101.808 1.00 87.81 416 ILE A N 1
ATOM 3291 C CA . ILE A 1 416 ? -41.935 4.150 102.647 1.00 87.81 416 ILE A CA 1
ATOM 3292 C C . ILE A 1 416 ? -42.420 2.754 103.012 1.00 87.81 416 ILE A C 1
ATOM 3294 O O . ILE A 1 416 ? -42.779 1.956 102.146 1.00 87.81 416 ILE A O 1
ATOM 3298 N N . ASP A 1 417 ? -42.438 2.472 104.308 1.00 83.25 417 ASP A N 1
ATOM 3299 C CA . ASP A 1 417 ? -42.972 1.224 104.834 1.00 83.25 417 ASP A CA 1
ATOM 3300 C C . ASP A 1 417 ? -44.467 1.398 105.119 1.00 83.25 417 ASP A C 1
ATOM 3302 O O . ASP A 1 417 ? -44.880 2.318 105.830 1.00 83.25 417 ASP A O 1
ATOM 3306 N N . SER A 1 418 ? -45.290 0.517 104.553 1.00 75.44 418 SER A N 1
ATOM 3307 C CA . SER A 1 418 ? -46.732 0.482 104.785 1.00 75.44 418 SER A CA 1
ATOM 3308 C C . SER A 1 418 ? -47.154 -0.927 105.191 1.00 75.44 418 SER A C 1
ATOM 3310 O O . SER A 1 418 ? -46.729 -1.915 104.595 1.00 75.44 418 SER A O 1
ATOM 3312 N N . ASN A 1 419 ? -47.994 -1.029 106.221 1.00 67.88 419 ASN A N 1
ATOM 3313 C CA . ASN A 1 419 ? -48.554 -2.303 106.663 1.00 67.88 419 ASN A CA 1
ATOM 3314 C C . ASN A 1 419 ? -49.739 -2.662 105.766 1.00 67.88 419 ASN A C 1
ATOM 3316 O O . ASN A 1 419 ? -50.859 -2.269 106.067 1.00 67.88 419 ASN A O 1
ATOM 3320 N N . GLY A 1 420 ? -49.477 -3.386 104.677 1.00 72.62 420 GLY A N 1
ATOM 3321 C CA . GLY A 1 420 ? -50.504 -3.801 103.719 1.00 72.62 420 GLY A CA 1
ATOM 3322 C C . GLY A 1 420 ? -51.037 -2.615 102.916 1.00 72.62 420 GLY A C 1
ATOM 3323 O O . GLY A 1 420 ? -51.801 -1.805 103.418 1.00 72.62 420 GLY A O 1
ATOM 3324 N N . LEU A 1 421 ? -50.638 -2.499 101.654 1.00 81.44 421 LEU A N 1
ATOM 3325 C CA . LEU A 1 421 ? -51.010 -1.367 100.810 1.00 81.44 421 LEU A CA 1
ATOM 3326 C C . LEU A 1 421 ? -52.265 -1.712 100.001 1.00 81.44 421 LEU A C 1
ATOM 3328 O O . LEU A 1 421 ? -52.277 -2.714 99.291 1.00 81.44 421 LEU A O 1
ATOM 3332 N N . ALA A 1 422 ? -53.309 -0.891 100.105 1.00 80.81 422 ALA A N 1
ATOM 3333 C CA . ALA A 1 422 ? -54.553 -1.048 99.346 1.00 80.81 422 ALA A CA 1
ATOM 3334 C C . ALA A 1 422 ? -54.616 -0.107 98.133 1.00 80.81 422 ALA A C 1
ATOM 3336 O O . ALA A 1 422 ? -55.188 -0.441 97.098 1.00 80.81 422 ALA A O 1
ATOM 3337 N N . ALA A 1 423 ? -54.038 1.089 98.253 1.00 84.25 423 ALA A N 1
ATOM 3338 C CA . ALA A 1 423 ? -53.911 2.026 97.146 1.00 84.25 423 ALA A CA 1
ATOM 3339 C C . ALA A 1 423 ? -52.774 3.022 97.378 1.00 84.25 423 ALA A C 1
ATOM 3341 O O . ALA A 1 423 ? -52.313 3.225 98.501 1.00 84.25 423 ALA A O 1
ATOM 3342 N N . VAL A 1 424 ? -52.358 3.673 96.300 1.00 87.19 424 VAL A N 1
ATOM 3343 C CA . VAL A 1 424 ? -51.376 4.751 96.285 1.00 87.19 424 VAL A CA 1
ATOM 3344 C C . VAL A 1 424 ? -51.914 5.898 95.453 1.00 87.19 424 VAL A C 1
ATOM 3346 O O . VAL A 1 424 ? -52.392 5.686 94.337 1.00 87.19 424 VAL A O 1
ATOM 3349 N N . TYR A 1 425 ? -51.767 7.109 95.980 1.00 86.69 425 TYR A N 1
ATOM 3350 C CA . TYR A 1 425 ? -52.058 8.340 95.262 1.00 86.69 425 TYR A CA 1
ATOM 3351 C C . TYR A 1 425 ? -50.829 9.241 95.282 1.00 86.69 425 TYR A C 1
ATOM 3353 O O . TYR A 1 425 ? -50.173 9.382 96.316 1.00 86.69 425 TYR A O 1
ATOM 3361 N N . VAL A 1 426 ? -50.521 9.850 94.144 1.00 88.06 426 VAL A N 1
ATOM 3362 C CA . VAL A 1 426 ? -49.390 10.768 93.983 1.00 88.06 426 VAL A CA 1
ATOM 3363 C C . VAL A 1 426 ? -49.889 12.077 93.389 1.00 88.06 426 VAL A C 1
ATOM 3365 O O . VAL A 1 426 ? -50.676 12.055 92.441 1.00 88.06 426 VAL A O 1
ATOM 3368 N N . ASP A 1 427 ? -49.451 13.197 93.960 1.00 86.69 427 ASP A N 1
ATOM 3369 C CA . ASP A 1 427 ? -49.821 14.560 93.567 1.00 86.69 427 ASP A CA 1
ATOM 3370 C C . ASP A 1 427 ? -48.551 15.364 93.223 1.00 86.69 427 ASP A C 1
ATOM 3372 O O . ASP A 1 427 ? -47.693 15.588 94.084 1.00 86.69 427 ASP A O 1
ATOM 3376 N N . TRP A 1 428 ? -48.432 15.773 91.954 1.00 84.25 428 TRP A N 1
ATOM 3377 C CA . TRP A 1 428 ? -47.344 16.616 91.429 1.00 84.25 428 TRP A CA 1
ATOM 3378 C C . TRP A 1 428 ? -47.771 18.080 91.209 1.00 84.25 428 TRP A C 1
ATOM 3380 O O . TRP A 1 428 ? -47.084 18.807 90.497 1.00 84.25 428 TRP A O 1
ATOM 3390 N N . SER A 1 429 ? -48.908 18.522 91.758 1.00 78.56 429 SER A N 1
ATOM 3391 C CA . SER A 1 429 ? -49.375 19.909 91.609 1.00 78.56 429 SER A CA 1
ATOM 3392 C C . SER A 1 429 ? -48.462 20.920 92.311 1.00 78.56 429 SER A C 1
ATOM 3394 O O . SER A 1 429 ? -47.791 20.597 93.292 1.00 78.56 429 SER A O 1
ATOM 3396 N N . ASP A 1 430 ? -48.465 22.174 91.851 1.00 69.94 430 ASP A N 1
ATOM 3397 C CA . ASP A 1 430 ? -47.734 23.267 92.517 1.00 69.94 430 ASP A CA 1
ATOM 3398 C C . ASP A 1 430 ? -48.452 23.737 93.800 1.00 69.94 430 ASP A C 1
ATOM 3400 O O . ASP A 1 430 ? -47.821 24.127 94.786 1.00 69.94 430 ASP A O 1
ATOM 3404 N N . ASN A 1 431 ? -49.790 23.670 93.829 1.00 69.62 431 ASN A N 1
ATOM 3405 C CA . ASN A 1 431 ? -50.618 24.080 94.970 1.00 69.62 431 ASN A CA 1
ATOM 3406 C C . ASN A 1 431 ? -51.046 22.878 95.832 1.00 69.62 431 ASN A C 1
ATOM 3408 O O . ASN A 1 431 ? -52.228 22.525 95.921 1.00 69.62 431 ASN A O 1
ATOM 3412 N N . ARG A 1 432 ? -50.060 22.252 96.481 1.00 69.00 432 ARG A N 1
ATOM 3413 C CA . ARG A 1 432 ? -50.206 21.001 97.242 1.00 69.00 432 ARG A CA 1
ATOM 3414 C C . ARG A 1 432 ? -50.965 21.155 98.569 1.00 69.00 432 ARG A C 1
ATOM 3416 O O . ARG A 1 432 ? -50.359 21.243 99.648 1.00 69.00 432 ARG A O 1
ATOM 3423 N N . LYS A 1 433 ? -52.302 21.178 98.510 1.00 74.12 433 LYS A N 1
ATOM 3424 C CA . LYS A 1 433 ? -53.183 21.046 99.691 1.00 74.12 433 LYS A CA 1
ATOM 3425 C C . LYS A 1 433 ? -53.114 19.619 100.239 1.00 74.12 433 LYS A C 1
ATOM 3427 O O . LYS A 1 433 ? -53.115 18.671 99.469 1.00 74.12 433 LYS A O 1
ATOM 3432 N N . ASP A 1 434 ? -53.107 19.447 101.563 1.00 79.69 434 ASP A N 1
ATOM 3433 C CA . ASP A 1 434 ? -53.089 18.104 102.155 1.00 79.69 434 ASP A CA 1
ATOM 3434 C C . ASP A 1 434 ? -54.413 17.359 101.906 1.00 79.69 434 ASP A C 1
ATOM 3436 O O . ASP A 1 434 ? -55.472 17.762 102.394 1.00 79.69 434 ASP A O 1
ATOM 3440 N N . ARG A 1 435 ? -54.343 16.263 101.140 1.00 80.94 435 ARG A N 1
ATOM 3441 C CA . ARG A 1 435 ? -55.493 15.437 100.751 1.00 80.94 435 ARG A CA 1
ATOM 3442 C C . ARG A 1 435 ? -55.686 14.193 101.623 1.00 80.94 435 ARG A C 1
ATOM 3444 O O . ARG A 1 435 ? -56.663 13.470 101.403 1.00 80.94 435 ARG A O 1
ATOM 3451 N N . ALA A 1 436 ? -54.844 13.955 102.634 1.00 80.81 436 ALA A N 1
ATOM 3452 C CA . ALA A 1 436 ? -54.862 12.726 103.437 1.00 80.81 436 ALA A CA 1
ATOM 3453 C C . ALA A 1 436 ? -56.230 12.436 104.086 1.00 80.81 436 ALA A C 1
ATOM 3455 O O . ALA A 1 436 ? -56.654 11.283 104.160 1.00 80.81 436 ALA A O 1
ATOM 3456 N N . ALA A 1 437 ? -56.967 13.472 104.502 1.00 80.38 437 ALA A N 1
ATOM 3457 C CA . ALA A 1 437 ? -58.305 13.324 105.081 1.00 80.38 437 ALA A CA 1
ATOM 3458 C C . ALA A 1 437 ? -59.347 12.793 104.073 1.00 80.38 437 ALA A C 1
ATOM 3460 O O . ALA A 1 437 ? -60.221 12.012 104.441 1.00 80.38 437 ALA A O 1
ATOM 3461 N N . SER A 1 438 ? -59.241 13.173 102.795 1.00 79.06 438 SER A N 1
ATOM 3462 C CA . SER A 1 438 ? -60.158 12.728 101.729 1.00 79.06 438 SER A CA 1
ATOM 3463 C C . SER A 1 438 ? -59.922 11.277 101.286 1.00 79.06 438 SER A C 1
ATOM 3465 O O . SER A 1 438 ? -60.821 10.633 100.730 1.00 79.06 438 SER A O 1
ATOM 3467 N N . LEU A 1 439 ? -58.718 10.768 101.568 1.00 81.56 439 LEU A N 1
ATOM 3468 C CA . LEU A 1 439 ? -58.239 9.431 101.222 1.00 81.56 439 LEU A CA 1
ATOM 3469 C C . LEU A 1 439 ? -58.466 8.396 102.329 1.00 81.56 439 LEU A C 1
ATOM 3471 O O . LEU A 1 439 ? -58.163 7.223 102.133 1.00 81.56 439 LEU A O 1
ATOM 3475 N N . GLN A 1 440 ? -59.029 8.799 103.472 1.00 83.06 440 GLN A N 1
ATOM 3476 C CA . GLN A 1 440 ? -59.479 7.846 104.485 1.00 83.06 440 GLN A CA 1
ATOM 3477 C C . GLN A 1 440 ? -60.651 7.017 103.928 1.00 83.06 440 GLN A C 1
ATOM 3479 O O . GLN A 1 440 ? -61.555 7.552 103.276 1.00 83.06 440 GLN A O 1
ATOM 3484 N N . GLY A 1 441 ? -60.675 5.715 104.211 1.00 77.50 441 GLY A N 1
ATOM 3485 C CA . GLY A 1 441 ? -61.730 4.804 103.756 1.00 77.50 441 GLY A CA 1
ATOM 3486 C C . GLY A 1 441 ? -61.275 3.798 102.696 1.00 77.50 441 GLY A C 1
ATOM 3487 O O . GLY A 1 441 ? -60.090 3.584 102.471 1.00 77.50 441 GLY A O 1
ATOM 3488 N N . ALA A 1 442 ? -62.239 3.099 102.090 1.00 76.12 442 ALA A N 1
ATOM 3489 C CA . ALA A 1 442 ? -61.936 2.083 101.085 1.00 76.12 442 ALA A CA 1
ATOM 3490 C C . ALA A 1 442 ? -61.269 2.710 99.850 1.00 76.12 442 ALA A C 1
ATOM 3492 O O . ALA A 1 442 ? -61.693 3.779 99.399 1.00 76.12 442 ALA A O 1
ATOM 3493 N N . ALA A 1 443 ? -60.274 2.014 99.297 1.00 74.75 443 ALA A N 1
ATOM 3494 C CA . ALA A 1 443 ? -59.656 2.379 98.032 1.00 74.75 443 ALA A CA 1
ATOM 3495 C C . ALA A 1 443 ? -60.731 2.469 96.938 1.00 74.75 443 ALA A C 1
ATOM 3497 O O . ALA A 1 443 ? -61.464 1.513 96.684 1.00 74.75 443 ALA A O 1
ATOM 3498 N N . ARG A 1 444 ? -60.866 3.647 96.331 1.00 74.00 444 ARG A N 1
ATOM 3499 C CA . ARG A 1 444 ? -61.793 3.909 95.227 1.00 74.00 444 ARG A CA 1
ATOM 3500 C C . ARG A 1 444 ? -61.217 5.018 94.353 1.00 74.00 444 ARG A C 1
ATOM 3502 O O . ARG A 1 444 ? -60.541 5.875 94.913 1.00 74.00 444 ARG A O 1
ATOM 3509 N N . PRO A 1 445 ? -61.521 5.061 93.049 1.00 75.00 445 PRO A N 1
ATOM 3510 C CA . PRO A 1 445 ? -60.990 6.099 92.176 1.00 75.00 445 PRO A CA 1
ATOM 3511 C C . PRO A 1 445 ? -61.348 7.511 92.657 1.00 75.00 445 PRO A C 1
ATOM 3513 O O . PRO A 1 445 ? -62.530 7.823 92.817 1.00 75.00 445 PRO A O 1
ATOM 3516 N N . ARG A 1 446 ? -60.341 8.355 92.905 1.00 73.69 446 ARG A N 1
ATOM 3517 C CA . ARG A 1 446 ? -60.454 9.732 93.424 1.00 73.69 446 ARG A CA 1
ATOM 3518 C C . ARG A 1 446 ? -59.887 10.789 92.496 1.00 73.69 446 ARG A C 1
ATOM 3520 O O . ARG A 1 446 ? -60.294 11.943 92.603 1.00 73.69 446 ARG A O 1
ATOM 3527 N N . ILE A 1 447 ? -58.999 10.430 91.567 1.00 70.69 447 ILE A N 1
ATOM 3528 C CA . ILE A 1 447 ? -58.346 11.426 90.699 1.00 70.69 447 ILE A CA 1
ATOM 3529 C C . ILE A 1 447 ? -59.348 12.269 89.904 1.00 70.69 447 ILE A C 1
ATOM 3531 O O . ILE A 1 447 ? -59.105 13.454 89.703 1.00 70.69 447 ILE A O 1
ATOM 3535 N N . ARG A 1 448 ? -60.503 11.715 89.503 1.00 69.62 448 ARG A N 1
ATOM 3536 C CA . ARG A 1 448 ? -61.556 12.501 88.827 1.00 69.62 448 ARG A CA 1
ATOM 3537 C C . ARG A 1 448 ? -62.063 13.669 89.677 1.00 69.62 448 ARG A C 1
ATOM 3539 O O . ARG A 1 448 ? -62.242 14.752 89.141 1.00 69.62 448 ARG A O 1
ATOM 3546 N N . GLU A 1 449 ? -62.230 13.464 90.983 1.00 74.19 449 GLU A N 1
ATOM 3547 C CA . GLU A 1 449 ? -62.652 14.512 91.925 1.00 74.19 449 GLU A CA 1
ATOM 3548 C C . GLU A 1 449 ? -61.544 15.568 92.107 1.00 74.19 449 GLU A C 1
ATOM 3550 O O . GLU A 1 449 ? -61.819 16.738 92.355 1.00 74.19 449 GLU A O 1
ATOM 3555 N N . TRP A 1 450 ? -60.272 15.179 91.969 1.00 74.06 450 TRP A N 1
ATOM 3556 C CA . TRP A 1 450 ? -59.137 16.105 92.056 1.00 74.06 450 TRP A CA 1
ATOM 3557 C C . TRP A 1 450 ? -58.969 16.930 90.779 1.00 74.06 450 TRP A C 1
ATOM 3559 O O . TRP A 1 450 ? -58.691 18.128 90.866 1.00 74.06 450 TRP A O 1
ATOM 3569 N N . ALA A 1 451 ? -59.211 16.307 89.623 1.00 65.38 451 ALA A N 1
ATOM 3570 C CA . ALA A 1 451 ? -59.098 16.909 88.300 1.00 65.38 451 ALA A CA 1
ATOM 3571 C C . ALA A 1 451 ? -60.075 18.077 88.079 1.00 65.38 451 ALA A C 1
ATOM 3573 O O . ALA A 1 451 ? -59.725 19.030 87.393 1.00 65.38 451 ALA A O 1
ATOM 3574 N N . GLU A 1 452 ? -61.259 18.062 88.704 1.00 70.69 452 GLU A N 1
ATOM 3575 C CA . GLU A 1 452 ? -62.221 19.181 88.646 1.00 70.69 452 GLU A CA 1
ATOM 3576 C C . GLU A 1 452 ? -61.667 20.489 89.244 1.00 70.69 452 GLU A C 1
ATOM 3578 O O . GLU A 1 452 ? -62.133 21.576 88.907 1.00 70.69 452 GLU A O 1
ATOM 3583 N N . SER A 1 453 ? -60.657 20.389 90.114 1.00 65.12 453 SER A N 1
ATOM 3584 C CA . SER A 1 453 ? -60.007 21.518 90.796 1.00 65.12 453 SER A CA 1
ATOM 3585 C C . SER A 1 453 ? -58.567 21.788 90.338 1.00 65.12 453 SER A C 1
ATOM 3587 O O . SER A 1 453 ? -57.896 22.636 90.927 1.00 65.12 453 SER A O 1
ATOM 3589 N N . ALA A 1 454 ? -58.085 21.052 89.334 1.00 65.31 454 ALA A N 1
ATOM 3590 C CA . ALA A 1 454 ? -56.684 21.011 88.928 1.00 65.31 454 ALA A CA 1
ATOM 3591 C C . ALA A 1 454 ? -56.356 21.997 87.792 1.00 65.31 454 ALA A C 1
ATOM 3593 O O . ALA A 1 454 ? -57.163 22.226 86.887 1.00 65.31 454 ALA A O 1
ATOM 3594 N N . GLY A 1 455 ? -55.153 22.573 87.819 1.00 63.81 455 GLY A N 1
ATOM 3595 C CA . GLY A 1 455 ? -54.597 23.342 86.705 1.00 63.81 455 GLY A CA 1
ATOM 3596 C C . GLY A 1 455 ? -54.162 22.440 85.544 1.00 63.81 455 GLY A C 1
ATOM 3597 O O . GLY A 1 455 ? -53.931 21.250 85.719 1.00 63.81 455 GLY A O 1
ATOM 3598 N N . HIS A 1 456 ? -53.992 23.009 84.343 1.00 61.19 456 HIS A N 1
ATOM 3599 C CA . HIS A 1 456 ? -53.579 22.249 83.145 1.00 61.19 456 HIS A CA 1
ATOM 3600 C C . HIS A 1 456 ? -52.192 21.579 83.263 1.00 61.19 456 HIS A C 1
ATOM 3602 O O . HIS A 1 456 ? -51.881 20.705 82.461 1.00 61.19 456 HIS A O 1
ATOM 3608 N N . ALA A 1 457 ? -51.364 21.990 84.230 1.00 61.06 457 ALA A N 1
ATOM 3609 C CA . ALA A 1 457 ? -50.033 21.432 84.480 1.00 61.06 457 ALA A CA 1
ATOM 3610 C C . ALA A 1 457 ? -49.997 20.412 85.637 1.00 61.06 457 ALA A C 1
ATOM 3612 O O . ALA A 1 457 ? -48.972 19.760 85.840 1.00 61.06 457 ALA A O 1
ATOM 3613 N N . ASP A 1 458 ? -51.094 20.261 86.386 1.00 75.44 458 ASP A N 1
ATOM 3614 C CA . ASP A 1 458 ? -51.145 19.354 87.529 1.00 75.44 458 ASP A CA 1
ATOM 3615 C C . ASP A 1 458 ? -51.248 17.905 87.050 1.00 75.44 458 ASP A C 1
ATOM 3617 O O . ASP A 1 458 ? -52.040 17.563 86.166 1.00 75.44 458 ASP A O 1
ATOM 3621 N N . ARG A 1 459 ? -50.454 17.028 87.663 1.00 78.00 459 ARG A N 1
ATOM 3622 C CA . ARG A 1 459 ? -50.438 15.597 87.360 1.00 78.00 459 ARG A CA 1
ATOM 3623 C C . ARG A 1 459 ? -50.757 14.805 88.615 1.00 78.00 459 ARG A C 1
ATOM 3625 O O . ARG A 1 459 ? -50.330 15.163 89.712 1.00 78.00 459 ARG A O 1
ATOM 3632 N N . PHE A 1 460 ? -51.489 13.712 88.431 1.00 82.88 460 PHE A N 1
ATOM 3633 C CA . PHE A 1 460 ? -51.880 12.806 89.504 1.00 82.88 460 PHE A CA 1
ATOM 3634 C C . PHE A 1 460 ? -51.726 11.357 89.038 1.00 82.88 460 PHE A C 1
ATOM 3636 O O . PHE A 1 460 ? -52.022 11.046 87.883 1.00 82.88 460 PHE A O 1
ATOM 3643 N N . LEU A 1 461 ? -51.296 10.468 89.933 1.00 83.75 461 LEU A N 1
ATOM 3644 C CA . LEU A 1 461 ? -51.213 9.024 89.688 1.00 83.75 461 LEU A CA 1
ATOM 3645 C C . LEU A 1 461 ? -51.991 8.300 90.773 1.00 83.75 461 LEU A C 1
ATOM 3647 O O . LEU A 1 461 ? -51.852 8.598 91.955 1.00 83.75 461 LEU A O 1
ATOM 3651 N N . GLU A 1 462 ? -52.804 7.343 90.349 1.00 84.12 462 GLU A N 1
ATOM 3652 C CA . GLU A 1 462 ? -53.599 6.492 91.221 1.00 84.12 462 GLU A CA 1
ATOM 3653 C C . GLU A 1 462 ? -53.315 5.049 90.853 1.00 84.12 462 GLU A C 1
ATOM 3655 O O . GLU A 1 462 ? -53.421 4.650 89.690 1.00 84.12 462 GLU A O 1
ATOM 3660 N N . VAL A 1 463 ? -52.947 4.276 91.864 1.00 81.38 463 VAL A N 1
ATOM 3661 C CA . VAL A 1 463 ? -52.735 2.839 91.761 1.00 81.38 463 VAL A CA 1
ATOM 3662 C C . VAL A 1 463 ? -53.593 2.193 92.835 1.00 81.38 463 VAL A C 1
ATOM 3664 O O . VAL A 1 463 ? -53.366 2.406 94.022 1.00 81.38 463 VAL A O 1
ATOM 3667 N N . ILE A 1 464 ? -54.600 1.432 92.420 1.00 81.94 464 ILE A N 1
ATOM 3668 C CA . ILE A 1 464 ? -55.450 0.637 93.312 1.00 81.94 464 ILE A CA 1
ATOM 3669 C C . ILE A 1 464 ? -55.001 -0.816 93.156 1.00 81.94 464 ILE A C 1
ATOM 3671 O O . ILE A 1 464 ? -54.918 -1.292 92.021 1.00 81.94 464 ILE A O 1
ATOM 3675 N N . LEU A 1 465 ? -54.644 -1.456 94.271 1.00 75.75 465 LEU A N 1
ATOM 3676 C CA . LEU A 1 465 ? -53.994 -2.771 94.316 1.00 75.75 465 LEU A CA 1
ATOM 3677 C C . LEU A 1 465 ? -54.978 -3.930 94.437 1.00 75.75 465 LEU A C 1
ATOM 3679 O O . LEU A 1 465 ? -56.051 -3.740 95.058 1.00 75.75 465 LEU A O 1
#

Sequence (465 aa):
TNHFQILFLDPATGEVQKSLKLRSPGTEKAYPFGVFSLAYDEVTRSYFGVSTVSIVRIDMKTGEVQEVPGFGFGPAKSQSVYRELVAPMIRVRIGTKITYLYSAILVDRETHINYALDSTQSDIHSFVGIADSNPAEDNIRDVILKREIYLSDIQPWEDWGLLKSSYVPILNREGDAVAYAGADVDITIIESRTRLALLQVVIIGVVALAAGLAIAYFITERLTRPIHVLKQSALQVAAGDFGNEIHVSNPAELTRLSGSLTRLSRSLQETVTSLTGENYRLEEKRRRNELINLIYSLMKHKSAVDLVDGSRTRSQGIYEDARYLAVWIVPEGEDKLDSARLNSDLYRITRRLLQQSSEHYLESMEPFLGAMEFLMLLHKGSGQVEILNSADLDFYPVDDKKKSQRHSLKPGKHRIDSNGLAAVYVDWSDNRKDRAASLQGAARPRIREWAESAGHADRFLEVIL

pLDDT: mean 79.86, std 12.37, range [32.31, 97.88]